Protein AF-A0A9P6PV20-F1 (afdb_monomer_lite)

InterPro domains:
  IPR000086 NUDIX hydrolase domain [PF00293] (445-559)
  IPR000086 NUDIX hydrolase domain [PS51462] (425-567)
  IPR015797 NUDIX hydrolase-like domain superfamily [SSF55811] (444-562)
  IPR020084 NUDIX hydrolase, conserved site [PS00893] (461-482)
  IPR021757 Large ribosomal subunit protein mL46, N-terminal [PF11788] (304-427)
  IPR033650 Large ribosomal subunit protein mL46, NUDIX domain [cd04661] (422-565)
  IPR040008 Large ribosomal subunit protein mL46 [PTHR13124] (275-568)

Foldseek 3Di:
DPDDDPDPPPVVVVVVVVVLVVQVVCQCDPPDPPDDRDVVSVVVSVVVVVVVVVVVVVVVVVVVVVVVVVVVQPDDPDDPDDPVNDPVVVNVVVVVVVVVVVVVVVVPPDDQVRPDDFQADTPVDLRHPPRLLVVLVCVLVVVQVVQVVVPVVLHDDPPDDSLRSLVVCVVVVLWPPVLSVLSVVLSCCSHVPPGRHDPVVNVVRHPVGVVVNVVVPPPPDDDDDDDDDDDDDDDDDDDDDDDDVVVVVSVVSSVCVVPDDDDDDDDDDDDDDDDDDDDDDAPLDPPDDPPDDDPDFDADPLATEKFFEWEKADQQDAADDDPVRVVVVVVVVVVCVVPRDPDPLVVVDPPPDLVSVVVVVVVVVVVVQVVVDPVSVVVVVCCLAPPDPDDDDDDDDDDDPDDDDPNNVVVVVPPRDHDDDPADVCCVVVPQQDPSHPNNAMWTKWFAFPDDPQRIDTQMDTDGPPDASSSNNSVSCCVFFNSFWRKDFPDRAFLFKDWDFDDQVRLVVDPHVSRGTYMYGYTYMYTDDGGGDGPCPGTPDMGTDGLVCVPVNGDPSNNVRCSVVHDPD

Secondary structure (DSSP, 8-state):
----PPPPPHHHHHHHHHHHHHHHHHHHS-SSTTPPP-HHHHHHHHHHHHHHHHHHHHHHHHHHHHHHHHHHHSPPSS----TTTS-HHHHHHHHHHHHHHHHHHHHSSPPGGG---TTBBPTTSTTBT-BHHHHHHHHHHHHHHHHHHH-GGGPPPTT--HHHHHHHHHHTTSS-HHHHHHHHHHHHHHHH-SSPPPHHHHTTSSHHHHHHHHHHHTTS------------------------HHHHHHHHHHHHHTS------------------------S---S-SS----PBPEETTEEEEEEEEEEE--SSPPPPPHHHHHHHHHHHHHHHHHSPPP-HHHHS-TT-HHHHHHHHHHHHHHHHHHT-THHHHHHHHHHHHTT-------------S---HHHHHHHHS---PPPPSS-HHHHHT-TT-TTS-TTS-EEEEEE-S-SSS-EE--EEEPBTTS-HHHHHHHHHHHHH-S-EEEEE--SS-SEEEEEEPPHHHHTTSS-TT--EEEEEEEEEEEEEE-----SSS-SEEEEE-HHHHHHHS-HHHHHHHGGGS---

Structure (mmCIF, N/CA/C/O backbone):
data_AF-A0A9P6PV20-F1
#
_entry.id   AF-A0A9P6PV20-F1
#
loop_
_atom_site.group_PDB
_atom_site.id
_atom_site.type_symbol
_atom_site.label_atom_id
_atom_site.label_alt_id
_atom_site.label_comp_id
_atom_site.label_asym_id
_atom_site.label_entity_id
_atom_site.label_seq_id
_atom_site.pdbx_PDB_ins_code
_atom_site.Cartn_x
_atom_site.Cartn_y
_atom_site.Cartn_z
_atom_site.occupancy
_atom_site.B_iso_or_equiv
_atom_site.auth_seq_id
_atom_site.auth_comp_id
_atom_site.auth_asym_id
_atom_site.auth_atom_id
_atom_site.pdbx_PDB_model_num
ATOM 1 N N . MET A 1 1 ? -10.232 4.610 26.130 1.00 31.70 1 MET A N 1
ATOM 2 C CA . MET A 1 1 ? -9.694 4.602 27.515 1.00 31.70 1 MET A CA 1
ATOM 3 C C . MET A 1 1 ? -10.859 4.678 28.495 1.00 31.70 1 MET A C 1
ATOM 5 O O . MET A 1 1 ? -11.827 5.344 28.147 1.00 31.70 1 MET A O 1
ATOM 9 N N . PRO A 1 2 ? -10.818 4.042 29.681 1.00 33.28 2 PRO A N 1
ATOM 10 C CA . PRO A 1 2 ? -11.864 4.238 30.681 1.00 33.28 2 PRO A CA 1
ATOM 11 C C . PRO A 1 2 ? -11.804 5.679 31.201 1.00 33.28 2 PRO A C 1
ATOM 13 O O . PRO A 1 2 ? -10.784 6.104 31.746 1.00 33.28 2 PRO A O 1
ATOM 16 N N . SER A 1 3 ? -12.888 6.435 31.025 1.00 34.38 3 SER A N 1
ATOM 17 C CA . SER A 1 3 ? -13.010 7.792 31.557 1.00 34.38 3 SER A CA 1
ATOM 18 C C . SER A 1 3 ? -12.861 7.756 33.076 1.00 34.38 3 SER A C 1
ATOM 20 O O . SER A 1 3 ? -13.656 7.120 33.773 1.00 34.38 3 SER A O 1
ATOM 22 N N . LYS A 1 4 ? -11.834 8.435 33.589 1.00 36.59 4 LYS A N 1
ATOM 23 C CA . LYS A 1 4 ? -11.565 8.551 35.020 1.00 36.59 4 LYS A CA 1
ATOM 24 C C . LYS A 1 4 ? -12.733 9.313 35.652 1.00 36.59 4 LYS A C 1
ATOM 26 O O . LYS A 1 4 ? -12.810 10.530 35.516 1.00 36.59 4 LYS A O 1
ATOM 31 N N . VAL A 1 5 ? -13.660 8.593 36.293 1.00 40.28 5 VAL A N 1
ATOM 32 C CA . VAL A 1 5 ? -14.745 9.203 37.077 1.00 40.28 5 VAL A CA 1
ATOM 33 C C . VAL A 1 5 ? -14.091 10.203 38.033 1.00 40.28 5 VAL A C 1
ATOM 35 O O . VAL A 1 5 ? -13.178 9.789 38.758 1.00 40.28 5 VAL A O 1
ATOM 38 N N . PRO A 1 6 ? -14.479 11.494 38.026 1.00 41.75 6 PRO A N 1
ATOM 39 C CA . PRO A 1 6 ? -13.875 12.464 38.921 1.00 41.75 6 PRO A CA 1
ATOM 40 C C . PRO A 1 6 ? -14.109 11.986 40.351 1.00 41.75 6 PRO A C 1
ATOM 42 O O . PRO A 1 6 ? -15.247 11.800 40.787 1.00 41.75 6 PRO A O 1
ATOM 45 N N . SER A 1 7 ? -13.017 11.726 41.069 1.00 46.53 7 SER A N 1
ATOM 46 C CA . SER A 1 7 ? -13.085 11.421 42.493 1.00 46.53 7 SER A CA 1
ATOM 47 C C . SER A 1 7 ? -13.804 12.577 43.189 1.00 46.53 7 SER A C 1
ATOM 49 O O . SER A 1 7 ? -13.447 13.725 42.904 1.00 46.53 7 SER A O 1
ATOM 51 N N . PRO A 1 8 ? -14.775 12.315 44.086 1.00 46.34 8 PRO A N 1
ATOM 52 C CA . PRO A 1 8 ? -15.472 13.387 44.786 1.00 46.34 8 PRO A CA 1
ATOM 53 C C . PRO A 1 8 ? -14.447 14.305 45.470 1.00 46.34 8 PRO A C 1
ATOM 55 O O . PRO A 1 8 ? -13.433 13.785 45.958 1.00 46.34 8 PRO A O 1
ATOM 58 N N . PRO A 1 9 ? -14.677 15.635 45.496 1.00 49.69 9 PRO A N 1
ATOM 59 C CA . PRO A 1 9 ? -13.728 16.597 46.042 1.00 49.69 9 PRO A CA 1
ATOM 60 C C . PRO A 1 9 ? -13.186 16.142 47.394 1.00 49.69 9 PRO A C 1
ATOM 62 O O . PRO A 1 9 ? -13.956 15.750 48.273 1.00 49.69 9 PRO A O 1
ATOM 65 N N . VAL A 1 10 ? -11.861 16.202 47.563 1.00 56.94 10 VAL A N 1
ATOM 66 C CA . VAL A 1 10 ? -11.168 15.719 48.773 1.00 56.94 10 VAL A CA 1
ATOM 67 C C . VAL A 1 10 ? -11.771 16.345 50.043 1.00 56.94 10 VAL A C 1
ATOM 69 O O . VAL A 1 10 ? -11.914 15.662 51.055 1.00 56.94 10 VAL A O 1
ATOM 72 N N . ALA A 1 11 ? -12.251 17.590 49.936 1.00 53.28 11 ALA A N 1
ATOM 73 C CA . ALA A 1 11 ? -13.029 18.301 50.948 1.00 53.28 11 ALA A CA 1
ATOM 74 C C . ALA A 1 11 ? -14.203 17.491 51.540 1.00 53.28 11 ALA A C 1
ATOM 76 O O . ALA A 1 11 ? -14.317 17.407 52.759 1.00 53.28 11 ALA A O 1
ATOM 77 N N . HIS A 1 12 ? -15.035 16.821 50.728 1.00 54.25 12 HIS A N 1
ATOM 78 C CA . HIS A 1 12 ? -16.181 16.057 51.251 1.00 54.25 12 HIS A CA 1
ATOM 79 C C . HIS A 1 12 ? -15.756 14.860 52.106 1.00 54.25 12 HIS A C 1
ATOM 81 O O . HIS A 1 12 ? -16.434 14.522 53.074 1.00 54.25 12 HIS A O 1
ATOM 87 N N . ARG A 1 13 ? -14.622 14.226 51.779 1.00 53.69 13 ARG A N 1
ATOM 88 C CA . ARG A 1 13 ? -14.068 13.140 52.601 1.00 53.69 13 ARG A CA 1
ATOM 89 C C . ARG A 1 13 ? -13.568 13.681 53.938 1.00 53.69 13 ARG A C 1
ATOM 91 O O . ARG A 1 13 ? -13.866 13.091 54.970 1.00 53.69 13 ARG A O 1
ATOM 98 N N . ILE A 1 14 ? -12.872 14.819 53.915 1.00 64.19 14 ILE A N 1
ATOM 99 C CA . ILE A 1 14 ? -12.372 15.494 55.120 1.00 64.19 14 ILE A CA 1
ATOM 100 C C . ILE A 1 14 ? -13.535 15.890 56.044 1.00 64.19 14 ILE A C 1
ATOM 102 O O . ILE A 1 14 ? -13.468 15.595 57.232 1.00 64.19 14 ILE A O 1
ATOM 106 N N . CYS A 1 15 ? -14.627 16.462 55.520 1.00 63.00 15 CYS A N 1
ATOM 107 C CA . CYS A 1 15 ? -15.791 16.841 56.331 1.00 63.00 15 CYS A CA 1
ATOM 108 C C . CYS A 1 15 ? -16.440 15.657 57.066 1.00 63.00 15 CYS A C 1
ATOM 110 O O . CYS A 1 15 ? -16.789 15.798 58.235 1.00 63.00 15 CYS A O 1
ATOM 112 N N . ILE A 1 16 ? -16.577 14.489 56.425 1.00 67.25 16 ILE A N 1
ATOM 113 C CA . ILE A 1 16 ? -17.182 13.309 57.068 1.00 67.25 16 ILE A CA 1
ATOM 114 C C . ILE A 1 16 ? -16.302 12.821 58.228 1.00 67.25 16 ILE A C 1
ATOM 116 O O . ILE A 1 16 ? -16.812 12.615 59.328 1.00 67.25 16 ILE A O 1
ATOM 120 N N . PHE A 1 17 ? -14.983 12.719 58.030 1.00 69.62 17 PHE A N 1
ATOM 121 C CA . PHE A 1 17 ? -14.064 12.337 59.109 1.00 69.62 17 PHE A CA 1
ATOM 122 C C . PHE A 1 17 ? -13.981 13.389 60.225 1.00 69.62 17 PHE A C 1
ATOM 124 O O . PHE A 1 17 ? -13.948 13.015 61.394 1.00 69.62 17 PHE A O 1
ATOM 131 N N . ALA A 1 18 ? -14.013 14.683 59.892 1.00 73.94 18 ALA A N 1
ATOM 132 C CA . ALA A 1 18 ? -14.036 15.763 60.877 1.00 73.94 18 ALA A CA 1
ATOM 133 C C . ALA A 1 18 ? -15.320 15.740 61.725 1.00 73.94 18 ALA A C 1
ATOM 135 O O . ALA A 1 18 ? -15.237 15.818 62.946 1.00 73.94 18 ALA A O 1
ATOM 136 N N . SER A 1 19 ? -16.491 15.549 61.105 1.00 76.81 19 SER A N 1
ATOM 137 C CA . SER A 1 19 ? -17.766 15.440 61.832 1.00 76.81 19 SER A CA 1
ATOM 138 C C . SER A 1 19 ? -17.835 14.197 62.725 1.00 76.81 19 SER A C 1
ATOM 140 O O . SER A 1 19 ? -18.339 14.266 63.842 1.00 76.81 19 SER A O 1
ATOM 142 N N . ALA A 1 20 ? -17.274 13.069 62.275 1.00 73.00 20 ALA A N 1
ATOM 143 C CA . ALA A 1 20 ? -17.201 11.862 63.089 1.00 73.00 20 ALA A CA 1
ATOM 144 C C . ALA A 1 20 ? -16.260 12.041 64.291 1.00 73.00 20 ALA A C 1
ATOM 146 O O . ALA A 1 20 ? -16.577 11.593 65.390 1.00 73.00 20 ALA A O 1
ATOM 147 N N . TYR A 1 21 ? -15.127 12.722 64.092 1.00 79.81 21 TYR A N 1
ATOM 148 C CA . TYR A 1 21 ? -14.186 13.043 65.162 1.00 79.81 21 TYR A CA 1
ATOM 149 C C . TYR A 1 21 ? -14.791 13.998 66.201 1.00 79.81 21 TYR A C 1
ATOM 151 O O . TYR A 1 21 ? -14.640 13.750 67.390 1.00 79.81 21 TYR A O 1
ATOM 159 N N . ASP A 1 22 ? -15.508 15.041 65.773 1.00 76.44 22 ASP A N 1
ATOM 160 C CA . ASP A 1 22 ? -16.155 16.014 66.665 1.00 76.44 22 ASP A CA 1
ATOM 161 C C . ASP A 1 22 ? -17.215 15.356 67.571 1.00 76.44 22 ASP A C 1
ATOM 163 O O . ASP A 1 22 ? -17.177 15.511 68.791 1.00 76.44 22 ASP A O 1
ATOM 167 N N . VAL A 1 23 ? -18.083 14.500 67.015 1.00 76.06 23 VAL A N 1
ATOM 168 C CA . VAL A 1 23 ? -19.070 13.752 67.820 1.00 76.06 23 VAL A CA 1
ATOM 169 C C . VAL A 1 23 ? -18.390 12.798 68.812 1.00 76.06 23 VAL A C 1
ATOM 171 O O . VAL A 1 23 ? -18.801 12.718 69.969 1.00 76.06 23 VAL A O 1
ATOM 174 N N . ILE A 1 24 ? -17.317 12.108 68.408 1.00 77.75 24 ILE A N 1
ATOM 175 C CA . ILE A 1 24 ? -16.522 11.273 69.325 1.00 77.75 24 ILE A CA 1
ATOM 176 C C . ILE A 1 24 ? -15.875 12.135 70.422 1.00 77.75 24 ILE A C 1
ATOM 178 O O . ILE A 1 24 ? -15.890 11.756 71.593 1.00 77.75 24 ILE A O 1
ATOM 182 N N . PHE A 1 25 ? -15.338 13.305 70.073 1.00 77.81 25 PHE A N 1
ATOM 183 C CA . PHE A 1 25 ? -14.687 14.216 71.011 1.00 77.81 25 PHE A CA 1
ATOM 184 C C . PHE A 1 25 ? -15.661 14.729 72.082 1.00 77.81 25 PHE A C 1
ATOM 186 O O . PHE A 1 25 ? -15.317 14.701 73.264 1.00 77.81 25 PHE A O 1
ATOM 193 N N . GLN A 1 26 ? -16.885 15.099 71.687 1.00 73.75 26 GLN A N 1
ATOM 194 C CA . GLN A 1 26 ? -17.967 15.533 72.582 1.00 73.75 26 GLN A CA 1
ATOM 195 C C . GLN A 1 26 ? -18.452 14.417 73.527 1.00 73.75 26 GLN A C 1
ATOM 197 O O . GLN A 1 26 ? -18.815 14.692 74.667 1.00 73.75 26 GLN A O 1
ATOM 202 N N . ILE A 1 27 ? -18.414 13.149 73.098 1.00 73.81 27 ILE A N 1
ATOM 203 C CA . ILE A 1 27 ? -18.757 11.993 73.949 1.00 73.81 27 ILE A CA 1
ATOM 204 C C . ILE A 1 27 ? -17.708 11.763 75.053 1.00 73.81 27 ILE A C 1
ATOM 206 O O . ILE A 1 27 ? -18.064 11.356 76.161 1.00 73.81 27 ILE A O 1
ATOM 210 N N . PHE A 1 28 ? -16.427 12.022 74.770 1.00 73.12 28 PHE A N 1
ATOM 211 C CA . PHE A 1 28 ? -15.335 11.873 75.743 1.00 73.12 28 PHE A CA 1
ATOM 212 C C . PHE A 1 28 ? -15.062 13.131 76.587 1.00 73.12 28 PHE A C 1
ATOM 214 O O . PHE A 1 28 ? -14.423 13.016 77.632 1.00 73.12 28 PHE A O 1
ATOM 221 N N . HIS A 1 29 ? -15.558 14.302 76.177 1.00 72.88 29 HIS A N 1
ATOM 222 C CA . HIS A 1 29 ? -15.424 15.572 76.901 1.00 72.88 29 HIS A CA 1
ATOM 223 C C . HIS A 1 29 ? -16.812 16.184 77.171 1.00 72.88 29 HIS A C 1
ATOM 225 O O . HIS A 1 29 ? -17.228 17.098 76.454 1.00 72.88 29 HIS A O 1
ATOM 231 N N . PRO A 1 30 ? -17.550 15.686 78.183 1.00 66.25 30 PRO A N 1
ATOM 232 C CA . PRO A 1 30 ? -18.842 16.250 78.558 1.00 66.25 30 PRO A CA 1
ATOM 233 C C . PRO A 1 30 ? -18.708 17.706 79.026 1.00 66.25 30 PRO A C 1
ATOM 235 O O . PRO A 1 30 ? -17.676 18.131 79.545 1.00 66.25 30 PRO A O 1
ATOM 238 N N . HIS A 1 31 ? -19.785 18.477 78.861 1.00 65.38 31 HIS A N 1
ATOM 239 C CA . HIS A 1 31 ? -19.775 19.932 79.059 1.00 65.38 31 HIS A CA 1
ATOM 240 C C . HIS A 1 31 ? -19.522 20.366 80.523 1.00 65.38 31 HIS A C 1
ATOM 242 O O . HIS A 1 31 ? -19.116 21.506 80.759 1.00 65.38 31 HIS A O 1
ATOM 248 N N . ASN A 1 32 ? -19.726 19.461 81.490 1.00 69.88 32 ASN A N 1
ATOM 249 C CA . ASN A 1 32 ? -19.410 19.650 82.905 1.00 69.88 32 ASN A CA 1
ATOM 250 C C . ASN A 1 32 ? -18.195 18.793 83.316 1.00 69.88 32 ASN A C 1
ATOM 252 O O . ASN A 1 32 ? -18.215 17.574 83.117 1.00 69.88 32 ASN A O 1
ATOM 256 N N . PRO A 1 33 ? -17.165 19.374 83.960 1.00 57.22 33 PRO A N 1
ATOM 257 C CA . PRO A 1 33 ? -16.012 18.625 84.451 1.00 57.22 33 PRO A CA 1
ATOM 258 C C . PRO A 1 33 ? -16.379 17.812 85.705 1.00 57.22 33 PRO A C 1
ATOM 260 O O . PRO A 1 33 ? -16.273 18.296 86.830 1.00 57.22 33 PRO A O 1
ATOM 263 N N . GLY A 1 34 ? -16.813 16.566 85.503 1.00 63.88 34 GLY A N 1
ATOM 264 C CA . GLY A 1 34 ? -17.148 15.626 86.580 1.00 63.88 34 GLY A CA 1
ATOM 265 C C . GLY A 1 34 ? -18.125 14.516 86.185 1.00 63.88 34 GLY A C 1
ATOM 266 O O . GLY A 1 34 ? -18.157 13.483 86.852 1.00 63.88 34 GLY A O 1
ATOM 267 N N . ASP A 1 35 ? -18.884 14.695 85.100 1.00 67.62 35 ASP A N 1
ATOM 268 C CA . ASP A 1 35 ? -19.826 13.682 84.616 1.00 67.62 35 ASP A CA 1
ATOM 269 C C . ASP A 1 35 ? -19.098 12.507 83.922 1.00 67.62 35 ASP A C 1
ATOM 271 O O . ASP A 1 35 ? -18.111 12.722 83.208 1.00 67.62 35 ASP A O 1
ATOM 275 N N . PRO A 1 36 ? -19.558 11.251 84.095 1.00 71.44 36 PRO A N 1
ATOM 276 C CA . PRO A 1 36 ? -19.010 10.109 83.369 1.00 71.44 36 PRO A CA 1
ATOM 277 C C . PRO A 1 36 ? -19.361 10.190 81.869 1.00 71.44 36 PRO A C 1
ATOM 279 O O . PRO A 1 36 ? -20.459 10.630 81.524 1.00 71.44 36 PRO A O 1
ATOM 282 N N . PRO A 1 37 ? -18.477 9.731 80.960 1.00 68.75 37 PRO A N 1
ATOM 283 C CA . PRO A 1 37 ? -18.726 9.784 79.518 1.00 68.75 37 PRO A CA 1
ATOM 284 C C . PRO A 1 37 ? -19.952 8.948 79.115 1.00 68.75 37 PRO A C 1
ATOM 286 O O . PRO A 1 37 ? -20.164 7.838 79.614 1.00 68.75 37 PRO A O 1
ATOM 289 N N . ASP A 1 38 ? -20.764 9.465 78.186 1.00 74.69 38 ASP A N 1
ATOM 290 C CA . ASP A 1 38 ? -22.039 8.839 77.816 1.00 74.69 38 ASP A CA 1
ATOM 291 C C . ASP A 1 38 ? -21.854 7.686 76.813 1.00 74.69 38 ASP A C 1
ATOM 293 O O . ASP A 1 38 ? -22.030 7.806 75.594 1.00 74.69 38 ASP A O 1
ATOM 297 N N . TYR A 1 39 ? -21.526 6.516 77.362 1.00 77.12 39 TYR A N 1
ATOM 298 C CA . TYR A 1 39 ? -21.368 5.270 76.615 1.00 77.12 39 TYR A CA 1
ATOM 299 C C . TYR A 1 39 ? -22.624 4.838 75.833 1.00 77.12 39 TYR A C 1
ATOM 301 O O . TYR A 1 39 ? -22.499 4.046 74.896 1.00 77.12 39 TYR A O 1
ATOM 309 N N . LYS A 1 40 ? -23.829 5.338 76.162 1.00 77.62 40 LYS A N 1
ATOM 310 C CA . LYS A 1 40 ? -25.050 5.007 75.402 1.00 77.62 40 LYS A CA 1
ATOM 311 C C . LYS A 1 40 ? -25.032 5.690 74.039 1.00 77.62 40 LYS A C 1
ATOM 313 O O . LYS A 1 40 ? -25.290 5.037 73.027 1.00 77.62 40 LYS A O 1
ATOM 318 N N . ASN A 1 41 ? -24.643 6.963 73.999 1.00 78.31 41 ASN A N 1
ATOM 319 C CA . ASN A 1 41 ? -24.499 7.708 72.747 1.00 78.31 41 ASN A CA 1
ATOM 320 C C . ASN A 1 41 ? -23.351 7.142 71.901 1.00 78.31 41 ASN A C 1
ATOM 322 O O . ASN A 1 41 ? -23.503 7.005 70.688 1.00 78.31 41 ASN A O 1
ATOM 326 N N . LEU A 1 42 ? -22.254 6.705 72.537 1.00 81.25 42 LEU A N 1
ATOM 327 C CA . LEU A 1 42 ? -21.164 6.002 71.851 1.00 81.25 42 LEU A CA 1
ATOM 328 C C . LEU A 1 42 ? -21.640 4.712 71.167 1.00 81.25 42 LEU A C 1
ATOM 330 O O . LEU A 1 42 ? -21.293 4.468 70.013 1.00 81.25 42 LEU A O 1
ATOM 334 N N . ALA A 1 43 ? -22.457 3.903 71.849 1.00 81.50 43 ALA A N 1
ATOM 335 C CA . ALA A 1 43 ? -22.995 2.662 71.295 1.00 81.50 43 ALA A CA 1
ATOM 336 C C . ALA A 1 43 ? -23.938 2.912 70.101 1.00 81.50 43 ALA A C 1
ATOM 338 O O . ALA A 1 43 ? -23.836 2.228 69.081 1.00 81.50 43 ALA A O 1
ATOM 339 N N . VAL A 1 44 ? -24.812 3.923 70.191 1.00 85.00 44 VAL A N 1
ATOM 340 C CA . VAL A 1 44 ? -25.716 4.318 69.093 1.00 85.00 44 VAL A CA 1
ATOM 341 C C . VAL A 1 44 ? -24.931 4.864 67.893 1.00 85.00 44 VAL A C 1
ATOM 343 O O . VAL A 1 44 ? -25.218 4.502 66.750 1.00 85.00 44 VAL A O 1
ATOM 346 N N . PHE A 1 45 ? -23.910 5.689 68.136 1.00 83.38 45 PHE A N 1
ATOM 347 C CA . PHE A 1 45 ? -23.047 6.252 67.097 1.00 83.38 45 PHE A CA 1
ATOM 348 C C . PHE A 1 45 ? -22.199 5.179 66.394 1.00 83.38 45 PHE A C 1
ATOM 350 O O . PHE A 1 45 ? -22.156 5.123 65.165 1.00 83.38 45 PHE A O 1
ATOM 357 N N . ALA A 1 46 ? -21.578 4.272 67.154 1.00 81.94 46 ALA A N 1
ATOM 358 C CA . ALA A 1 46 ? -20.833 3.148 66.592 1.00 81.94 46 ALA A CA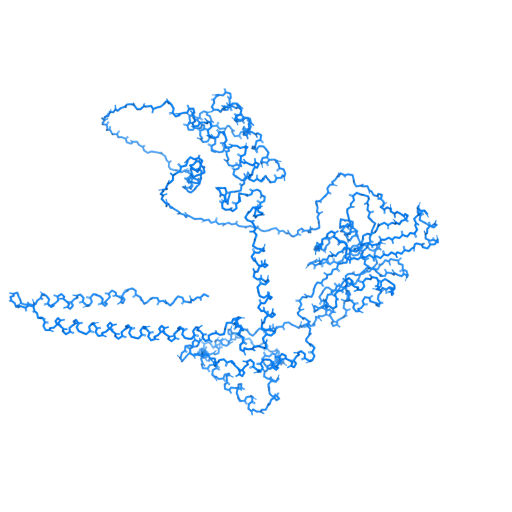 1
ATOM 359 C C . ALA A 1 46 ? -21.744 2.216 65.771 1.00 81.94 46 ALA A C 1
ATOM 361 O O . ALA A 1 46 ? -21.375 1.798 64.671 1.00 81.94 46 ALA A O 1
ATOM 362 N N . GLY A 1 47 ? -22.958 1.941 66.263 1.00 88.69 47 GLY A N 1
ATOM 363 C CA . GLY A 1 47 ? -23.955 1.133 65.558 1.00 88.69 47 GLY A CA 1
ATOM 364 C C . GLY A 1 47 ? -24.418 1.751 64.234 1.00 88.69 47 GLY A C 1
ATOM 365 O O . GLY A 1 47 ? -24.520 1.042 63.232 1.00 88.69 47 GLY A O 1
ATOM 366 N N . SER A 1 48 ? -24.649 3.068 64.190 1.00 87.81 48 SER A N 1
ATOM 367 C CA . SER A 1 48 ? -25.102 3.750 62.968 1.00 87.81 48 SER A CA 1
ATOM 368 C C . SER A 1 48 ? -24.012 3.823 61.893 1.00 87.81 48 SER A C 1
ATOM 370 O O . SER A 1 48 ? -24.296 3.557 60.724 1.00 87.81 48 SER A O 1
ATOM 372 N N . TYR A 1 49 ? -22.753 4.074 62.270 1.00 86.50 49 TYR A N 1
ATOM 373 C CA . TYR A 1 49 ? -21.620 4.033 61.335 1.00 86.50 49 TYR A CA 1
ATOM 374 C C . TYR A 1 49 ? -21.305 2.614 60.845 1.00 86.50 49 TYR A C 1
ATOM 376 O O . TYR A 1 49 ? -20.976 2.435 59.670 1.00 86.50 49 TYR A O 1
ATOM 384 N N . PHE A 1 50 ? -21.461 1.594 61.696 1.00 89.75 50 PHE A N 1
ATOM 385 C CA . PHE A 1 50 ? -21.344 0.196 61.277 1.00 89.75 50 PHE A CA 1
ATOM 386 C C . PHE A 1 50 ? -22.422 -0.175 60.244 1.00 89.75 50 PHE A C 1
ATOM 388 O O . PHE A 1 50 ? -22.104 -0.732 59.192 1.00 89.75 50 PHE A O 1
ATOM 395 N N . LEU A 1 51 ? -23.681 0.208 60.489 1.00 92.50 51 LEU A N 1
ATOM 396 C CA . LEU A 1 51 ? -24.785 -0.004 59.548 1.00 92.50 51 LEU A CA 1
ATOM 397 C C . LEU A 1 51 ? -24.572 0.751 58.223 1.00 92.50 51 LEU A C 1
ATOM 399 O O . LEU A 1 51 ? -24.803 0.189 57.152 1.00 92.50 51 LEU A O 1
ATOM 403 N N . LEU A 1 52 ? -24.080 1.993 58.276 1.00 88.75 52 LEU A N 1
ATOM 404 C CA . LEU A 1 52 ? -23.729 2.780 57.091 1.00 88.75 52 LEU A CA 1
ATOM 405 C C . LEU A 1 52 ? -22.623 2.102 56.266 1.00 88.75 52 LEU A C 1
ATOM 407 O O . LEU A 1 52 ? -22.740 2.009 55.043 1.00 88.75 52 LEU A O 1
ATOM 411 N N . GLY A 1 53 ? -21.577 1.587 56.920 1.00 88.44 53 GLY A N 1
ATOM 412 C CA . GLY A 1 53 ? -20.505 0.827 56.270 1.00 88.44 53 GLY A CA 1
ATOM 413 C C . GLY A 1 53 ? -21.002 -0.474 55.631 1.00 88.44 53 GLY A C 1
ATOM 414 O O . GLY A 1 53 ? -20.624 -0.794 54.500 1.00 88.44 53 GLY A O 1
ATOM 415 N N . LEU A 1 54 ? -21.903 -1.193 56.307 1.00 94.62 54 LEU A N 1
ATOM 416 C CA . LEU A 1 54 ? -22.543 -2.401 55.783 1.00 94.62 54 LEU A CA 1
ATOM 417 C C . LEU A 1 54 ? -23.380 -2.092 54.527 1.00 94.62 54 LEU A C 1
ATOM 419 O O . LEU A 1 54 ? -23.211 -2.729 53.491 1.00 94.62 54 LEU A O 1
ATOM 423 N N . LEU A 1 55 ? -24.238 -1.070 54.574 1.00 94.12 55 LEU A N 1
ATOM 424 C CA . LEU A 1 55 ? -25.049 -0.668 53.421 1.00 94.12 55 LEU A CA 1
ATOM 425 C C . LEU A 1 55 ? -24.177 -0.178 52.254 1.00 94.12 55 LEU A C 1
ATOM 427 O O . LEU A 1 55 ? -24.389 -0.587 51.112 1.00 94.12 55 LEU A O 1
ATOM 431 N N . ALA A 1 56 ? -23.152 0.635 52.523 1.00 91.69 56 ALA A N 1
ATOM 432 C CA . ALA A 1 56 ? -22.230 1.123 51.497 1.00 91.69 56 ALA A CA 1
ATOM 433 C C . ALA A 1 56 ? -21.442 -0.014 50.820 1.00 91.69 56 ALA A C 1
ATOM 435 O O . ALA A 1 56 ? -21.244 0.017 49.602 1.00 91.69 56 ALA A O 1
ATOM 436 N N . THR A 1 57 ? -21.027 -1.037 51.574 1.00 90.88 57 THR A N 1
ATOM 437 C CA . THR A 1 57 ? -20.354 -2.220 51.011 1.00 90.88 57 THR A CA 1
ATOM 438 C C . THR A 1 57 ? -21.309 -3.103 50.207 1.00 90.88 57 THR A C 1
ATOM 440 O O . THR A 1 57 ? -20.936 -3.521 49.111 1.00 90.88 57 THR A O 1
ATOM 443 N N . ILE A 1 58 ? -22.556 -3.299 50.653 1.00 94.81 58 ILE A N 1
ATOM 444 C CA . ILE A 1 58 ? -23.599 -4.009 49.887 1.00 94.81 58 ILE A CA 1
ATOM 445 C C . ILE A 1 58 ? -23.890 -3.297 48.555 1.00 94.81 58 ILE A C 1
ATOM 447 O O . ILE A 1 58 ? -23.846 -3.930 47.498 1.00 94.81 58 ILE A O 1
ATOM 451 N N . PHE A 1 59 ? -24.124 -1.980 48.563 1.00 92.69 59 PHE A N 1
ATOM 452 C CA . PHE A 1 59 ? -24.370 -1.219 47.330 1.00 92.69 59 PHE A CA 1
ATOM 453 C C . PHE A 1 59 ? -23.138 -1.165 46.415 1.00 92.69 59 PHE A C 1
ATOM 455 O O . PHE A 1 59 ? -23.272 -1.274 45.194 1.00 92.69 59 PHE A O 1
ATOM 462 N N . GLY A 1 60 ? -21.933 -1.051 46.984 1.00 89.44 60 GLY A N 1
ATOM 463 C CA . GLY A 1 60 ? -20.677 -1.118 46.236 1.00 89.44 60 GLY A CA 1
ATOM 464 C C . GLY A 1 60 ? -20.468 -2.471 45.552 1.00 89.44 60 GLY A C 1
ATOM 465 O O . GLY A 1 60 ? -20.114 -2.514 44.373 1.00 89.44 60 GLY A O 1
ATOM 466 N N . PHE A 1 61 ? -20.748 -3.572 46.256 1.00 91.50 61 PHE A N 1
ATOM 467 C CA . PHE A 1 61 ? -20.654 -4.928 45.719 1.00 91.50 61 PHE A CA 1
ATOM 468 C C . PHE A 1 61 ? -21.718 -5.201 44.649 1.00 91.50 61 PHE A C 1
ATOM 470 O O . PHE A 1 61 ? -21.380 -5.682 43.570 1.00 91.50 61 PHE A O 1
ATOM 477 N N . SER A 1 62 ? -22.973 -4.811 44.892 1.00 91.31 62 SER A N 1
ATOM 478 C CA . SER A 1 62 ? -24.056 -4.882 43.901 1.00 91.31 62 SER A CA 1
ATOM 479 C C . SER A 1 62 ? -23.669 -4.157 42.605 1.00 91.31 62 SER A C 1
ATOM 481 O O . SER A 1 62 ? -23.658 -4.755 41.528 1.00 91.31 62 SER A O 1
ATOM 483 N N . ARG A 1 63 ? -23.197 -2.905 42.707 1.00 88.69 63 ARG A N 1
ATOM 484 C CA . ARG A 1 63 ? -22.714 -2.135 41.552 1.00 88.69 63 ARG A CA 1
ATOM 485 C C . ARG A 1 63 ? -21.518 -2.795 40.857 1.00 88.69 63 ARG A C 1
ATOM 487 O O . ARG A 1 63 ? -21.451 -2.768 39.629 1.00 88.69 63 ARG A O 1
ATOM 494 N N . TYR A 1 64 ? -20.586 -3.384 41.607 1.00 89.00 64 TYR A N 1
ATOM 495 C CA . TYR A 1 64 ? -19.456 -4.128 41.043 1.00 89.00 64 TYR A CA 1
ATOM 496 C C . TYR A 1 64 ? -19.921 -5.345 40.230 1.00 89.00 64 TYR A C 1
ATOM 498 O O . TYR A 1 64 ? -19.443 -5.537 39.111 1.00 89.00 64 TYR A O 1
ATOM 506 N N . VAL A 1 65 ? -20.879 -6.127 40.742 1.00 88.56 65 VAL A N 1
ATOM 507 C CA . VAL A 1 65 ? -21.447 -7.288 40.035 1.00 88.56 65 VAL A CA 1
ATOM 508 C C . VAL A 1 65 ? -22.168 -6.848 38.761 1.00 88.56 65 VAL A C 1
ATOM 510 O O . VAL A 1 65 ? -21.851 -7.372 37.694 1.00 88.56 65 VAL A O 1
ATOM 513 N N . THR A 1 66 ? -23.041 -5.836 38.822 1.00 87.25 66 THR A N 1
ATOM 514 C CA . THR A 1 66 ? -23.758 -5.322 37.640 1.00 87.25 66 THR A CA 1
ATOM 515 C C . THR A 1 66 ? -22.798 -4.824 36.558 1.00 87.25 66 THR A C 1
ATOM 517 O O . THR A 1 66 ? -22.950 -5.174 35.390 1.00 87.25 66 THR A O 1
ATOM 520 N N . VAL A 1 67 ? -21.755 -4.067 36.924 1.00 77.31 67 VAL A N 1
ATOM 521 C CA . VAL A 1 67 ? -20.733 -3.601 35.965 1.00 77.31 67 VAL A CA 1
ATOM 522 C C . VAL A 1 67 ? -19.913 -4.767 35.400 1.00 77.31 67 VAL A C 1
ATOM 524 O O . VAL A 1 67 ? -19.552 -4.746 34.222 1.00 77.31 67 VAL A O 1
ATOM 527 N N . LYS A 1 68 ? -19.618 -5.796 36.203 1.00 82.81 68 LYS A N 1
ATOM 528 C CA . LYS A 1 68 ? -18.893 -6.990 35.750 1.00 82.81 68 LYS A CA 1
ATOM 529 C C . LYS A 1 68 ? -19.722 -7.809 34.755 1.00 82.81 68 LYS A C 1
ATOM 531 O O . LYS A 1 68 ? -19.184 -8.169 33.713 1.00 82.81 68 LYS A O 1
ATOM 536 N N . MET A 1 69 ? -21.009 -8.025 35.033 1.00 78.50 69 MET A N 1
ATOM 537 C CA . MET A 1 69 ? -21.937 -8.709 34.124 1.00 78.50 69 MET A CA 1
ATOM 538 C C . MET A 1 69 ? -22.156 -7.912 32.834 1.00 78.50 69 MET A C 1
ATOM 540 O O . MET A 1 69 ? -21.995 -8.465 31.750 1.00 78.50 69 MET A O 1
ATOM 544 N N . ALA A 1 70 ? -22.394 -6.599 32.923 1.00 75.38 70 ALA A N 1
ATOM 545 C CA . ALA A 1 70 ? -22.515 -5.739 31.744 1.00 75.38 70 ALA A CA 1
ATOM 546 C C . ALA A 1 70 ? -21.256 -5.795 30.858 1.00 75.38 70 ALA A C 1
ATOM 548 O O . ALA A 1 70 ? -21.365 -5.924 29.645 1.00 75.38 70 ALA A O 1
ATOM 549 N N . ARG A 1 71 ? -20.049 -5.795 31.449 1.00 70.38 71 ARG A N 1
ATOM 550 C CA . ARG A 1 71 ? -18.787 -5.971 30.702 1.00 70.38 71 ARG A CA 1
ATOM 551 C C . ARG A 1 71 ? -18.611 -7.355 30.074 1.00 70.38 71 ARG A C 1
ATOM 553 O O . ARG A 1 71 ? -17.845 -7.465 29.123 1.00 70.38 71 ARG A O 1
ATOM 560 N N . GLN A 1 72 ? -19.244 -8.394 30.614 1.00 73.56 72 GLN A N 1
ATOM 561 C CA . GLN A 1 72 ? -19.231 -9.740 30.031 1.00 73.56 72 GLN A CA 1
ATOM 562 C C . GLN A 1 72 ? -20.234 -9.876 28.877 1.00 73.56 72 GLN A C 1
ATOM 564 O O . GLN A 1 72 ? -19.976 -10.660 27.971 1.00 73.56 72 GLN A O 1
ATOM 569 N N . ALA A 1 73 ? -21.314 -9.087 28.893 1.00 72.38 73 ALA A N 1
ATOM 570 C CA . ALA A 1 73 ? -22.317 -9.008 27.831 1.00 72.38 73 ALA A CA 1
ATOM 571 C C . ALA A 1 73 ? -21.914 -8.108 26.642 1.00 72.38 73 ALA A C 1
ATOM 573 O O . ALA A 1 73 ? -22.592 -8.119 25.620 1.00 72.38 73 ALA A O 1
ATOM 574 N N . ILE A 1 74 ? -20.820 -7.337 26.743 1.00 71.75 74 ILE A N 1
ATOM 575 C CA . ILE A 1 74 ? -20.262 -6.619 25.586 1.00 71.75 74 ILE A CA 1
ATOM 576 C C . ILE A 1 74 ? -19.779 -7.664 24.564 1.00 71.75 74 ILE A C 1
ATOM 578 O O . ILE A 1 74 ? -18.929 -8.488 24.929 1.00 71.75 74 ILE A O 1
ATOM 582 N N . PRO A 1 75 ? -20.257 -7.633 23.303 1.00 58.78 75 PRO A N 1
ATOM 583 C CA . PRO A 1 75 ? -19.801 -8.561 22.277 1.00 58.78 75 PRO A CA 1
ATOM 584 C C . PRO A 1 75 ? -18.291 -8.412 22.083 1.00 58.78 75 PRO A C 1
ATOM 586 O O . PRO A 1 75 ? -17.762 -7.321 21.855 1.00 58.78 75 PRO A O 1
ATOM 589 N N . LYS A 1 76 ? -17.576 -9.527 22.224 1.00 63.00 76 LYS A N 1
ATOM 590 C CA . LYS A 1 76 ? -16.132 -9.581 21.996 1.00 63.00 76 LYS A CA 1
ATOM 591 C C . LYS A 1 76 ? -15.891 -9.645 20.493 1.00 63.00 76 LYS A C 1
ATOM 593 O O . LYS A 1 76 ? -16.562 -10.402 19.805 1.00 63.00 76 LYS A O 1
ATOM 598 N N . THR A 1 77 ? -14.861 -8.950 20.012 1.00 52.44 77 THR A N 1
ATOM 599 C CA . THR A 1 77 ? -14.397 -8.993 18.607 1.00 52.44 77 THR A CA 1
ATOM 600 C C . THR A 1 77 ? -14.085 -10.413 18.112 1.00 52.44 77 THR A C 1
ATOM 602 O O . THR A 1 77 ? -14.031 -10.656 16.914 1.00 52.44 77 THR A O 1
ATOM 605 N N . TYR A 1 78 ? -13.881 -11.351 19.037 1.00 55.50 78 TYR A N 1
ATOM 606 C CA . TYR A 1 78 ? -13.807 -12.777 18.773 1.00 55.50 78 TYR A CA 1
ATOM 607 C C . TYR A 1 78 ? -14.632 -13.521 19.829 1.00 55.50 78 TYR A C 1
ATOM 609 O O . TYR A 1 78 ? -14.322 -13.451 21.027 1.00 55.50 78 TYR A O 1
ATOM 617 N N . MET A 1 79 ? -15.679 -14.224 19.395 1.00 58.12 79 MET A N 1
ATOM 618 C CA . MET A 1 79 ? -16.361 -15.217 20.220 1.00 58.12 79 MET A CA 1
ATOM 619 C C . MET A 1 79 ? -15.615 -16.547 20.048 1.00 58.12 79 MET A C 1
ATOM 621 O O . MET A 1 79 ? -15.469 -17.000 18.913 1.00 58.12 79 MET A O 1
ATOM 625 N N . PRO A 1 80 ? -15.087 -17.161 21.125 1.00 61.09 80 PRO A N 1
ATOM 626 C CA . PRO A 1 80 ? -14.459 -18.465 21.011 1.00 61.09 80 PRO A CA 1
ATOM 627 C C . PRO A 1 80 ? -15.542 -19.485 20.670 1.00 61.09 80 PRO A C 1
ATOM 629 O O . PRO A 1 80 ? -16.388 -19.784 21.508 1.00 61.09 80 PRO A O 1
ATOM 632 N N . ILE A 1 81 ? -15.495 -19.980 19.436 1.00 73.00 81 ILE A N 1
ATOM 633 C CA . ILE A 1 81 ? -16.296 -21.109 18.967 1.00 73.00 81 ILE A CA 1
ATOM 634 C C . ILE A 1 81 ? -16.102 -22.263 19.954 1.00 73.00 81 ILE A C 1
ATOM 636 O O . ILE A 1 81 ? -14.961 -22.608 20.279 1.00 73.00 81 ILE A O 1
ATOM 640 N N . THR A 1 82 ? -17.198 -22.833 20.438 1.00 74.88 82 THR A N 1
ATOM 641 C CA . THR A 1 82 ? -17.207 -24.029 21.283 1.00 74.88 82 THR A CA 1
ATOM 642 C C . THR A 1 82 ? -17.404 -25.284 20.432 1.00 74.88 82 THR A C 1
ATOM 644 O O . THR A 1 82 ? -17.772 -25.213 19.260 1.00 74.88 82 THR A O 1
ATOM 647 N N . GLU A 1 83 ? -17.144 -26.453 21.014 1.00 75.00 83 GLU A N 1
ATOM 648 C CA . GLU A 1 83 ? -17.332 -27.748 20.341 1.00 75.00 83 GLU A CA 1
ATOM 649 C C . GLU A 1 83 ? -18.812 -28.035 20.012 1.00 75.00 83 GLU A C 1
ATOM 651 O O . GLU A 1 83 ? -19.106 -28.821 19.118 1.00 75.00 83 GLU A O 1
ATOM 656 N N . GLU A 1 84 ? -19.742 -27.350 20.686 1.00 81.31 84 GLU A N 1
ATOM 657 C CA . GLU A 1 84 ? -21.190 -27.446 20.466 1.00 81.31 84 GLU A CA 1
ATOM 658 C C . GLU A 1 84 ? -21.675 -26.576 19.284 1.00 81.31 84 GLU A C 1
ATOM 660 O O . GLU A 1 84 ? -22.717 -26.865 18.697 1.00 81.31 84 GLU A O 1
ATOM 665 N N . ASP A 1 85 ? -20.918 -25.538 18.898 1.00 76.31 85 ASP A N 1
ATOM 666 C CA . ASP A 1 85 ? -21.317 -24.561 17.868 1.00 76.31 85 ASP A CA 1
ATOM 667 C C . ASP A 1 85 ? -21.082 -25.046 16.424 1.00 76.31 85 ASP A C 1
ATOM 669 O O . ASP A 1 85 ? -21.649 -24.493 15.478 1.00 76.31 85 ASP A O 1
ATOM 673 N N . LEU A 1 86 ? -20.213 -26.043 16.219 1.00 84.19 86 LEU A N 1
ATOM 674 C CA . LEU A 1 86 ? -19.808 -26.526 14.895 1.00 84.19 86 LEU A CA 1
ATOM 675 C C . LEU A 1 86 ? -19.704 -28.056 14.845 1.00 84.19 86 LEU A C 1
ATOM 677 O O . LEU A 1 86 ? -19.303 -28.677 15.824 1.00 84.19 86 LEU A O 1
ATOM 681 N N . PRO A 1 87 ? -19.929 -28.687 13.674 1.00 89.81 87 PRO A N 1
ATOM 682 C CA . PRO A 1 87 ? -19.603 -30.095 13.486 1.00 89.81 87 PRO A CA 1
ATOM 683 C C . PRO A 1 87 ? -18.129 -30.374 13.811 1.00 89.81 87 PRO A C 1
ATOM 685 O O . PRO A 1 87 ? -17.244 -29.668 13.325 1.00 89.81 87 PRO A O 1
ATOM 688 N N . GLU A 1 88 ? -17.868 -31.451 14.555 1.00 86.94 88 GLU A N 1
ATOM 689 C CA . GLU A 1 88 ? -16.561 -31.858 15.109 1.00 86.94 88 GLU A CA 1
ATOM 690 C C . GLU A 1 88 ? -15.378 -31.705 14.125 1.00 86.94 88 GLU A C 1
ATOM 692 O O . GLU A 1 88 ? -14.320 -31.178 14.468 1.00 86.94 88 GLU A O 1
ATOM 697 N N . LYS A 1 89 ? -15.573 -32.079 12.850 1.00 88.00 89 LYS A N 1
ATOM 698 C CA . LYS A 1 89 ? -14.558 -31.938 11.785 1.00 88.00 89 LYS A CA 1
ATOM 699 C C . LYS A 1 89 ? -14.202 -30.483 11.459 1.00 88.00 89 LYS A C 1
ATOM 701 O O . LYS A 1 89 ? -13.043 -30.188 11.176 1.00 88.00 89 LYS A O 1
ATOM 706 N N . VAL A 1 90 ? -15.190 -29.589 11.457 1.00 81.69 90 VAL A N 1
ATOM 707 C CA . VAL A 1 90 ? -15.002 -28.155 11.187 1.00 81.69 90 VAL A CA 1
ATOM 708 C C . VAL A 1 90 ? -14.360 -27.490 12.400 1.00 81.69 90 VAL A C 1
ATOM 710 O O . VAL A 1 90 ? -13.398 -26.742 12.240 1.00 81.69 90 VAL A O 1
ATOM 713 N N . TYR A 1 91 ? -14.820 -27.837 13.607 1.00 87.56 91 TYR A N 1
ATOM 714 C CA . TYR A 1 91 ? -14.211 -27.394 14.859 1.00 87.56 91 TYR A CA 1
ATOM 715 C C . TYR A 1 91 ? -12.721 -27.769 14.929 1.00 87.56 91 TYR A C 1
ATOM 717 O O . TYR A 1 91 ? -11.870 -26.898 15.112 1.00 87.56 91 TYR A O 1
ATOM 725 N N . GLY A 1 92 ? -12.384 -29.039 14.671 1.00 87.19 92 GLY A N 1
ATOM 726 C CA . GLY A 1 92 ? -10.999 -29.515 14.638 1.00 87.19 92 GLY A CA 1
ATOM 727 C C . GLY A 1 92 ? -10.126 -28.800 13.599 1.00 87.19 92 GLY A C 1
ATOM 728 O O . GLY A 1 92 ? -8.978 -28.464 13.892 1.00 87.19 92 GLY A O 1
ATOM 729 N N . PHE A 1 93 ? -10.668 -28.496 12.413 1.00 90.12 93 PHE A N 1
ATOM 730 C CA . PHE A 1 93 ? -9.951 -27.715 11.399 1.00 90.12 93 PHE A CA 1
ATOM 731 C C . PHE A 1 93 ? -9.670 -26.281 11.872 1.00 90.12 93 PHE A C 1
ATOM 733 O O . PHE A 1 93 ? -8.518 -25.843 11.829 1.00 90.12 93 PHE A O 1
ATOM 740 N N . VAL A 1 94 ? -10.685 -25.578 12.388 1.00 83.06 94 VAL A N 1
ATOM 741 C CA . VAL A 1 94 ? -10.545 -24.204 12.901 1.00 83.06 94 VAL A CA 1
ATOM 742 C C . VAL A 1 94 ? -9.531 -24.143 14.041 1.00 83.06 94 VAL A C 1
ATOM 744 O O . VAL A 1 94 ? -8.638 -23.297 14.010 1.00 83.06 94 VAL A O 1
ATOM 747 N N . GLN A 1 95 ? -9.598 -25.073 14.999 1.00 87.19 95 GLN A N 1
ATOM 748 C CA . GLN A 1 95 ? -8.604 -25.155 16.068 1.00 87.19 95 GLN A CA 1
ATOM 749 C C . GLN A 1 95 ? -7.200 -25.392 15.501 1.00 87.19 95 GLN A C 1
ATOM 751 O O . GLN A 1 95 ? -6.283 -24.672 15.876 1.00 87.19 95 GLN A O 1
ATOM 756 N N . SER A 1 96 ? -7.019 -26.305 14.537 1.00 90.62 96 SER A N 1
ATOM 757 C CA . SER A 1 96 ? -5.699 -26.577 13.942 1.00 90.62 96 SER A CA 1
ATOM 758 C C . SER A 1 96 ? -5.063 -25.360 13.245 1.00 90.62 96 SER A C 1
ATOM 760 O O . SER A 1 96 ? -3.844 -25.167 13.327 1.00 90.62 96 SER A O 1
ATOM 762 N N . GLU A 1 97 ? -5.880 -24.508 12.618 1.00 89.81 97 GLU A N 1
ATOM 763 C CA . GLU A 1 97 ? -5.440 -23.265 11.978 1.00 89.81 97 GLU A CA 1
ATOM 764 C C . GLU A 1 97 ? -5.151 -22.157 13.000 1.00 89.81 97 GLU A C 1
ATOM 766 O O . GLU A 1 97 ? -4.125 -21.487 12.888 1.00 89.81 97 GLU A O 1
ATOM 771 N N . LEU A 1 98 ? -5.957 -22.011 14.058 1.00 85.50 98 LEU A N 1
ATOM 772 C CA . LEU A 1 98 ? -5.648 -21.108 15.178 1.00 85.50 98 LEU A CA 1
ATOM 773 C C . LEU A 1 98 ? -4.314 -21.477 15.840 1.00 85.50 98 LEU A C 1
ATOM 775 O O . LEU A 1 98 ? -3.470 -20.616 16.089 1.00 85.50 98 LEU A O 1
ATOM 779 N N . ASP A 1 99 ? -4.083 -22.770 16.042 1.00 88.81 99 ASP A N 1
ATOM 780 C CA . ASP A 1 99 ? -2.856 -23.332 16.602 1.00 88.81 99 ASP A CA 1
ATOM 781 C C . ASP A 1 99 ? -1.642 -23.086 15.681 1.00 88.81 99 ASP A C 1
ATOM 783 O O . ASP A 1 99 ? -0.533 -22.767 16.126 1.00 88.81 99 ASP A O 1
ATOM 787 N N . ARG A 1 100 ? -1.845 -23.182 14.359 1.00 92.25 100 ARG A N 1
ATOM 788 C CA . ARG A 1 100 ? -0.851 -22.827 13.334 1.00 92.25 100 ARG A CA 1
ATOM 789 C C . ARG A 1 100 ? -0.541 -21.330 13.351 1.00 92.25 100 ARG A C 1
ATOM 791 O O . ARG A 1 100 ? 0.640 -20.980 13.318 1.00 92.25 100 ARG A O 1
ATOM 798 N N . VAL A 1 101 ? -1.550 -20.465 13.442 1.00 87.38 101 VAL A N 1
ATOM 799 C CA . VAL A 1 101 ? -1.386 -19.005 13.539 1.00 87.38 101 VAL A CA 1
ATOM 800 C C . VAL A 1 101 ? -0.671 -18.625 14.835 1.00 87.38 101 VAL A C 1
ATOM 802 O O . VAL A 1 101 ? 0.264 -17.831 14.785 1.00 87.38 101 VAL A O 1
ATOM 805 N N . ALA A 1 102 ? -0.998 -19.242 15.972 1.00 83.44 102 ALA A N 1
ATOM 806 C CA . ALA A 1 102 ? -0.300 -19.022 17.239 1.00 83.44 102 ALA A CA 1
ATOM 807 C C . ALA A 1 102 ? 1.188 -19.418 17.159 1.00 83.44 102 ALA A C 1
ATOM 809 O O . ALA A 1 102 ? 2.066 -18.668 17.598 1.00 83.44 102 ALA A O 1
ATOM 810 N N . ARG A 1 103 ? 1.501 -20.564 16.531 1.00 87.94 103 ARG A N 1
ATOM 811 C CA . ARG A 1 103 ? 2.888 -20.977 16.248 1.00 87.94 103 ARG A CA 1
ATOM 812 C C . ARG A 1 103 ? 3.602 -20.016 15.294 1.00 87.94 103 ARG A C 1
ATOM 814 O O . ARG A 1 103 ? 4.781 -19.739 15.506 1.00 87.94 103 ARG A O 1
ATOM 821 N N . LEU A 1 104 ? 2.919 -19.514 14.263 1.00 83.31 104 LEU A N 1
ATOM 822 C CA . LEU A 1 104 ? 3.481 -18.556 13.308 1.00 83.31 104 LEU A CA 1
ATOM 823 C C . LEU A 1 104 ? 3.756 -17.205 13.977 1.00 83.31 104 LEU A C 1
ATOM 825 O O . LEU A 1 104 ? 4.865 -16.699 13.862 1.00 83.31 104 LEU A O 1
ATOM 829 N N . ALA A 1 105 ? 2.803 -16.674 14.744 1.00 79.38 105 ALA A N 1
ATOM 830 C CA . ALA A 1 105 ? 2.952 -15.440 15.509 1.00 79.38 105 ALA A CA 1
ATOM 831 C C . ALA A 1 105 ? 4.132 -15.526 16.487 1.00 79.38 105 ALA A C 1
ATOM 833 O O . ALA A 1 105 ? 4.951 -14.616 16.530 1.00 79.38 105 ALA A O 1
ATOM 834 N N . LYS A 1 106 ? 4.293 -16.656 17.195 1.00 80.62 106 LYS A N 1
ATOM 835 C CA . LYS A 1 106 ? 5.448 -16.892 18.079 1.00 80.62 106 LYS A CA 1
ATOM 836 C C . LYS A 1 106 ? 6.788 -16.935 17.327 1.00 80.62 106 LYS A C 1
ATOM 838 O O . LYS A 1 106 ? 7.795 -16.524 17.891 1.00 80.62 106 LYS A O 1
ATOM 843 N N . LYS A 1 107 ? 6.812 -17.422 16.080 1.00 79.12 107 LYS A N 1
ATOM 844 C CA . LYS A 1 107 ? 8.001 -17.402 15.202 1.00 79.12 107 LYS A CA 1
ATOM 845 C C . LYS A 1 107 ? 8.260 -16.037 14.555 1.00 79.12 107 LYS A C 1
ATOM 847 O O . LYS A 1 107 ? 9.394 -15.763 14.197 1.00 79.12 107 LYS A O 1
ATOM 852 N N . ALA A 1 108 ? 7.221 -15.221 14.387 1.00 73.50 108 ALA A N 1
ATOM 853 C CA . ALA A 1 108 ? 7.283 -13.888 13.793 1.00 73.50 108 ALA A CA 1
ATOM 854 C C . ALA A 1 108 ? 7.574 -12.775 14.819 1.00 73.50 108 ALA A C 1
ATOM 856 O O . ALA A 1 108 ? 7.669 -11.609 14.440 1.00 73.50 108 ALA A O 1
ATOM 857 N N . VAL A 1 109 ? 7.724 -13.109 16.108 1.00 72.75 109 VAL A N 1
ATOM 858 C CA . VAL A 1 109 ? 8.311 -12.188 17.090 1.00 72.75 109 VAL A CA 1
ATOM 859 C C . VAL A 1 109 ? 9.765 -11.936 16.671 1.00 72.75 109 VAL A C 1
ATOM 861 O O . VAL A 1 109 ? 10.522 -12.905 16.589 1.00 72.75 109 VAL A O 1
ATOM 864 N N . PRO A 1 110 ? 10.175 -10.681 16.403 1.00 62.28 110 PRO A N 1
ATOM 865 C CA . PRO A 1 110 ? 11.534 -10.391 15.965 1.00 62.28 110 PRO A CA 1
ATOM 866 C C . PRO A 1 110 ? 12.541 -10.802 17.041 1.00 62.28 110 PRO A C 1
ATOM 868 O O . PRO A 1 110 ? 12.367 -10.498 18.225 1.00 62.28 110 PRO A O 1
ATOM 871 N N . LEU A 1 111 ? 13.603 -11.490 16.626 1.00 63.16 111 LEU A N 1
ATOM 872 C CA . LEU A 1 111 ? 14.691 -11.870 17.517 1.00 63.16 111 LEU A CA 1
ATOM 873 C C . LEU A 1 111 ? 15.443 -10.605 17.952 1.00 63.16 111 LEU A C 1
ATOM 875 O O . LEU A 1 111 ? 15.812 -9.774 17.123 1.00 63.16 111 LEU A O 1
ATOM 879 N N . LEU A 1 112 ? 15.708 -10.469 19.256 1.00 54.47 112 LEU A N 1
ATOM 880 C CA . LEU A 1 112 ? 16.440 -9.319 19.809 1.00 54.47 112 LEU A CA 1
ATOM 881 C C . LEU A 1 112 ? 17.800 -9.106 19.121 1.00 54.47 112 LEU A C 1
ATOM 883 O O . LEU A 1 112 ? 18.210 -7.965 18.911 1.00 54.47 112 LEU A O 1
ATOM 887 N N . GLU A 1 113 ? 18.455 -10.187 18.694 1.00 57.34 113 GLU A N 1
ATOM 888 C CA . GLU A 1 113 ? 19.740 -10.155 17.988 1.00 57.34 113 GLU A CA 1
ATOM 889 C C . GLU A 1 113 ? 19.673 -9.499 16.596 1.00 57.34 113 GLU A C 1
ATOM 891 O O . GLU A 1 113 ? 20.657 -8.889 16.176 1.00 57.34 113 GLU A O 1
ATOM 896 N N . GLU A 1 114 ? 18.519 -9.566 15.923 1.00 56.44 114 GLU A N 1
ATOM 897 C CA . GLU A 1 114 ? 18.266 -9.012 14.580 1.00 56.44 114 GLU A CA 1
ATOM 898 C C . GLU A 1 114 ? 17.674 -7.588 14.624 1.00 56.44 114 GLU A C 1
ATOM 900 O O . GLU A 1 114 ? 17.585 -6.909 13.605 1.00 56.44 114 GLU A O 1
ATOM 905 N N . SER A 1 115 ? 17.274 -7.112 15.809 1.00 53.84 115 SER A N 1
ATOM 906 C CA . SER A 1 115 ? 16.481 -5.882 15.996 1.00 53.84 115 SER A CA 1
ATOM 907 C C . SER A 1 115 ? 17.279 -4.566 16.069 1.00 53.84 115 SER A C 1
ATOM 909 O O . SER A 1 115 ? 16.707 -3.503 16.315 1.00 53.84 115 SER A O 1
ATOM 911 N N . GLY A 1 116 ? 18.601 -4.613 15.884 1.00 59.12 116 GLY A N 1
ATOM 912 C CA . GLY A 1 116 ? 19.471 -3.438 15.980 1.00 59.12 116 GLY A CA 1
ATOM 913 C C . GLY A 1 116 ? 19.462 -2.583 14.711 1.00 59.12 116 GLY A C 1
ATOM 914 O O . GLY A 1 116 ? 19.968 -3.012 13.676 1.00 59.12 116 GLY A O 1
ATOM 915 N N . GLN A 1 117 ? 18.970 -1.344 14.803 1.00 67.12 117 GLN A N 1
ATOM 916 C CA . GLN A 1 117 ? 19.257 -0.328 13.785 1.00 67.12 117 GLN A CA 1
ATOM 917 C C . GLN A 1 117 ? 20.772 -0.031 13.775 1.00 67.12 117 GLN A C 1
ATOM 919 O O . GLN A 1 117 ? 21.353 0.114 14.856 1.00 67.12 117 GLN A O 1
ATOM 924 N N . PRO A 1 118 ? 21.430 0.066 12.601 1.00 66.75 118 PRO A N 1
ATOM 925 C CA . PRO A 1 118 ? 22.825 0.501 12.508 1.00 66.75 118 PRO A CA 1
ATOM 926 C C . PRO A 1 118 ? 23.074 1.815 13.263 1.00 66.75 118 PRO A C 1
ATOM 928 O O . PRO A 1 118 ? 22.169 2.630 13.420 1.00 66.75 118 PRO A O 1
ATOM 931 N N . GLY A 1 119 ? 24.280 1.994 13.809 1.00 66.38 119 GLY A N 1
ATOM 932 C CA . GLY A 1 119 ? 24.641 3.197 14.571 1.00 66.38 119 GLY A CA 1
ATOM 933 C C . GLY A 1 119 ? 24.037 3.314 15.980 1.00 66.38 119 GLY A C 1
ATOM 934 O O . GLY A 1 119 ? 24.500 4.159 16.750 1.00 66.38 119 GLY A O 1
ATOM 935 N N . TRP A 1 120 ? 23.072 2.472 16.363 1.00 69.75 120 TRP A N 1
ATOM 936 C CA . TRP A 1 120 ? 22.454 2.456 17.696 1.00 69.75 120 TRP A CA 1
ATOM 937 C C . TRP A 1 120 ? 22.836 1.207 18.502 1.00 69.75 120 TRP A C 1
ATOM 939 O O . TRP A 1 120 ? 23.019 0.119 17.954 1.00 69.75 120 TRP A O 1
ATOM 949 N N . GLY A 1 121 ? 22.929 1.348 19.828 1.00 64.44 121 GLY A N 1
ATOM 950 C CA . GLY A 1 121 ? 23.069 0.201 20.732 1.00 64.44 121 GLY A CA 1
ATOM 951 C C . GLY A 1 121 ? 21.809 -0.666 20.773 1.00 64.44 121 GLY A C 1
ATOM 952 O O . GLY A 1 121 ? 20.688 -0.145 20.755 1.00 64.44 121 GLY A O 1
ATOM 953 N N . LYS A 1 122 ? 21.994 -1.991 20.828 1.00 66.81 122 LYS A N 1
ATOM 954 C CA . LYS A 1 122 ? 20.905 -2.974 20.753 1.00 66.81 122 LYS A CA 1
ATOM 955 C C . LYS A 1 122 ? 19.877 -2.802 21.883 1.00 66.81 122 LYS A C 1
ATOM 957 O O . LYS A 1 122 ? 20.239 -2.391 22.991 1.00 66.81 122 LYS A O 1
ATOM 962 N N . PRO A 1 123 ? 18.600 -3.165 21.651 1.00 62.28 123 PRO A N 1
ATOM 963 C CA . PRO A 1 123 ? 17.619 -3.276 22.726 1.00 62.28 123 PRO A CA 1
ATOM 964 C C . PRO A 1 123 ? 18.105 -4.233 23.825 1.00 62.28 123 PRO A C 1
ATOM 966 O O . PRO A 1 123 ? 18.741 -5.241 23.530 1.00 62.28 123 PRO A O 1
ATOM 969 N N . GLU A 1 124 ? 17.839 -3.889 25.086 1.00 65.56 124 GLU A N 1
ATOM 970 C CA . GLU A 1 124 ? 18.339 -4.568 26.297 1.00 65.56 124 GLU A CA 1
ATOM 971 C C . GLU A 1 124 ? 19.875 -4.586 26.492 1.00 65.56 124 GLU A C 1
ATOM 973 O O . GLU A 1 124 ? 20.355 -5.136 27.485 1.00 65.56 124 GLU A O 1
ATOM 978 N N . SER A 1 125 ? 20.665 -3.942 25.621 1.00 62.81 125 SER A N 1
ATOM 979 C CA . SER A 1 125 ? 22.098 -3.716 25.870 1.00 62.81 125 SER A CA 1
ATOM 980 C C . SER A 1 125 ? 22.343 -2.535 26.819 1.00 62.81 125 SER A C 1
ATOM 982 O O . SER A 1 125 ? 21.530 -1.619 26.949 1.00 62.81 125 SER A O 1
ATOM 984 N N . SER A 1 126 ? 23.529 -2.490 27.428 1.00 56.06 126 SER A N 1
ATOM 985 C CA . SER A 1 126 ? 24.020 -1.345 28.209 1.00 56.06 126 SER A CA 1
ATOM 986 C C . SER A 1 126 ? 24.101 -0.042 27.403 1.00 56.06 126 SER A C 1
ATOM 988 O O . SER A 1 126 ? 24.076 1.044 27.983 1.00 56.06 126 SER A O 1
ATOM 990 N N . LEU A 1 127 ? 24.173 -0.157 26.073 1.00 55.88 127 LEU A N 1
ATOM 991 C CA . LEU A 1 127 ? 24.248 0.945 25.115 1.00 55.88 127 LEU A CA 1
ATOM 992 C C . LEU A 1 127 ? 22.882 1.285 24.480 1.00 55.88 127 LEU A C 1
ATOM 994 O O . LEU A 1 127 ? 22.820 2.131 23.587 1.00 55.88 127 LEU A O 1
ATOM 998 N N . GLN A 1 128 ? 21.779 0.677 24.937 1.00 61.50 128 GLN A N 1
ATOM 999 C CA . GLN A 1 128 ? 20.423 0.947 24.441 1.00 61.50 128 GLN A CA 1
ATOM 1000 C C . GLN A 1 128 ? 20.101 2.456 24.467 1.00 61.50 128 GLN A C 1
ATOM 1002 O O . GLN A 1 128 ? 20.365 3.155 25.448 1.00 61.50 128 GLN A O 1
ATOM 1007 N N . ASN A 1 129 ? 19.500 2.965 23.386 1.00 62.00 129 ASN A N 1
ATOM 1008 C CA . ASN A 1 129 ? 19.231 4.395 23.147 1.00 62.00 129 ASN A CA 1
ATOM 1009 C C . ASN A 1 129 ? 20.481 5.297 23.034 1.00 62.00 129 ASN A C 1
ATOM 1011 O O . ASN A 1 129 ? 20.350 6.522 23.074 1.00 62.00 129 ASN A O 1
ATOM 1015 N N . THR A 1 130 ? 21.682 4.733 22.877 1.00 61.94 130 THR A N 1
ATOM 1016 C CA . THR A 1 130 ? 22.903 5.499 22.582 1.00 61.94 130 THR A CA 1
ATOM 1017 C C . THR A 1 130 ? 23.206 5.419 21.091 1.00 61.94 130 THR A C 1
ATOM 1019 O O . THR A 1 130 ? 23.406 4.330 20.557 1.00 61.94 130 THR A O 1
ATOM 1022 N N . HIS A 1 131 ? 23.259 6.574 20.424 1.00 70.25 131 HIS A N 1
ATOM 1023 C CA . HIS A 1 131 ? 23.700 6.678 19.035 1.00 70.25 131 HIS A CA 1
ATOM 1024 C C . HIS A 1 131 ? 25.219 6.882 18.984 1.00 70.25 131 HIS A C 1
ATOM 1026 O O . HIS A 1 131 ? 25.731 7.901 19.461 1.00 70.25 131 HIS A O 1
ATOM 1032 N N . PHE A 1 132 ? 25.950 5.925 18.410 1.00 70.31 132 PHE A N 1
ATOM 1033 C CA . PHE A 1 132 ? 27.409 5.856 18.501 1.00 70.31 132 PHE A CA 1
ATOM 1034 C C . PHE A 1 132 ? 28.109 7.063 17.880 1.00 70.31 132 PHE A C 1
ATOM 1036 O O . PHE A 1 132 ? 29.029 7.606 18.485 1.00 70.31 132 PHE A O 1
ATOM 1043 N N . LYS A 1 133 ? 27.650 7.544 16.720 1.00 71.44 133 LYS A N 1
ATOM 1044 C CA . LYS A 1 133 ? 28.271 8.687 16.033 1.00 71.44 133 LYS A CA 1
ATOM 1045 C C . LYS A 1 133 ? 28.111 9.996 16.813 1.00 71.44 133 LYS A C 1
ATOM 1047 O O . LYS A 1 133 ? 29.057 10.775 16.908 1.00 71.44 133 LYS A O 1
ATOM 1052 N N . THR A 1 134 ? 26.947 10.214 17.428 1.00 71.75 134 THR A N 1
ATOM 1053 C CA . THR A 1 134 ? 26.693 11.395 18.275 1.00 71.75 134 THR A CA 1
ATOM 1054 C C . THR A 1 134 ? 27.455 11.309 19.596 1.00 71.75 134 THR A C 1
ATOM 1056 O O . THR A 1 134 ? 28.016 12.307 20.038 1.00 71.75 134 THR A O 1
ATOM 1059 N N . PHE A 1 135 ? 27.529 10.118 20.197 1.00 69.94 135 PHE A N 1
ATOM 1060 C CA . PHE A 1 135 ? 28.327 9.878 21.399 1.00 69.94 135 PHE A CA 1
ATOM 1061 C C . PHE A 1 135 ? 29.822 10.114 21.136 1.00 69.94 135 PHE A C 1
ATOM 1063 O O . PHE A 1 135 ? 30.461 10.873 21.854 1.00 69.94 135 PHE A O 1
ATOM 1070 N N . MET A 1 136 ? 30.369 9.563 20.049 1.00 71.06 136 MET A N 1
ATOM 1071 C CA . MET A 1 136 ? 31.754 9.823 19.648 1.00 71.06 136 MET A CA 1
ATOM 1072 C C . MET A 1 136 ? 32.003 11.301 19.353 1.00 71.06 136 MET A C 1
ATOM 1074 O O . MET A 1 136 ? 33.052 11.817 19.709 1.00 71.06 136 MET A O 1
ATOM 1078 N N . ALA A 1 137 ? 31.048 12.032 18.773 1.00 74.56 137 ALA A N 1
ATOM 1079 C CA . ALA A 1 137 ? 31.211 13.469 18.562 1.00 74.56 137 ALA A CA 1
ATOM 1080 C C . ALA A 1 137 ? 31.376 14.270 19.874 1.00 74.56 137 ALA A C 1
ATOM 1082 O O . ALA A 1 137 ? 32.028 15.316 19.840 1.00 74.56 137 ALA A O 1
ATOM 1083 N N . SER A 1 138 ? 30.845 13.790 21.011 1.00 70.19 138 SER A N 1
ATOM 1084 C CA . SER A 1 138 ? 30.938 14.465 22.316 1.00 70.19 138 SER A CA 1
ATOM 1085 C C . SER A 1 138 ? 32.155 14.067 23.163 1.00 70.19 138 SER A C 1
ATOM 1087 O O . SER A 1 138 ? 32.558 14.848 24.029 1.00 70.19 138 SER A O 1
ATOM 1089 N N . THR A 1 139 ? 32.820 12.935 22.890 1.00 74.19 139 THR A N 1
ATOM 1090 C CA . THR A 1 139 ? 34.001 12.488 23.661 1.00 74.19 139 THR A CA 1
ATOM 1091 C C . THR A 1 139 ? 35.151 13.505 23.785 1.00 74.19 139 THR A C 1
ATOM 1093 O O . THR A 1 139 ? 35.731 13.569 24.872 1.00 74.19 139 THR A O 1
ATOM 1096 N N . PRO A 1 140 ? 35.470 14.367 22.791 1.00 80.81 140 PRO A N 1
ATOM 1097 C CA . PRO A 1 140 ? 36.530 15.366 22.936 1.00 80.81 140 PRO A CA 1
ATOM 1098 C C . PRO A 1 140 ? 36.251 16.383 24.044 1.00 80.81 140 PRO A C 1
ATOM 1100 O O . PRO A 1 140 ? 37.186 16.797 24.718 1.00 80.81 140 PRO A O 1
ATOM 1103 N N . HIS A 1 141 ? 34.985 16.754 24.273 1.00 76.25 141 HIS A N 1
ATOM 1104 C CA . HIS A 1 141 ? 34.619 17.703 25.328 1.00 76.25 141 HIS A CA 1
ATOM 1105 C C . HIS A 1 141 ? 34.879 17.121 26.724 1.00 76.25 141 HIS A C 1
ATOM 1107 O O . HIS A 1 141 ? 35.360 17.826 27.610 1.00 76.25 141 HIS A O 1
ATOM 1113 N N . PHE A 1 142 ? 34.619 15.824 26.919 1.00 71.25 142 PHE A N 1
ATOM 1114 C CA . PHE A 1 142 ? 34.902 15.147 28.186 1.00 71.25 142 PHE A CA 1
ATOM 1115 C C . PHE A 1 142 ? 36.409 15.007 28.442 1.00 71.25 142 PHE A C 1
ATOM 1117 O O . PHE A 1 142 ? 36.849 15.242 29.566 1.00 71.25 142 PHE A O 1
ATOM 1124 N N . ILE A 1 143 ? 37.202 14.694 27.409 1.00 74.00 143 ILE A N 1
ATOM 1125 C CA . ILE A 1 143 ? 38.672 14.643 27.510 1.00 74.00 143 ILE A CA 1
ATOM 1126 C C . ILE A 1 143 ? 39.239 16.038 27.802 1.00 74.00 143 ILE A C 1
ATOM 1128 O O . ILE A 1 143 ? 40.054 16.187 28.708 1.00 74.00 143 ILE A O 1
ATOM 1132 N N . GLU A 1 144 ? 38.766 17.066 27.094 1.00 76.12 144 GLU A N 1
ATOM 1133 C CA . GLU A 1 144 ? 39.197 18.452 27.291 1.00 76.12 144 GLU A CA 1
ATOM 1134 C C . GLU A 1 144 ? 38.876 18.943 28.710 1.00 76.12 144 GLU A C 1
ATOM 1136 O O . GLU A 1 144 ? 39.745 19.469 29.402 1.00 76.12 144 GLU A O 1
ATOM 1141 N N . ARG A 1 145 ? 37.667 18.664 29.211 1.00 67.94 145 ARG A N 1
ATOM 1142 C CA . ARG A 1 145 ? 37.272 18.975 30.592 1.00 67.94 145 ARG A CA 1
ATOM 1143 C C . ARG A 1 145 ? 38.109 18.224 31.636 1.00 67.94 145 ARG A C 1
ATOM 1145 O O . ARG A 1 145 ? 38.411 18.798 32.680 1.00 67.94 145 ARG A O 1
ATOM 1152 N N . ALA A 1 146 ? 38.495 16.973 31.374 1.00 67.44 146 ALA A N 1
ATOM 1153 C CA . ALA A 1 146 ? 39.364 16.199 32.264 1.00 67.44 146 ALA A CA 1
ATOM 1154 C C . ALA A 1 146 ? 40.809 16.736 32.284 1.00 67.44 146 ALA A C 1
ATOM 1156 O O . ALA A 1 146 ? 41.413 16.824 33.352 1.00 67.44 146 ALA A O 1
ATOM 1157 N N . ALA A 1 147 ? 41.341 17.154 31.133 1.00 68.19 147 ALA A N 1
ATOM 1158 C CA . ALA A 1 147 ? 42.665 17.763 31.031 1.00 68.19 147 ALA A CA 1
ATOM 1159 C C . ALA A 1 147 ? 42.714 19.149 31.706 1.00 68.19 147 ALA A C 1
ATOM 1161 O O . ALA A 1 147 ? 43.620 19.413 32.496 1.00 68.19 147 ALA A O 1
ATOM 1162 N N . VAL A 1 148 ? 41.694 19.990 31.490 1.00 72.69 148 VAL A N 1
ATOM 1163 C CA . VAL A 1 148 ? 41.533 21.296 32.161 1.00 72.69 148 VAL A CA 1
ATOM 1164 C C . VAL A 1 148 ? 41.404 21.151 33.680 1.00 72.69 148 VAL A C 1
ATOM 1166 O O . VAL A 1 148 ? 41.928 21.979 34.423 1.00 72.69 148 VAL A O 1
ATOM 1169 N N . ALA A 1 149 ? 40.755 20.085 34.162 1.00 69.81 149 ALA A N 1
ATOM 1170 C CA . ALA A 1 149 ? 40.679 19.779 35.591 1.00 69.81 149 ALA A CA 1
ATOM 1171 C C . ALA A 1 149 ? 42.033 19.364 36.206 1.00 69.81 149 ALA A C 1
ATOM 1173 O O . ALA A 1 149 ? 42.188 19.451 37.424 1.00 69.81 149 ALA A O 1
ATOM 1174 N N . TYR A 1 150 ? 43.004 18.929 35.393 1.00 68.81 150 TYR A N 1
ATOM 1175 C CA . TYR A 1 150 ? 44.374 18.658 35.837 1.00 68.81 150 TYR A CA 1
ATOM 1176 C C . TYR A 1 150 ? 45.254 19.921 35.809 1.00 68.81 150 TYR A C 1
ATOM 1178 O O . TYR A 1 150 ? 45.949 20.199 36.783 1.00 68.81 150 TYR A O 1
ATOM 1186 N N . SER A 1 151 ? 45.189 20.714 34.735 1.00 71.88 151 SER A N 1
ATOM 1187 C CA . SER A 1 151 ? 45.715 22.088 34.690 1.00 71.88 151 SER A CA 1
ATOM 1188 C C . SER A 1 151 ? 44.978 22.902 33.619 1.00 71.88 151 SER A C 1
ATOM 1190 O O . SER A 1 151 ? 44.769 22.386 32.516 1.00 71.88 151 SER A O 1
ATOM 1192 N N . PRO A 1 152 ? 44.640 24.184 33.870 1.00 80.06 152 PRO A N 1
ATOM 1193 C CA . PRO A 1 152 ? 44.000 25.048 32.874 1.00 80.06 152 PRO A CA 1
ATOM 1194 C C . PRO A 1 152 ? 44.844 25.254 31.604 1.00 80.06 152 PRO A C 1
ATOM 1196 O O . PRO A 1 152 ? 44.296 25.594 30.559 1.00 80.06 152 PRO A O 1
ATOM 1199 N N . GLU A 1 153 ? 46.156 25.005 31.664 1.00 79.31 153 GLU A N 1
ATOM 1200 C CA . GLU A 1 153 ? 47.069 25.079 30.513 1.00 79.31 153 GLU A CA 1
ATOM 1201 C C . GLU A 1 153 ? 46.797 24.001 29.448 1.00 79.31 153 GLU A C 1
ATOM 1203 O O . GLU A 1 153 ? 47.188 24.170 28.296 1.00 79.31 153 GLU A O 1
ATOM 1208 N N . PHE A 1 154 ? 46.089 22.918 29.796 1.00 78.81 154 PHE A N 1
ATOM 1209 C CA . PHE A 1 154 ? 45.711 21.858 28.856 1.00 78.81 154 PHE A CA 1
ATOM 1210 C C . PHE A 1 154 ? 44.345 22.084 28.182 1.00 78.81 154 PHE A C 1
ATOM 1212 O O . PHE A 1 154 ? 43.815 21.163 27.556 1.00 78.81 154 PHE A O 1
ATOM 1219 N N . ALA A 1 155 ? 43.765 23.286 28.272 1.00 84.12 155 ALA A N 1
ATOM 1220 C CA . ALA A 1 155 ? 42.617 23.681 27.451 1.00 84.12 155 ALA A CA 1
ATOM 1221 C C . ALA A 1 155 ? 42.965 23.614 25.953 1.00 84.12 155 ALA A C 1
ATOM 1223 O O . ALA A 1 155 ? 44.081 23.951 25.554 1.00 84.12 155 ALA A O 1
ATOM 1224 N N . ARG A 1 156 ? 42.028 23.189 25.095 1.00 87.12 156 ARG A N 1
ATOM 1225 C CA . ARG A 1 156 ? 42.313 23.054 23.661 1.00 87.12 156 ARG A CA 1
ATOM 1226 C C . ARG A 1 156 ? 42.238 24.426 22.978 1.00 87.12 156 ARG A C 1
ATOM 1228 O O . ARG A 1 156 ? 41.190 25.071 23.033 1.00 87.12 156 ARG A O 1
ATOM 1235 N N . PRO A 1 157 ? 43.284 24.874 22.260 1.00 88.31 157 PRO A N 1
ATOM 1236 C CA . PRO A 1 157 ? 43.200 26.087 21.453 1.00 88.31 157 PRO A CA 1
ATOM 1237 C C . PRO A 1 157 ? 42.080 25.978 20.400 1.00 88.31 157 PRO A C 1
ATOM 1239 O O . PRO A 1 157 ? 41.902 24.911 19.803 1.00 88.31 157 PRO A O 1
ATOM 1242 N N . PRO A 1 158 ? 41.337 27.062 20.106 1.00 84.38 158 PRO A N 1
ATOM 1243 C CA . PRO A 1 158 ? 40.155 27.007 19.238 1.00 84.38 158 PRO A CA 1
ATOM 1244 C C . PRO A 1 158 ? 40.465 26.578 17.794 1.00 84.38 158 PRO A C 1
ATOM 1246 O O . PRO A 1 158 ? 39.596 26.046 17.108 1.00 84.38 158 PRO A O 1
ATOM 1249 N N . ASN A 1 159 ? 41.706 26.770 17.343 1.00 89.25 159 ASN A N 1
ATOM 1250 C CA . ASN A 1 159 ? 42.223 26.369 16.033 1.00 89.25 159 ASN A CA 1
ATOM 1251 C C . ASN A 1 159 ? 42.879 24.970 16.013 1.00 89.25 159 ASN A C 1
ATOM 1253 O O . ASN A 1 159 ? 43.372 24.551 14.967 1.00 89.25 159 ASN A O 1
ATOM 1257 N N . MET A 1 160 ? 42.910 24.243 17.135 1.00 88.38 160 MET A N 1
ATOM 1258 C CA . MET A 1 160 ? 43.555 22.931 17.232 1.00 88.38 160 MET A CA 1
ATOM 1259 C C . MET A 1 160 ? 42.581 21.794 16.892 1.00 88.38 160 MET A C 1
ATOM 1261 O O . MET A 1 160 ? 41.493 21.685 17.473 1.00 88.38 160 MET A O 1
ATOM 1265 N N . SER A 1 161 ? 42.989 20.913 15.972 1.00 90.00 161 SER A N 1
ATOM 1266 C CA . SER A 1 161 ? 42.237 19.694 15.656 1.00 90.00 161 SER A CA 1
ATOM 1267 C C . SER A 1 161 ? 42.243 18.721 16.838 1.00 90.00 161 SER A C 1
ATOM 1269 O O . SER A 1 161 ? 43.146 18.730 17.673 1.00 90.00 161 SER A O 1
ATOM 1271 N N . ILE A 1 162 ? 41.235 17.852 16.910 1.00 86.81 162 ILE A N 1
ATOM 1272 C CA . ILE A 1 162 ? 41.114 16.872 18.002 1.00 86.81 162 ILE A CA 1
ATOM 1273 C C . ILE A 1 162 ? 42.271 15.869 17.960 1.00 86.81 162 ILE A C 1
ATOM 1275 O O . ILE A 1 162 ? 42.834 15.563 19.002 1.00 86.81 162 ILE A O 1
ATOM 1279 N N . SER A 1 163 ? 42.687 15.435 16.766 1.00 88.56 163 SER A N 1
ATOM 1280 C CA . SER A 1 163 ? 43.877 14.597 16.589 1.00 88.56 163 SER A CA 1
ATOM 1281 C C . SER A 1 163 ? 45.132 15.279 17.156 1.00 88.56 163 SER A C 1
ATOM 1283 O O . SER A 1 163 ? 45.785 14.726 18.040 1.00 88.56 163 SER A O 1
ATOM 1285 N N . ALA A 1 164 ? 45.404 16.535 16.775 1.00 90.38 164 ALA A N 1
ATOM 1286 C CA . ALA A 1 164 ? 46.537 17.298 17.309 1.00 90.38 164 ALA A CA 1
ATOM 1287 C C . ALA A 1 164 ? 46.455 17.505 18.835 1.00 90.38 164 ALA A C 1
ATOM 1289 O O . ALA A 1 164 ? 47.473 17.443 19.522 1.00 90.38 164 ALA A O 1
ATOM 1290 N N . TYR A 1 165 ? 45.253 17.711 19.376 1.00 89.50 165 TYR A N 1
ATOM 1291 C CA . TYR A 1 165 ? 45.030 17.856 20.814 1.00 89.50 165 TYR A CA 1
ATOM 1292 C C . TYR A 1 165 ? 45.334 16.568 21.591 1.00 89.50 165 TYR A C 1
ATOM 1294 O O . TYR A 1 165 ? 46.044 16.604 22.592 1.00 89.50 165 TYR A O 1
ATOM 1302 N N . ILE A 1 166 ? 44.878 15.412 21.101 1.00 84.69 166 ILE A N 1
ATOM 1303 C CA . ILE A 1 166 ? 45.205 14.115 21.707 1.00 84.69 166 ILE A CA 1
ATOM 1304 C C . ILE A 1 166 ? 46.706 13.814 21.568 1.00 84.69 166 ILE A C 1
ATOM 1306 O O . ILE A 1 166 ? 47.308 13.314 22.515 1.00 84.69 166 ILE A O 1
ATOM 1310 N N . HIS A 1 167 ? 47.347 14.195 20.455 1.00 87.88 167 HIS A N 1
ATOM 1311 C CA . HIS A 1 167 ? 48.807 14.137 20.316 1.00 87.88 167 HIS A CA 1
ATOM 1312 C C . HIS A 1 167 ? 49.542 14.972 21.375 1.00 87.88 167 HIS A C 1
ATOM 1314 O O . HIS A 1 167 ? 50.446 14.451 22.024 1.00 87.88 167 HIS A O 1
ATOM 1320 N N . MET A 1 168 ? 49.104 16.206 21.637 1.00 86.81 168 MET A N 1
ATOM 1321 C CA . MET A 1 168 ? 49.653 17.033 22.718 1.00 86.81 168 MET A CA 1
ATOM 1322 C C . MET A 1 168 ? 49.509 16.354 24.090 1.00 86.81 168 MET A C 1
ATOM 1324 O O . MET A 1 168 ? 50.467 16.324 24.860 1.00 86.81 168 MET A O 1
ATOM 1328 N N . LEU A 1 169 ? 48.349 15.762 24.394 1.00 79.06 169 LEU A N 1
ATOM 1329 C CA . LEU A 1 169 ? 48.143 15.027 25.649 1.00 79.06 169 LEU A CA 1
ATOM 1330 C C . LEU A 1 169 ? 49.001 13.746 25.737 1.00 79.06 169 LEU A C 1
ATOM 1332 O O . LEU A 1 169 ? 49.434 13.380 26.830 1.00 79.06 169 LEU A O 1
ATOM 1336 N N . MET A 1 170 ? 49.296 13.081 24.614 1.00 79.75 170 MET A N 1
ATOM 1337 C CA . MET A 1 170 ? 50.243 11.956 24.570 1.00 79.75 170 MET A CA 1
ATOM 1338 C C . MET A 1 170 ? 51.690 12.402 24.819 1.00 79.75 170 MET A C 1
ATOM 1340 O O . MET A 1 170 ? 52.410 11.750 25.576 1.00 79.75 170 MET A O 1
ATOM 1344 N N . ASP A 1 171 ? 52.121 13.518 24.229 1.00 83.00 171 ASP A N 1
ATOM 1345 C CA . ASP A 1 171 ? 53.486 14.033 24.395 1.00 83.00 171 ASP A CA 1
ATOM 1346 C C . ASP A 1 171 ? 53.729 14.563 25.823 1.00 83.00 171 ASP A C 1
ATOM 1348 O O . ASP A 1 171 ? 54.807 14.363 26.385 1.00 83.00 171 ASP A O 1
ATOM 1352 N N . GLN A 1 172 ? 52.694 15.118 26.465 1.00 76.38 172 GLN A N 1
ATOM 1353 C CA . GLN A 1 172 ? 52.678 15.471 27.895 1.00 76.38 172 GLN A CA 1
ATOM 1354 C C . GLN A 1 172 ? 52.508 14.254 28.832 1.00 76.38 172 GLN A C 1
ATOM 1356 O O . GLN A 1 172 ? 52.424 14.415 30.048 1.00 76.38 172 GLN A O 1
ATOM 1361 N N . ARG A 1 173 ? 52.467 13.026 28.287 1.00 69.88 173 ARG A N 1
ATOM 1362 C CA . ARG A 1 173 ? 52.275 11.748 29.008 1.00 69.88 173 ARG A CA 1
ATOM 1363 C C . ARG A 1 173 ? 50.989 11.656 29.842 1.00 69.88 173 ARG A C 1
ATOM 1365 O O . ARG A 1 173 ? 50.907 10.837 30.753 1.00 69.88 173 ARG A O 1
ATOM 1372 N N . LEU A 1 174 ? 49.983 12.459 29.507 1.00 66.31 174 LEU A N 1
ATOM 1373 C CA . LEU A 1 174 ? 48.659 12.420 30.126 1.00 66.31 174 LEU A CA 1
ATOM 1374 C C . LEU A 1 174 ? 47.819 11.258 29.580 1.00 66.31 174 LEU A C 1
ATOM 1376 O O . LEU A 1 174 ? 47.101 10.606 30.332 1.00 66.31 174 LEU A O 1
ATOM 1380 N N . ILE A 1 175 ? 47.952 10.955 28.285 1.00 67.00 175 ILE A N 1
ATOM 1381 C CA . ILE A 1 175 ? 47.336 9.789 27.636 1.00 67.00 175 ILE A CA 1
ATOM 1382 C C . ILE A 1 175 ? 48.445 8.824 27.196 1.00 67.00 175 ILE A C 1
ATOM 1384 O O . ILE A 1 175 ? 49.463 9.245 26.646 1.00 67.00 175 ILE A O 1
ATOM 1388 N N . ALA A 1 176 ? 48.258 7.520 27.419 1.00 71.81 176 ALA A N 1
ATOM 1389 C CA . ALA A 1 176 ? 49.186 6.506 26.922 1.00 71.81 176 ALA A CA 1
ATOM 1390 C C . ALA A 1 176 ? 49.177 6.474 25.379 1.00 71.81 176 ALA A C 1
ATOM 1392 O O . ALA A 1 176 ? 48.128 6.623 24.753 1.00 71.81 176 ALA A O 1
ATOM 1393 N N . ARG A 1 177 ? 50.352 6.335 24.751 1.00 70.38 177 ARG A N 1
ATOM 1394 C CA . ARG A 1 177 ? 50.521 6.552 23.300 1.00 70.38 177 ARG A CA 1
ATOM 1395 C C . ARG A 1 177 ? 49.717 5.574 22.435 1.00 70.38 177 ARG A C 1
ATOM 1397 O O . ARG A 1 177 ? 49.209 5.953 21.388 1.00 70.38 177 ARG A O 1
ATOM 1404 N N . ASP A 1 178 ? 49.625 4.330 22.870 1.00 67.62 178 ASP A N 1
ATOM 1405 C CA . ASP A 1 178 ? 48.766 3.288 22.308 1.00 67.62 178 ASP A CA 1
ATOM 1406 C C . ASP A 1 178 ? 47.282 3.687 22.363 1.00 67.62 178 ASP A C 1
ATOM 1408 O O . ASP A 1 178 ? 46.618 3.749 21.328 1.00 67.62 178 ASP A O 1
ATOM 1412 N N . LEU A 1 179 ? 46.799 4.057 23.549 1.00 66.94 179 LEU A N 1
ATOM 1413 C CA . LEU A 1 179 ? 45.410 4.452 23.789 1.00 66.94 179 LEU A CA 1
ATOM 1414 C C . LEU A 1 179 ? 45.015 5.727 23.022 1.00 66.94 179 LEU A C 1
ATOM 1416 O O . LEU A 1 179 ? 43.931 5.806 22.449 1.00 66.94 179 LEU A O 1
ATOM 1420 N N . GLY A 1 180 ? 45.889 6.733 22.970 1.00 68.44 180 GLY A N 1
ATOM 1421 C CA . GLY A 1 180 ? 45.608 7.972 22.243 1.00 68.44 180 GLY A CA 1
ATOM 1422 C C . GLY A 1 180 ? 45.535 7.772 20.725 1.00 68.44 180 GLY A C 1
ATOM 1423 O O . GLY A 1 180 ? 44.671 8.364 20.081 1.00 68.44 180 GLY A O 1
ATOM 1424 N N . LEU A 1 181 ? 46.373 6.900 20.153 1.00 77.44 181 LEU A N 1
ATOM 1425 C CA . LEU A 1 181 ? 46.308 6.542 18.731 1.00 77.44 181 LEU A CA 1
ATOM 1426 C C . LEU A 1 181 ? 45.050 5.723 18.397 1.00 77.44 181 LEU A C 1
ATOM 1428 O O . LEU A 1 181 ? 44.398 6.005 17.393 1.00 77.44 181 LEU A O 1
ATOM 1432 N N . GLU A 1 182 ? 44.675 4.766 19.251 1.00 70.38 182 GLU A N 1
ATOM 1433 C CA . GLU A 1 182 ? 43.428 3.994 19.125 1.00 70.38 182 GLU A CA 1
ATOM 1434 C C . GLU A 1 182 ? 42.195 4.917 19.137 1.00 70.38 182 GLU A C 1
ATOM 1436 O O . GLU A 1 182 ? 41.343 4.828 18.249 1.00 70.38 182 GLU A O 1
ATOM 1441 N N . TYR A 1 183 ? 42.149 5.883 20.064 1.00 76.50 183 TYR A N 1
ATOM 1442 C CA . TYR A 1 183 ? 41.087 6.892 20.114 1.00 76.50 183 TYR A CA 1
ATOM 1443 C C . TYR A 1 183 ? 41.027 7.772 18.861 1.00 76.50 183 TYR A C 1
ATOM 1445 O O . TYR A 1 183 ? 39.933 8.034 18.368 1.00 76.50 183 TYR A O 1
ATOM 1453 N N . ILE A 1 184 ? 42.168 8.248 18.342 1.00 82.56 184 ILE A N 1
ATOM 1454 C CA . ILE A 1 184 ? 42.194 9.097 17.137 1.00 82.56 184 ILE A CA 1
ATOM 1455 C C . ILE A 1 184 ? 41.609 8.335 15.945 1.00 82.56 184 ILE A C 1
ATOM 1457 O O . ILE A 1 184 ? 40.697 8.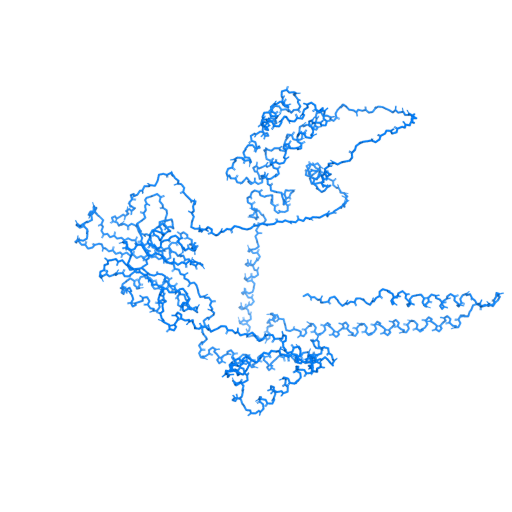843 15.293 1.00 82.56 184 ILE A O 1
ATOM 1461 N N . LEU A 1 185 ? 42.072 7.103 15.707 1.00 79.50 185 LEU A N 1
ATOM 1462 C CA . LEU A 1 185 ? 41.572 6.253 14.624 1.00 79.50 185 LEU A CA 1
ATOM 1463 C C . LEU A 1 185 ? 40.066 5.997 14.763 1.00 79.50 185 LEU A C 1
ATOM 1465 O O . LEU A 1 185 ? 39.321 6.149 13.794 1.00 79.50 185 LEU A O 1
ATOM 1469 N N . GLY A 1 186 ? 39.600 5.680 15.973 1.00 72.94 186 GLY A N 1
ATOM 1470 C CA . GLY A 1 186 ? 38.185 5.455 16.252 1.00 72.94 186 GLY A CA 1
ATOM 1471 C C . GLY A 1 186 ? 37.306 6.689 16.093 1.00 72.94 186 GLY A C 1
ATOM 1472 O O . GLY A 1 186 ? 36.210 6.620 15.532 1.00 72.94 186 GLY A O 1
ATOM 1473 N N . TYR A 1 187 ? 37.795 7.840 16.548 1.00 78.56 187 TYR A N 1
ATOM 1474 C CA . TYR A 1 187 ? 37.119 9.123 16.414 1.00 78.56 187 TYR A CA 1
ATOM 1475 C C . TYR A 1 187 ? 37.001 9.546 14.945 1.00 78.56 187 TYR A C 1
ATOM 1477 O O . TYR A 1 187 ? 35.928 9.958 14.499 1.00 78.56 187 TYR A O 1
ATOM 1485 N N . GLU A 1 188 ? 38.082 9.415 14.173 1.00 81.50 188 GLU A N 1
ATOM 1486 C CA . GLU A 1 188 ? 38.096 9.740 12.747 1.00 81.50 188 GLU A CA 1
ATOM 1487 C C . GLU A 1 188 ? 37.215 8.773 11.944 1.00 81.50 188 GLU A C 1
ATOM 1489 O O . GLU A 1 188 ? 36.415 9.226 11.123 1.00 81.50 188 GLU A O 1
ATOM 1494 N N . GLN A 1 189 ? 37.253 7.470 12.244 1.00 76.00 189 GLN A N 1
ATOM 1495 C CA . GLN A 1 189 ? 36.372 6.479 11.623 1.00 76.00 189 GLN A CA 1
ATOM 1496 C C . GLN A 1 189 ? 34.890 6.752 11.926 1.00 76.00 189 GLN A C 1
ATOM 1498 O O . GLN A 1 189 ? 34.069 6.722 11.011 1.00 76.00 189 GLN A O 1
ATOM 1503 N N . ALA A 1 190 ? 34.529 7.073 13.172 1.00 72.88 190 ALA A N 1
ATOM 1504 C CA . ALA A 1 190 ? 33.143 7.378 13.537 1.00 72.88 190 ALA A CA 1
ATOM 1505 C C . ALA A 1 190 ? 32.644 8.705 12.933 1.00 72.88 190 ALA A C 1
ATOM 1507 O O . ALA A 1 190 ? 31.480 8.817 12.535 1.00 72.88 190 ALA A O 1
ATOM 1508 N N . ARG A 1 191 ? 33.509 9.726 12.850 1.00 72.88 191 ARG A N 1
ATOM 1509 C CA . ARG A 1 191 ? 33.137 11.062 12.358 1.00 72.88 191 ARG A CA 1
ATOM 1510 C C . ARG A 1 191 ? 33.108 11.148 10.831 1.00 72.88 191 ARG A C 1
ATOM 1512 O O . ARG A 1 191 ? 32.159 11.717 10.290 1.00 72.88 191 ARG A O 1
ATOM 1519 N N . PHE A 1 192 ? 34.113 10.592 10.157 1.00 77.38 192 PHE A N 1
ATOM 1520 C CA . PHE A 1 192 ? 34.329 10.722 8.710 1.00 77.38 192 PHE A CA 1
ATOM 1521 C C . PHE A 1 192 ? 34.024 9.441 7.917 1.00 77.38 192 PHE A C 1
ATOM 1523 O O . PHE A 1 192 ? 33.963 9.488 6.690 1.00 77.38 192 PHE A O 1
ATOM 1530 N N . GLY A 1 193 ? 33.780 8.311 8.585 1.00 72.62 193 GLY A N 1
ATOM 1531 C CA . GLY A 1 193 ? 33.287 7.094 7.945 1.00 72.62 193 GLY A CA 1
ATOM 1532 C C . GLY A 1 193 ? 31.875 7.267 7.375 1.00 72.62 193 GLY A C 1
ATOM 1533 O O . GLY A 1 193 ? 30.988 7.843 8.016 1.00 72.62 193 GLY A O 1
ATOM 1534 N N . GLY A 1 194 ? 31.674 6.743 6.162 1.00 66.44 194 GLY A N 1
ATOM 1535 C CA . GLY A 1 194 ? 30.381 6.741 5.468 1.00 66.44 194 GLY A CA 1
ATOM 1536 C C . GLY A 1 194 ? 29.399 5.666 5.948 1.00 66.44 194 GLY A C 1
ATOM 1537 O O . GLY A 1 194 ? 28.214 5.765 5.651 1.00 66.44 194 GLY A O 1
ATOM 1538 N N . ASN A 1 195 ? 29.870 4.673 6.710 1.00 64.56 195 ASN A N 1
ATOM 1539 C CA . ASN A 1 195 ? 29.055 3.576 7.232 1.00 64.56 195 ASN A CA 1
ATOM 1540 C C . ASN A 1 195 ? 28.837 3.749 8.740 1.00 64.56 195 ASN A C 1
ATOM 1542 O O . ASN A 1 195 ? 29.784 4.036 9.475 1.00 64.56 195 ASN A O 1
ATOM 1546 N N . GLU A 1 196 ? 27.616 3.515 9.213 1.00 65.25 196 GLU A N 1
ATOM 1547 C CA . GLU A 1 196 ? 27.310 3.476 10.644 1.00 65.25 196 GLU A CA 1
ATOM 1548 C C . GLU A 1 196 ? 27.786 2.149 11.250 1.00 65.25 196 GLU A C 1
ATOM 1550 O O . GLU A 1 196 ? 27.373 1.069 10.822 1.00 65.25 196 GLU A O 1
ATOM 1555 N N . SER A 1 197 ? 28.683 2.216 12.237 1.00 59.84 197 SER A N 1
ATOM 1556 C CA . SER A 1 197 ? 29.250 1.031 12.880 1.00 59.84 197 SER A CA 1
ATOM 1557 C C . SER A 1 197 ? 28.232 0.321 13.773 1.00 59.84 197 SER A C 1
ATOM 1559 O O . SER A 1 197 ? 27.485 0.938 14.536 1.00 59.84 197 SER A O 1
ATOM 1561 N N . GLY A 1 198 ? 28.226 -1.012 13.703 1.00 58.50 198 GLY A N 1
ATOM 1562 C CA . GLY A 1 198 ? 27.476 -1.849 14.636 1.00 58.50 198 GLY A CA 1
ATOM 1563 C C . GLY A 1 198 ? 28.143 -1.894 16.013 1.00 58.50 198 GLY A C 1
ATOM 1564 O O . GLY A 1 198 ? 29.356 -1.723 16.133 1.00 58.50 198 GLY A O 1
ATOM 1565 N N . GLU A 1 199 ? 27.357 -2.180 17.051 1.00 55.47 199 GLU A N 1
ATOM 1566 C CA . GLU A 1 199 ? 27.793 -2.175 18.458 1.00 55.47 199 GLU A CA 1
ATOM 1567 C C . GLU A 1 199 ? 29.118 -2.920 18.701 1.00 55.47 199 GLU A C 1
ATOM 1569 O O . GLU A 1 199 ? 30.028 -2.361 19.306 1.00 55.47 199 GLU A O 1
ATOM 1574 N N . SER A 1 200 ? 29.279 -4.120 18.133 1.00 56.31 200 SER A N 1
ATOM 1575 C CA . SER A 1 200 ? 30.487 -4.952 18.270 1.00 56.31 200 SER A CA 1
ATOM 1576 C C . SER A 1 200 ? 31.759 -4.369 17.636 1.00 56.31 200 SER A C 1
ATOM 1578 O O . SER A 1 200 ? 32.857 -4.809 17.966 1.00 56.31 200 SER A O 1
ATOM 1580 N N . GLN A 1 201 ? 31.634 -3.414 16.709 1.00 53.81 201 GLN A N 1
ATOM 1581 C CA . GLN A 1 201 ? 32.776 -2.684 16.144 1.00 53.81 201 GLN A CA 1
ATOM 1582 C C . GLN A 1 201 ? 33.128 -1.483 17.030 1.00 53.81 201 GLN A C 1
ATOM 1584 O O . GLN A 1 201 ? 34.299 -1.241 17.309 1.00 53.81 201 GLN A O 1
ATOM 1589 N N . THR A 1 202 ? 32.116 -0.770 17.532 1.00 50.16 202 THR A N 1
ATOM 1590 C CA . THR A 1 202 ? 32.302 0.413 18.383 1.00 50.16 202 THR A CA 1
ATOM 1591 C C . THR A 1 202 ? 32.844 0.062 19.773 1.00 50.16 202 THR A C 1
ATOM 1593 O O . THR A 1 202 ? 33.635 0.825 20.324 1.00 50.16 202 THR A O 1
ATOM 1596 N N . THR A 1 203 ? 32.501 -1.100 20.342 1.00 50.94 203 THR A N 1
ATOM 1597 C CA . THR A 1 203 ? 32.996 -1.520 21.670 1.00 50.94 203 THR A CA 1
ATOM 1598 C C . THR A 1 203 ? 34.515 -1.676 21.756 1.00 50.94 203 THR A C 1
ATOM 1600 O O . THR A 1 203 ? 35.065 -1.554 22.847 1.00 50.94 203 THR A O 1
ATOM 1603 N N . ASN A 1 204 ? 35.196 -1.918 20.632 1.00 48.00 204 ASN A N 1
ATOM 1604 C CA . ASN A 1 204 ? 36.643 -2.141 20.601 1.00 48.00 204 ASN A CA 1
ATOM 1605 C C . ASN A 1 204 ? 37.472 -0.855 20.426 1.00 48.00 204 ASN A C 1
ATOM 1607 O O . ASN A 1 204 ? 38.690 -0.943 20.436 1.00 48.00 204 ASN A O 1
ATOM 1611 N N . ILE A 1 205 ? 36.849 0.306 20.180 1.00 50.28 205 ILE A N 1
ATOM 1612 C CA . ILE A 1 205 ? 37.513 1.410 19.457 1.00 50.28 205 ILE A CA 1
ATOM 1613 C C . ILE A 1 205 ? 37.439 2.789 20.183 1.00 50.28 205 ILE A C 1
ATOM 1615 O O . ILE A 1 205 ? 37.832 3.803 19.608 1.00 50.28 205 ILE A O 1
ATOM 1619 N N . PRO A 1 206 ? 36.932 2.904 21.438 1.00 51.56 206 PRO A N 1
ATOM 1620 C CA . PRO A 1 206 ? 37.496 3.941 22.340 1.00 51.56 206 PRO A CA 1
ATOM 1621 C C . PRO A 1 206 ? 37.429 3.696 23.873 1.00 51.56 206 PRO A C 1
ATOM 1623 O O . PRO A 1 206 ? 37.780 4.594 24.642 1.00 51.56 206 PRO A O 1
ATOM 1626 N N . ILE A 1 207 ? 36.940 2.553 24.374 1.00 44.91 207 ILE A N 1
ATOM 1627 C CA . ILE A 1 207 ? 36.593 2.403 25.815 1.00 44.91 207 ILE A CA 1
ATOM 1628 C C . ILE A 1 207 ? 37.828 2.174 26.720 1.00 44.91 207 ILE A C 1
ATOM 1630 O O . ILE A 1 207 ? 37.847 2.598 27.879 1.00 44.91 207 ILE A O 1
ATOM 1634 N N . SER A 1 208 ? 38.890 1.576 26.179 1.00 41.03 208 SER A N 1
ATOM 1635 C CA . SER A 1 208 ? 40.206 1.367 26.815 1.00 41.03 208 SER A CA 1
ATOM 1636 C C . SER A 1 208 ? 40.843 2.669 27.338 1.00 41.03 208 SER A C 1
ATOM 1638 O O . SER A 1 208 ? 41.449 2.705 28.412 1.00 41.03 208 SER A O 1
ATOM 1640 N N . VAL A 1 209 ? 40.659 3.757 26.593 1.00 42.34 209 VAL A N 1
ATOM 1641 C CA . VAL A 1 209 ? 41.361 5.042 26.738 1.00 42.34 209 VAL A CA 1
ATOM 1642 C C . VAL A 1 209 ? 40.910 5.805 27.982 1.00 42.34 209 VAL A C 1
ATOM 1644 O O . VAL A 1 209 ? 41.731 6.341 28.727 1.00 42.34 209 VAL A O 1
ATOM 1647 N N . VAL A 1 210 ? 39.606 5.771 28.266 1.00 46.00 210 VAL A N 1
ATOM 1648 C CA . VAL A 1 210 ? 39.018 6.350 29.485 1.00 46.00 210 VAL A CA 1
ATOM 1649 C C . VAL A 1 210 ? 39.384 5.513 30.721 1.00 46.00 210 VAL A C 1
ATOM 1651 O O . VAL A 1 210 ? 39.625 6.063 31.796 1.00 46.00 210 VAL A O 1
ATOM 1654 N N . ALA A 1 211 ? 39.498 4.188 30.573 1.00 37.75 211 ALA A N 1
ATOM 1655 C CA . ALA A 1 211 ? 39.884 3.285 31.658 1.00 37.75 211 ALA A CA 1
ATOM 1656 C C . ALA A 1 211 ? 41.375 3.398 32.045 1.00 37.75 211 ALA A C 1
ATOM 1658 O O . ALA A 1 211 ? 41.717 3.277 33.225 1.00 37.75 211 ALA A O 1
ATOM 1659 N N . GLY A 1 212 ? 42.264 3.660 31.079 1.00 37.28 212 GLY A N 1
ATOM 1660 C CA . GLY A 1 212 ? 43.702 3.833 31.320 1.00 37.28 212 GLY A CA 1
ATOM 1661 C C . GLY A 1 212 ? 44.026 5.035 32.212 1.00 37.28 212 GLY A C 1
ATOM 1662 O O . GLY A 1 212 ? 44.810 4.913 33.156 1.00 37.28 212 GLY A O 1
ATOM 1663 N N . TYR A 1 213 ? 43.354 6.168 31.982 1.00 38.59 213 TYR A N 1
ATOM 1664 C CA . TYR A 1 213 ? 43.577 7.420 32.717 1.00 38.59 213 TYR A CA 1
ATOM 1665 C C . TYR A 1 213 ? 43.358 7.259 34.233 1.00 38.59 213 TYR A C 1
ATOM 1667 O O . TYR A 1 213 ? 44.128 7.765 35.053 1.00 38.59 213 TYR A O 1
ATOM 1675 N N . HIS A 1 214 ? 42.344 6.481 34.627 1.00 40.78 214 HIS A N 1
ATOM 1676 C CA . HIS A 1 214 ? 41.988 6.301 36.036 1.00 40.78 214 HIS A CA 1
ATOM 1677 C C . HIS A 1 214 ? 42.930 5.352 36.797 1.00 40.78 214 HIS A C 1
ATOM 1679 O O . HIS A 1 214 ? 43.039 5.445 38.023 1.00 40.78 214 HIS A O 1
ATOM 1685 N N . ARG A 1 215 ? 43.650 4.466 36.089 1.00 33.12 215 ARG A N 1
ATOM 1686 C CA . ARG A 1 215 ? 44.640 3.556 36.692 1.00 33.12 215 ARG A CA 1
ATOM 1687 C C . ARG A 1 215 ? 45.944 4.278 37.069 1.00 33.12 215 ARG A C 1
ATOM 1689 O O . ARG A 1 215 ? 46.659 3.788 37.935 1.00 33.12 215 ARG A O 1
ATOM 1696 N N . SER A 1 216 ? 46.220 5.452 36.488 1.00 34.69 216 SER A N 1
ATOM 1697 C CA . SER A 1 216 ? 47.419 6.254 36.791 1.00 34.69 216 SER A CA 1
ATOM 1698 C C . SER A 1 216 ? 47.262 7.228 37.971 1.00 34.69 216 SER A C 1
ATOM 1700 O O . SER A 1 216 ? 48.268 7.633 38.547 1.00 34.69 216 SER A O 1
ATOM 1702 N N . TYR A 1 217 ? 46.035 7.617 38.343 1.00 37.94 217 TYR A N 1
ATOM 1703 C CA . TYR A 1 217 ? 45.792 8.638 39.384 1.00 37.94 217 TYR A CA 1
ATOM 1704 C C . TYR A 1 217 ? 45.298 8.085 40.731 1.00 37.94 217 TYR A C 1
ATOM 1706 O O . TYR A 1 217 ? 45.306 8.802 41.729 1.00 37.94 217 TYR A O 1
ATOM 1714 N N . GLY A 1 218 ? 44.930 6.803 40.807 1.00 32.22 218 GLY A N 1
ATOM 1715 C CA . GLY A 1 218 ? 44.427 6.176 42.039 1.00 32.22 218 GLY A CA 1
ATOM 1716 C C . GLY A 1 218 ? 45.470 5.906 43.136 1.00 32.22 218 GLY A C 1
ATOM 1717 O O . GLY A 1 218 ? 45.103 5.388 44.185 1.00 32.22 218 GLY A O 1
ATOM 1718 N N . GLN A 1 219 ? 46.754 6.215 42.913 1.00 32.09 219 GLN A N 1
ATOM 1719 C CA . GLN A 1 219 ? 47.858 5.781 43.787 1.00 32.09 219 GLN A CA 1
ATOM 1720 C C . GLN A 1 219 ? 48.594 6.911 44.533 1.00 32.09 219 GLN A C 1
ATOM 1722 O O . GLN A 1 219 ? 49.488 6.621 45.322 1.00 32.09 219 GLN A O 1
ATOM 1727 N N . TYR A 1 220 ? 48.199 8.178 44.344 1.00 31.20 220 TYR A N 1
ATOM 1728 C CA . TYR A 1 220 ? 48.831 9.342 44.990 1.00 31.20 220 TYR A CA 1
ATOM 1729 C C . TYR A 1 220 ? 47.832 10.356 45.578 1.00 31.20 220 TYR A C 1
ATOM 1731 O O . TYR A 1 220 ? 47.899 11.549 45.293 1.00 31.20 220 TYR A O 1
ATOM 1739 N N . ARG A 1 221 ? 46.947 9.900 46.479 1.00 28.19 221 ARG A N 1
ATOM 1740 C CA . ARG A 1 221 ? 46.503 10.726 47.623 1.00 28.19 221 ARG A CA 1
ATOM 1741 C C . ARG A 1 221 ? 45.940 9.880 48.772 1.00 28.19 221 ARG A C 1
ATOM 1743 O O . ARG A 1 221 ? 44.733 9.750 48.929 1.00 28.19 221 ARG A O 1
ATOM 1750 N N . ALA A 1 222 ? 46.829 9.333 49.599 1.00 28.42 222 ALA A N 1
ATOM 1751 C CA . ALA A 1 222 ? 46.466 9.033 50.982 1.00 28.42 222 ALA A CA 1
ATOM 1752 C C . ALA A 1 222 ? 46.418 10.356 51.770 1.00 28.42 222 ALA A C 1
ATOM 1754 O O . ALA A 1 222 ? 47.259 11.232 51.551 1.00 28.42 222 ALA A O 1
ATOM 1755 N N . GLU A 1 223 ? 45.430 10.523 52.649 1.00 28.44 223 GLU A N 1
ATOM 1756 C CA . GLU A 1 223 ? 45.348 11.686 53.544 1.00 28.44 223 GLU A CA 1
ATOM 1757 C C . GLU A 1 223 ? 46.469 11.679 54.597 1.00 28.44 223 GLU A C 1
ATOM 1759 O O . GLU A 1 223 ? 47.070 10.637 54.879 1.00 28.44 223 GLU A O 1
ATOM 1764 N N . PRO A 1 224 ? 46.716 12.833 55.238 1.00 32.88 224 PRO A N 1
ATOM 1765 C CA . PRO A 1 224 ? 46.444 12.822 56.675 1.00 32.88 224 PRO A CA 1
ATOM 1766 C C . PRO A 1 224 ? 45.648 14.028 57.211 1.00 32.88 224 PRO A C 1
ATOM 1768 O O . PRO A 1 224 ? 45.530 15.088 56.604 1.00 32.88 224 PRO A O 1
ATOM 1771 N N . SER A 1 225 ? 45.119 13.792 58.409 1.00 30.25 225 SER A N 1
ATOM 1772 C CA . SER A 1 225 ? 44.173 14.560 59.224 1.00 30.25 225 SER A CA 1
ATOM 1773 C C . SER A 1 225 ? 44.610 15.932 59.777 1.00 30.25 225 SER A C 1
ATOM 1775 O O . SER A 1 225 ? 45.798 16.180 59.950 1.00 30.25 225 SER A O 1
ATOM 1777 N N . MET A 1 226 ? 43.595 16.651 60.297 1.00 25.80 226 MET A N 1
ATOM 1778 C CA . MET A 1 226 ? 43.562 17.619 61.426 1.00 25.80 226 MET A CA 1
ATOM 1779 C C . MET A 1 226 ? 43.373 19.132 61.149 1.00 25.80 226 MET A C 1
ATOM 1781 O O . MET A 1 226 ? 44.309 19.850 60.834 1.00 25.80 226 MET A O 1
ATOM 1785 N N . ALA A 1 227 ? 42.165 19.586 61.527 1.00 27.52 227 ALA A N 1
ATOM 1786 C CA . ALA A 1 227 ? 41.849 20.730 62.405 1.00 27.52 227 ALA A CA 1
ATOM 1787 C C . ALA A 1 227 ? 42.033 22.211 61.967 1.00 27.52 227 ALA A C 1
ATOM 1789 O O . ALA A 1 227 ? 43.023 22.609 61.373 1.00 27.52 227 ALA A O 1
ATOM 1790 N N . SER A 1 228 ? 41.112 23.034 62.511 1.00 27.33 228 SER A N 1
ATOM 1791 C CA . SER A 1 228 ? 41.260 24.455 62.909 1.00 27.33 228 SER A CA 1
ATOM 1792 C C . SER A 1 228 ? 40.764 25.589 61.975 1.00 27.33 228 SER A C 1
ATOM 1794 O O . SER A 1 228 ? 41.350 25.878 60.943 1.00 27.33 228 SER A O 1
ATOM 1796 N N . TYR A 1 229 ? 39.728 26.294 62.465 1.00 26.84 229 TYR A N 1
ATOM 1797 C CA . TYR A 1 229 ? 39.379 27.725 62.301 1.00 26.84 229 TYR A CA 1
ATOM 1798 C C . TYR A 1 229 ? 39.324 28.413 60.908 1.00 26.84 229 TYR A C 1
ATOM 1800 O O . TYR A 1 229 ? 40.324 28.869 60.375 1.00 26.84 229 TYR A O 1
ATOM 1808 N N . GLY A 1 230 ? 38.093 28.743 60.483 1.00 25.53 230 GLY A N 1
ATOM 1809 C CA . GLY A 1 230 ? 37.590 30.129 60.574 1.00 25.53 230 GLY A CA 1
ATOM 1810 C C . GLY A 1 230 ? 37.840 31.148 59.441 1.00 25.53 230 GLY A C 1
ATOM 1811 O O . GLY A 1 230 ? 38.866 31.815 59.424 1.00 25.53 230 GLY A O 1
ATOM 1812 N N . GLY A 1 231 ? 36.773 31.462 58.688 1.00 25.50 231 GLY A N 1
ATOM 1813 C CA . GLY A 1 231 ? 36.447 32.844 58.281 1.00 25.50 231 GLY A CA 1
ATOM 1814 C C . GLY A 1 231 ? 36.646 33.259 56.810 1.00 25.50 231 GLY A C 1
ATOM 1815 O O . GLY A 1 231 ? 37.702 33.055 56.231 1.00 25.50 231 GLY A O 1
ATOM 1816 N N . GLY A 1 232 ? 35.645 33.970 56.266 1.00 25.20 232 GLY A N 1
ATOM 1817 C CA . GLY A 1 232 ? 35.800 34.896 55.128 1.00 25.20 232 GLY A CA 1
ATOM 1818 C C . GLY A 1 232 ? 35.414 34.376 53.734 1.00 25.20 232 GLY A C 1
ATOM 1819 O O . GLY A 1 232 ? 36.165 33.642 53.106 1.00 25.20 232 GLY A O 1
ATOM 1820 N N . ALA A 1 233 ? 34.280 34.850 53.203 1.00 29.06 233 ALA A N 1
ATOM 1821 C CA . ALA A 1 233 ? 33.994 34.836 51.760 1.00 29.06 233 ALA A CA 1
ATOM 1822 C C . ALA A 1 233 ? 34.636 36.061 51.068 1.00 29.06 233 ALA A C 1
ATOM 1824 O O . ALA A 1 233 ? 34.953 37.044 51.744 1.00 29.06 233 ALA A O 1
ATOM 1825 N N . PRO A 1 234 ? 34.773 36.050 49.729 1.00 33.59 234 PRO A N 1
ATOM 1826 C CA . PRO A 1 234 ? 33.820 36.854 48.944 1.00 33.59 234 PRO A CA 1
ATOM 1827 C C . PRO A 1 234 ? 33.308 36.181 47.649 1.00 33.59 234 PRO A C 1
ATOM 1829 O O . PRO A 1 234 ? 33.873 35.207 47.162 1.00 33.59 234 PRO A O 1
ATOM 1832 N N . MET A 1 235 ? 32.213 36.717 47.090 1.00 29.80 235 MET A N 1
ATOM 1833 C CA . MET A 1 235 ? 31.537 36.209 45.881 1.00 29.80 235 MET A CA 1
ATOM 1834 C C . MET A 1 235 ? 32.071 36.780 44.555 1.00 29.80 235 MET A C 1
ATOM 1836 O O . MET A 1 235 ? 32.328 37.979 44.470 1.00 29.80 235 MET A O 1
ATOM 1840 N N . ALA A 1 236 ? 32.058 35.945 43.506 1.00 24.77 236 ALA A N 1
ATOM 1841 C CA . ALA A 1 236 ? 31.958 36.279 42.072 1.00 24.77 236 ALA A CA 1
ATOM 1842 C C . ALA A 1 236 ? 31.748 34.973 41.260 1.00 24.77 236 ALA A C 1
ATOM 1844 O O . ALA A 1 236 ? 32.302 33.956 41.664 1.00 24.77 236 ALA A O 1
ATOM 1845 N N . VAL A 1 237 ? 31.043 34.859 40.122 1.00 26.42 237 VAL A N 1
ATOM 1846 C CA . VAL A 1 237 ? 29.875 35.536 39.492 1.00 26.42 237 VAL A CA 1
ATOM 1847 C C . VAL A 1 237 ? 29.129 34.403 38.726 1.00 26.42 237 VAL A C 1
ATOM 1849 O O . VAL A 1 237 ? 29.812 33.521 38.202 1.00 26.42 237 VAL A O 1
ATOM 1852 N N . PRO A 1 238 ? 27.780 34.337 38.661 1.00 32.34 238 PRO A N 1
ATOM 1853 C CA . PRO A 1 238 ? 27.084 33.153 38.134 1.00 32.34 238 PRO A CA 1
ATOM 1854 C C . PRO A 1 238 ? 26.914 33.150 36.606 1.00 32.34 238 PRO A C 1
ATOM 1856 O O . PRO A 1 238 ? 26.604 34.183 36.017 1.00 32.34 238 PRO A O 1
ATOM 1859 N N . GLY A 1 239 ? 26.987 31.960 35.993 1.00 31.53 239 GLY A N 1
ATOM 1860 C CA . GLY A 1 239 ? 26.457 31.718 34.645 1.00 31.53 239 GLY A CA 1
ATOM 1861 C C . GLY A 1 239 ? 27.307 30.827 33.738 1.00 31.53 239 GLY A C 1
ATOM 1862 O O . GLY A 1 239 ? 27.937 31.340 32.821 1.00 31.53 239 GLY A O 1
ATOM 1863 N N . GLN A 1 240 ? 27.259 29.501 33.927 1.00 27.50 240 GLN A N 1
ATOM 1864 C CA . GLN A 1 240 ? 27.389 28.566 32.801 1.00 27.50 240 GLN A CA 1
ATOM 1865 C C . GLN A 1 240 ? 26.830 27.176 33.118 1.00 27.50 240 GLN A C 1
ATOM 1867 O O . GLN A 1 240 ? 26.872 26.706 34.255 1.00 27.50 240 GLN A O 1
ATOM 1872 N N . ASP A 1 241 ? 26.262 26.565 32.086 1.00 28.89 241 ASP A N 1
ATOM 1873 C CA . ASP A 1 241 ? 25.275 25.494 32.144 1.00 28.89 241 ASP A CA 1
ATOM 1874 C C . ASP A 1 241 ? 25.713 24.242 32.918 1.00 28.89 241 ASP A C 1
ATOM 1876 O O . ASP A 1 241 ? 26.713 23.579 32.623 1.00 28.89 241 ASP A O 1
ATOM 1880 N N . VAL A 1 242 ? 24.896 23.887 33.910 1.00 30.12 242 VAL A N 1
ATOM 1881 C CA . VAL A 1 242 ? 25.011 22.635 34.660 1.00 30.12 242 VAL A CA 1
ATOM 1882 C C . VAL A 1 242 ? 24.590 21.487 33.743 1.00 30.12 242 VAL A C 1
ATOM 1884 O O . VAL A 1 242 ? 23.422 21.381 33.372 1.00 30.12 242 VAL A O 1
ATOM 1887 N N . ILE A 1 243 ? 25.542 20.614 33.396 1.00 35.78 243 ILE A N 1
ATOM 1888 C CA . ILE A 1 243 ? 25.274 19.365 32.666 1.00 35.78 243 ILE A CA 1
ATOM 1889 C C . ILE A 1 243 ? 24.185 18.583 33.406 1.00 35.78 243 ILE A C 1
ATOM 1891 O O . ILE A 1 243 ? 24.260 18.404 34.624 1.00 35.78 243 ILE A O 1
ATOM 1895 N N . CYS A 1 244 ? 23.184 18.109 32.662 1.00 37.44 244 CYS A N 1
ATOM 1896 C CA . CYS A 1 244 ? 22.064 17.373 33.230 1.00 37.44 244 CYS A CA 1
ATOM 1897 C C . CYS A 1 244 ? 22.573 16.140 33.994 1.00 37.44 244 CYS A C 1
ATOM 1899 O O . CYS A 1 244 ? 23.341 15.336 33.461 1.00 37.44 244 CYS A O 1
ATOM 1901 N N . GLU A 1 245 ? 22.125 15.976 35.240 1.00 37.72 245 GLU A N 1
ATOM 1902 C CA . GLU A 1 245 ? 22.596 14.918 36.142 1.00 37.72 245 GLU A CA 1
ATOM 1903 C C . GLU A 1 245 ? 22.418 13.509 35.539 1.00 37.72 245 GLU A C 1
ATOM 1905 O O . GLU A 1 245 ? 23.200 12.599 35.815 1.00 37.72 245 GLU A O 1
ATOM 1910 N N . ASP A 1 246 ? 21.433 13.346 34.647 1.00 39.38 246 ASP A N 1
ATOM 1911 C CA . ASP A 1 246 ? 21.177 12.126 33.882 1.00 39.38 246 ASP A CA 1
ATOM 1912 C C . ASP A 1 246 ? 22.306 11.756 32.899 1.00 39.38 246 ASP A C 1
ATOM 1914 O O . ASP A 1 246 ? 22.529 10.567 32.677 1.00 39.38 246 ASP A O 1
ATOM 1918 N N . GLU A 1 247 ? 23.044 12.707 32.320 1.00 43.12 247 GLU A N 1
ATOM 1919 C CA . GLU A 1 247 ? 24.156 12.408 31.398 1.00 43.12 247 GLU A CA 1
ATOM 1920 C C . GLU A 1 247 ? 25.400 11.943 32.157 1.00 43.12 247 GLU A C 1
ATOM 1922 O O . GLU A 1 247 ? 25.993 10.917 31.816 1.00 43.12 247 GLU A O 1
ATOM 1927 N N . TYR A 1 248 ? 25.720 12.618 33.264 1.00 43.38 248 TYR A N 1
ATOM 1928 C CA . TYR A 1 248 ? 26.752 12.169 34.199 1.00 43.38 248 TYR A CA 1
ATOM 1929 C C . TYR A 1 248 ? 26.404 10.791 34.786 1.00 43.38 248 TYR A C 1
ATOM 1931 O O . TYR A 1 248 ? 27.246 9.895 34.817 1.00 43.38 248 TYR A O 1
ATOM 1939 N N . ARG A 1 249 ? 25.138 10.557 35.163 1.00 41.31 249 ARG A N 1
ATOM 1940 C CA . ARG A 1 249 ? 24.664 9.244 35.634 1.00 41.31 249 ARG A CA 1
ATOM 1941 C C . ARG A 1 249 ? 24.670 8.171 34.545 1.00 41.31 249 ARG A C 1
ATOM 1943 O O . ARG A 1 249 ? 24.876 7.012 34.890 1.00 41.31 249 ARG A O 1
ATOM 1950 N N . ARG A 1 250 ? 24.476 8.498 33.261 1.00 43.66 250 ARG A N 1
ATOM 1951 C CA . ARG A 1 250 ? 24.647 7.544 32.142 1.00 43.66 250 ARG A CA 1
ATOM 1952 C C . ARG A 1 250 ? 26.112 7.157 31.972 1.00 43.66 250 ARG A C 1
ATOM 1954 O O . ARG A 1 250 ? 26.404 5.967 31.949 1.00 43.66 250 ARG A O 1
ATOM 1961 N N . PHE A 1 251 ? 27.019 8.133 31.946 1.00 46.09 251 PHE A N 1
ATOM 1962 C CA . PHE A 1 251 ? 28.463 7.892 31.883 1.00 46.09 251 PHE A CA 1
ATOM 1963 C C . PHE A 1 251 ? 28.948 7.043 33.070 1.00 46.09 251 PHE A C 1
ATOM 1965 O O . PHE A 1 251 ? 29.563 5.997 32.873 1.00 46.09 251 PHE A O 1
ATOM 1972 N N . MET A 1 252 ? 28.579 7.418 34.299 1.00 42.81 252 MET A N 1
ATOM 1973 C CA . MET A 1 252 ? 28.959 6.681 35.509 1.00 42.81 252 MET A CA 1
ATOM 1974 C C . MET A 1 252 ? 28.289 5.301 35.607 1.00 42.81 252 MET A C 1
ATOM 1976 O O . MET A 1 252 ? 28.911 4.383 36.129 1.00 42.81 252 MET A O 1
ATOM 1980 N N . LYS A 1 253 ? 27.069 5.106 35.075 1.00 37.34 253 LYS A N 1
ATOM 1981 C CA . LYS A 1 253 ? 26.448 3.771 34.952 1.00 37.34 253 LYS A CA 1
ATOM 1982 C C . LYS A 1 253 ? 27.159 2.881 33.942 1.00 37.34 253 LYS A C 1
ATOM 1984 O O . LYS A 1 253 ? 27.287 1.692 34.185 1.00 37.34 253 LYS A O 1
ATOM 1989 N N . LEU A 1 254 ? 27.588 3.433 32.812 1.00 40.09 254 LEU A N 1
ATOM 1990 C CA . LEU A 1 254 ? 28.303 2.692 31.771 1.00 40.09 254 LEU A CA 1
ATOM 1991 C C . LEU A 1 254 ? 29.695 2.280 32.284 1.00 40.09 254 LEU A C 1
ATOM 1993 O O . LEU A 1 254 ? 30.102 1.134 32.116 1.00 40.09 254 LEU A O 1
ATOM 1997 N N . LEU A 1 255 ? 30.356 3.176 33.026 1.00 40.47 255 LEU A N 1
ATOM 1998 C CA . LEU A 1 255 ? 31.598 2.911 33.754 1.00 40.47 255 LEU A CA 1
ATOM 1999 C C . LEU A 1 255 ? 31.417 1.873 34.882 1.00 40.47 255 LEU A C 1
ATOM 2001 O O . LEU A 1 255 ? 32.268 1.002 35.052 1.00 40.47 255 LEU A O 1
ATOM 2005 N N . SER A 1 256 ? 30.313 1.929 35.641 1.00 35.22 256 SER A N 1
ATOM 2006 C CA . SER A 1 256 ? 30.054 0.992 36.744 1.00 35.22 256 SER A CA 1
ATOM 2007 C C . SER A 1 256 ? 29.510 -0.363 36.298 1.00 35.22 256 SER A C 1
ATOM 2009 O O . SER A 1 256 ? 29.749 -1.352 36.976 1.00 35.22 256 SER A O 1
ATOM 2011 N N . LEU A 1 257 ? 28.845 -0.478 35.144 1.00 35.34 257 LEU A N 1
ATOM 2012 C CA . LEU A 1 257 ? 28.387 -1.779 34.636 1.00 35.34 257 LEU A CA 1
ATOM 2013 C C . LEU A 1 257 ? 29.559 -2.707 34.261 1.00 35.34 257 LEU A C 1
ATOM 2015 O O . LEU A 1 257 ? 29.409 -3.927 34.248 1.00 35.34 257 LEU A O 1
ATOM 2019 N N . ILE A 1 258 ? 30.734 -2.126 34.004 1.00 40.09 258 ILE A N 1
ATOM 2020 C CA . ILE A 1 258 ? 32.003 -2.825 33.752 1.00 40.09 258 ILE A CA 1
ATOM 2021 C C . ILE A 1 258 ? 32.663 -3.294 35.077 1.00 40.09 258 ILE A C 1
ATOM 2023 O O . ILE A 1 258 ? 33.588 -4.106 35.057 1.00 40.09 258 ILE A O 1
ATOM 2027 N N . LEU A 1 259 ? 32.163 -2.855 36.243 1.00 35.56 259 LEU A N 1
ATOM 2028 C CA . LEU A 1 259 ? 32.669 -3.170 37.589 1.00 35.56 259 LEU A CA 1
ATOM 2029 C C . LEU A 1 259 ? 31.516 -3.657 38.500 1.00 35.56 259 LEU A C 1
ATOM 2031 O O . LEU A 1 259 ? 30.800 -2.876 39.116 1.00 35.56 259 LEU A O 1
ATOM 2035 N N . GLN A 1 260 ? 31.323 -4.976 38.549 1.00 37.78 260 GLN A N 1
ATOM 2036 C CA . GLN A 1 260 ? 30.090 -5.654 38.987 1.00 37.78 260 GLN A CA 1
ATOM 2037 C C . GLN A 1 260 ? 29.558 -5.338 40.418 1.00 37.78 260 GLN A C 1
ATOM 2039 O O . GLN A 1 260 ? 30.325 -5.190 41.363 1.00 37.78 260 GLN A O 1
ATOM 2044 N N . VAL A 1 261 ? 28.221 -5.477 40.559 1.00 30.11 261 VAL A N 1
ATOM 2045 C CA . VAL A 1 261 ? 27.387 -5.716 41.779 1.00 30.11 261 VAL A CA 1
ATOM 2046 C C . VAL A 1 261 ? 26.659 -4.521 42.464 1.00 30.11 261 VAL A C 1
ATOM 2048 O O . VAL A 1 261 ? 27.232 -3.773 43.243 1.00 30.11 261 VAL A O 1
ATOM 2051 N N . ALA A 1 262 ? 25.317 -4.532 42.314 1.00 26.66 262 ALA A N 1
ATOM 2052 C CA . ALA A 1 262 ? 24.244 -4.031 43.215 1.00 26.66 262 ALA A CA 1
ATOM 2053 C C . ALA A 1 262 ? 24.005 -2.493 43.420 1.00 26.66 262 ALA A C 1
ATOM 2055 O O . ALA A 1 262 ? 24.880 -1.684 43.135 1.00 26.66 262 ALA A O 1
ATOM 2056 N N . PRO A 1 263 ? 22.774 -2.051 43.816 1.00 40.09 263 PRO A N 1
ATOM 2057 C CA . PRO A 1 263 ? 22.213 -0.757 43.365 1.00 40.09 263 PRO A CA 1
ATOM 2058 C C . PRO A 1 263 ? 21.769 0.240 44.467 1.00 40.09 263 PRO A C 1
ATOM 2060 O O . PRO A 1 263 ? 21.640 -0.145 45.622 1.00 40.09 263 PRO A O 1
ATOM 2063 N N . ILE A 1 264 ? 21.383 1.477 44.077 1.00 26.73 264 ILE A N 1
ATOM 2064 C CA . ILE A 1 264 ? 20.316 2.334 44.682 1.00 26.73 264 ILE A CA 1
ATOM 2065 C C . ILE A 1 264 ? 19.915 3.487 43.700 1.00 26.73 264 ILE A C 1
ATOM 2067 O O . ILE A 1 264 ? 20.489 3.595 42.617 1.00 26.73 264 ILE A O 1
ATOM 2071 N N . ARG A 1 265 ? 18.819 4.229 43.966 1.00 26.16 265 ARG A N 1
ATOM 2072 C CA . ARG A 1 265 ? 17.882 4.838 42.972 1.00 26.16 265 ARG A CA 1
ATOM 2073 C C . ARG A 1 265 ? 17.863 6.394 42.836 1.00 26.16 265 ARG A C 1
ATOM 2075 O O . ARG A 1 265 ? 18.397 7.077 43.696 1.00 26.16 265 ARG A O 1
ATOM 2082 N N . LEU A 1 266 ? 17.066 6.884 41.848 1.00 27.98 266 LEU A N 1
ATOM 2083 C CA . LEU A 1 266 ? 16.383 8.219 41.712 1.00 27.98 266 LEU A CA 1
ATOM 2084 C C . LEU A 1 266 ? 17.297 9.451 41.420 1.00 27.98 266 LEU A C 1
ATOM 2086 O O . LEU A 1 266 ? 18.436 9.429 41.866 1.00 27.98 266 LEU A O 1
ATOM 2090 N N . SER A 1 267 ? 16.929 10.561 40.733 1.00 26.27 267 SER A N 1
ATOM 2091 C CA . SER A 1 267 ? 15.790 10.983 39.850 1.00 26.27 267 SER A CA 1
ATOM 2092 C C . SER A 1 267 ? 15.963 12.473 39.413 1.00 26.27 267 SER A C 1
ATOM 2094 O O . SER A 1 267 ? 16.552 13.190 40.209 1.00 26.27 267 SER A O 1
ATOM 2096 N N . ALA A 1 268 ? 15.380 13.084 38.357 1.00 26.64 268 ALA A N 1
ATOM 2097 C CA . ALA A 1 268 ? 14.772 12.681 37.060 1.00 26.64 268 ALA A CA 1
ATOM 2098 C C . ALA A 1 268 ? 14.182 13.933 36.307 1.00 26.64 268 ALA A C 1
ATOM 2100 O O . ALA A 1 268 ? 13.841 14.902 36.977 1.00 26.64 268 ALA A O 1
ATOM 2101 N N . ALA A 1 269 ? 13.903 13.836 34.983 1.00 26.53 269 ALA A N 1
ATOM 2102 C CA . ALA A 1 269 ? 13.084 14.750 34.120 1.00 26.53 269 ALA A CA 1
ATOM 2103 C C . ALA A 1 269 ? 13.687 16.128 33.691 1.00 26.53 269 ALA A C 1
ATOM 2105 O O . ALA A 1 269 ? 14.495 16.684 34.417 1.00 26.53 269 ALA A O 1
ATOM 2106 N N . ALA A 1 270 ? 13.308 16.799 32.574 1.00 29.28 270 ALA A N 1
ATOM 2107 C CA . ALA A 1 270 ? 12.727 16.390 31.270 1.00 29.28 270 ALA A CA 1
ATOM 2108 C C . ALA A 1 270 ? 12.708 17.546 30.209 1.00 29.28 270 ALA A C 1
ATOM 2110 O O . ALA A 1 270 ? 12.349 18.664 30.549 1.00 29.28 270 ALA A O 1
ATOM 2111 N N . ARG A 1 271 ? 12.947 17.207 28.920 1.00 33.25 271 ARG A N 1
ATOM 2112 C CA . ARG A 1 271 ? 12.403 17.763 27.632 1.00 33.25 271 ARG A CA 1
ATOM 2113 C C . ARG A 1 271 ? 12.345 19.283 27.315 1.00 33.25 271 ARG A C 1
ATOM 2115 O O . ARG A 1 271 ? 11.686 20.040 28.012 1.00 33.25 271 ARG A O 1
ATOM 2122 N N . SER A 1 272 ? 12.685 19.636 26.061 1.00 30.42 272 SER A N 1
ATOM 2123 C CA . SER A 1 272 ? 11.706 20.079 25.021 1.00 30.42 272 SER A CA 1
ATOM 2124 C C . SER A 1 272 ? 12.326 20.141 23.597 1.00 30.42 272 SER A C 1
ATOM 2126 O O . SER A 1 272 ? 13.510 19.856 23.443 1.00 30.42 272 SER A O 1
ATOM 2128 N N . TYR A 1 273 ? 11.509 20.391 22.558 1.00 34.72 273 TYR A N 1
ATOM 2129 C CA . TYR A 1 273 ? 11.800 20.209 21.115 1.00 34.72 273 TYR A CA 1
ATOM 2130 C C . TYR A 1 273 ? 11.649 21.508 20.291 1.00 34.72 273 TYR A C 1
ATOM 2132 O O . TYR A 1 273 ? 10.899 22.393 20.695 1.00 34.72 273 TYR A O 1
ATOM 2140 N N . ALA A 1 274 ? 12.209 21.538 19.071 1.00 30.03 274 ALA A N 1
ATOM 2141 C CA . ALA A 1 274 ? 11.709 22.323 17.925 1.00 30.03 274 ALA A CA 1
ATOM 2142 C C . ALA A 1 274 ? 12.092 21.652 16.579 1.00 30.03 274 ALA A C 1
ATOM 2144 O O . ALA A 1 274 ? 13.009 20.831 16.552 1.00 30.03 274 ALA A O 1
ATOM 2145 N N . SER A 1 275 ? 11.383 21.957 15.481 1.00 33.84 275 SER A N 1
ATOM 2146 C CA . SER A 1 275 ? 11.415 21.192 14.212 1.00 33.84 275 SER A CA 1
ATOM 2147 C C . SER A 1 275 ? 11.394 22.046 12.936 1.00 33.84 275 SER A C 1
ATOM 2149 O O . SER A 1 275 ? 10.818 23.131 12.940 1.00 33.84 275 SER A O 1
ATOM 2151 N N . SER A 1 276 ? 11.834 21.474 11.810 1.00 31.28 276 SER A N 1
ATOM 2152 C CA . SER A 1 276 ? 11.394 21.828 10.446 1.00 31.28 276 SER A CA 1
ATOM 2153 C C . SER A 1 276 ? 11.536 20.618 9.497 1.00 31.28 276 SER A C 1
ATOM 2155 O O . SER A 1 276 ? 12.271 19.682 9.811 1.00 31.28 276 SER A O 1
ATOM 2157 N N . ALA A 1 277 ? 10.800 20.596 8.376 1.00 35.69 277 ALA A N 1
ATOM 2158 C CA . ALA A 1 277 ? 10.698 19.448 7.456 1.00 35.69 277 ALA A CA 1
ATOM 2159 C C . ALA A 1 277 ? 11.083 19.816 5.997 1.00 35.69 277 ALA A C 1
ATOM 2161 O O . ALA A 1 277 ? 10.799 20.946 5.591 1.00 35.69 277 ALA A O 1
ATOM 2162 N N . PRO A 1 278 ? 11.700 18.906 5.207 1.00 37.97 278 PRO A N 1
ATOM 2163 C CA . PRO A 1 278 ? 12.106 19.154 3.815 1.00 37.97 278 PRO A CA 1
ATOM 2164 C C . PRO A 1 278 ? 11.196 18.494 2.748 1.00 37.97 278 PRO A C 1
ATOM 2166 O O . PRO A 1 278 ? 10.250 17.778 3.072 1.00 37.97 278 PRO A O 1
ATOM 2169 N N . GLN A 1 279 ? 11.489 18.761 1.466 1.00 34.91 279 GLN A N 1
ATOM 2170 C CA . GLN A 1 279 ? 10.746 18.285 0.284 1.00 34.91 279 GLN A CA 1
ATOM 2171 C C . GLN A 1 279 ? 11.052 16.825 -0.120 1.00 34.91 279 GLN A C 1
ATOM 2173 O O . GLN A 1 279 ? 11.985 16.208 0.390 1.00 34.91 279 GLN A O 1
ATOM 2178 N N . LEU A 1 280 ? 10.240 16.282 -1.038 1.00 38.53 280 LEU A N 1
ATOM 2179 C CA . LEU A 1 280 ? 10.230 14.872 -1.443 1.00 38.53 280 LEU A CA 1
ATOM 2180 C C . LEU A 1 280 ? 11.196 14.588 -2.616 1.00 38.53 280 LEU A C 1
ATOM 2182 O O . LEU A 1 280 ? 10.924 14.971 -3.752 1.00 38.53 280 LEU A O 1
ATOM 2186 N N . ASP A 1 281 ? 12.299 13.889 -2.343 1.00 37.81 281 ASP A N 1
ATOM 2187 C CA . ASP A 1 281 ? 13.186 13.298 -3.358 1.00 37.81 281 ASP A CA 1
ATOM 2188 C C . ASP A 1 281 ? 12.649 11.932 -3.838 1.00 37.81 281 ASP A C 1
ATOM 2190 O O . ASP A 1 281 ? 12.108 11.154 -3.051 1.00 37.81 281 ASP A O 1
ATOM 2194 N N . SER A 1 282 ? 12.846 11.597 -5.117 1.00 46.19 282 SER A N 1
ATOM 2195 C CA . SER A 1 282 ? 12.441 10.306 -5.699 1.00 46.19 282 SER A CA 1
ATOM 2196 C C . SER A 1 282 ? 13.212 9.121 -5.089 1.00 46.19 282 SER A C 1
ATOM 2198 O O . SER A 1 282 ? 14.444 9.093 -5.163 1.00 46.19 282 SER A O 1
ATOM 2200 N N . ASN A 1 283 ? 12.510 8.093 -4.596 1.00 49.78 283 ASN A N 1
ATOM 2201 C CA . ASN A 1 283 ? 13.115 6.907 -3.961 1.00 49.78 283 ASN A CA 1
ATOM 2202 C C . ASN A 1 283 ? 13.793 5.907 -4.923 1.00 49.78 283 ASN A C 1
ATOM 2204 O O . ASN A 1 283 ? 14.313 4.880 -4.477 1.00 49.78 283 ASN A O 1
ATOM 2208 N N . ILE A 1 284 ? 13.821 6.180 -6.234 1.00 46.53 284 ILE A N 1
ATOM 2209 C CA . ILE A 1 284 ? 14.558 5.350 -7.195 1.00 46.53 284 ILE A CA 1
ATOM 2210 C C . ILE A 1 284 ? 16.046 5.406 -6.837 1.00 46.53 284 ILE A C 1
ATOM 2212 O O . ILE A 1 284 ? 16.672 6.465 -6.829 1.00 46.53 284 ILE A O 1
ATOM 2216 N N . SER A 1 285 ? 16.593 4.242 -6.492 1.00 40.69 285 SER A N 1
ATOM 2217 C CA . SER A 1 285 ? 17.884 4.070 -5.835 1.00 40.69 285 SER A CA 1
ATOM 2218 C C . SER A 1 285 ? 19.043 4.827 -6.502 1.00 40.69 285 SER A C 1
ATOM 2220 O O . SER A 1 285 ? 19.705 4.302 -7.392 1.00 40.69 285 SER A O 1
ATOM 2222 N N . LYS A 1 286 ? 19.424 5.987 -5.943 1.00 40.59 286 LYS A N 1
ATOM 2223 C CA . LYS A 1 286 ? 20.736 6.638 -6.175 1.00 40.59 286 LYS A CA 1
ATOM 2224 C C . LYS A 1 286 ? 21.915 5.843 -5.566 1.00 40.59 286 LYS A C 1
ATOM 2226 O O . LYS A 1 286 ? 23.017 6.364 -5.413 1.00 40.59 286 LYS A O 1
ATOM 2231 N N . SER A 1 287 ? 21.700 4.577 -5.206 1.00 37.81 287 SER A N 1
ATOM 2232 C CA . SER A 1 287 ? 22.707 3.647 -4.701 1.00 37.81 287 SER A CA 1
ATOM 2233 C C . SER A 1 287 ? 23.157 2.686 -5.804 1.00 37.81 287 SER A C 1
ATOM 2235 O O . SER A 1 287 ? 22.679 1.556 -5.839 1.00 37.81 287 SER A O 1
ATOM 2237 N N . SER A 1 288 ? 24.062 3.146 -6.678 1.00 38.56 288 SER A N 1
ATOM 2238 C CA . SER A 1 288 ? 25.099 2.320 -7.331 1.00 38.56 288 SER A CA 1
ATOM 2239 C C . SER A 1 288 ? 26.062 3.157 -8.193 1.00 38.56 288 SER A C 1
ATOM 2241 O O . SER A 1 288 ? 25.701 3.686 -9.236 1.00 38.56 288 SER A O 1
ATOM 2243 N N . SER A 1 289 ? 27.322 3.219 -7.748 1.00 38.59 289 SER A N 1
ATOM 2244 C CA . SER A 1 289 ? 28.546 3.291 -8.572 1.00 38.59 289 SER A CA 1
ATOM 2245 C C . SER A 1 289 ? 28.629 4.241 -9.790 1.00 38.59 289 SER A C 1
ATOM 2247 O O . SER A 1 289 ? 28.351 3.846 -10.919 1.00 38.59 289 SER A O 1
ATOM 2249 N N . ASN A 1 290 ? 29.346 5.363 -9.619 1.00 39.47 290 ASN A N 1
ATOM 2250 C CA . ASN A 1 290 ? 30.107 6.041 -10.696 1.00 39.47 290 ASN A CA 1
ATOM 2251 C C . ASN A 1 290 ? 31.351 5.230 -11.158 1.00 39.47 290 ASN A C 1
ATOM 2253 O O . ASN A 1 290 ? 32.381 5.791 -11.530 1.00 39.47 290 ASN A O 1
ATOM 2257 N N . LEU A 1 291 ? 31.294 3.898 -11.091 1.00 46.41 291 LEU A N 1
ATOM 2258 C CA . LEU A 1 291 ? 32.397 2.985 -11.396 1.00 46.41 291 LEU A CA 1
ATOM 2259 C C . LEU A 1 291 ? 31.989 2.079 -12.562 1.00 46.41 291 LEU A C 1
ATOM 2261 O O . LEU A 1 291 ? 31.399 1.026 -12.367 1.00 46.41 291 LEU A O 1
ATOM 2265 N N . VAL A 1 292 ? 32.364 2.514 -13.770 1.00 46.34 292 VAL A N 1
ATOM 2266 C CA . VAL A 1 292 ? 32.287 1.755 -15.032 1.00 46.34 292 VAL A CA 1
ATOM 2267 C C . VAL A 1 292 ? 30.860 1.361 -15.454 1.00 46.34 292 VAL A C 1
ATOM 2269 O O . VAL A 1 292 ? 30.503 0.186 -15.488 1.00 46.34 292 VAL A O 1
ATOM 2272 N N . SER A 1 293 ? 30.065 2.344 -15.891 1.00 52.72 293 SER A N 1
ATOM 2273 C CA . SER A 1 293 ? 28.868 2.057 -16.698 1.00 52.72 293 SER A CA 1
ATOM 2274 C C . SER A 1 293 ? 29.289 1.562 -18.087 1.00 52.72 293 SER A C 1
ATOM 2276 O O . SER A 1 293 ? 29.771 2.331 -18.921 1.00 52.72 293 SER A O 1
ATOM 2278 N N . SER A 1 294 ? 29.158 0.257 -18.329 1.00 63.84 294 SER A N 1
ATOM 2279 C CA . SER A 1 294 ? 29.396 -0.347 -19.640 1.00 63.84 294 SER A CA 1
ATOM 2280 C C . SER A 1 294 ? 28.089 -0.390 -20.428 1.00 63.84 294 SER A C 1
ATOM 2282 O O . SER A 1 294 ? 27.318 -1.332 -20.270 1.00 63.84 294 SER A O 1
ATOM 2284 N N . THR A 1 295 ? 27.903 0.534 -21.371 1.00 74.56 295 THR A N 1
ATOM 2285 C CA . THR A 1 295 ? 26.734 0.621 -22.281 1.00 74.56 295 THR A CA 1
ATOM 2286 C C . THR A 1 295 ? 26.570 -0.561 -23.255 1.00 74.56 295 THR A C 1
ATOM 2288 O O . THR A 1 295 ? 25.736 -0.537 -24.158 1.00 74.56 295 THR A O 1
ATOM 2291 N N . LYS A 1 296 ? 27.370 -1.625 -23.116 1.00 84.75 296 LYS A N 1
ATOM 2292 C CA . LYS A 1 296 ? 27.258 -2.830 -23.944 1.00 84.75 296 LYS A CA 1
ATOM 2293 C C . LYS A 1 296 ? 26.003 -3.626 -23.555 1.00 84.75 296 LYS A C 1
ATOM 2295 O O . LYS A 1 296 ? 25.872 -3.977 -22.379 1.00 84.75 296 LYS A O 1
ATOM 2300 N N . PRO A 1 297 ? 25.122 -3.973 -24.512 1.00 86.44 297 PRO A N 1
ATOM 2301 C CA . PRO A 1 297 ? 23.927 -4.759 -24.230 1.00 86.44 297 PRO A CA 1
ATOM 2302 C C . PRO A 1 297 ? 24.289 -6.199 -23.854 1.00 86.44 297 PRO A C 1
ATOM 2304 O O . PRO A 1 297 ? 25.139 -6.834 -24.484 1.00 86.44 297 PRO A O 1
ATOM 2307 N N . LEU A 1 298 ? 23.599 -6.737 -22.852 1.00 89.44 298 LEU A N 1
ATOM 2308 C CA . LEU A 1 298 ? 23.717 -8.119 -22.416 1.00 89.44 298 LEU A CA 1
ATOM 2309 C C . LEU A 1 298 ? 23.057 -9.051 -23.443 1.00 89.44 298 LEU A C 1
ATOM 2311 O O . LEU A 1 298 ? 21.853 -8.984 -23.704 1.00 89.44 298 LEU A O 1
ATOM 2315 N N . ILE A 1 299 ? 23.860 -9.941 -24.026 1.00 89.69 299 ILE A N 1
ATOM 2316 C CA . ILE A 1 299 ? 23.425 -10.947 -25.000 1.00 89.69 299 ILE A CA 1
ATOM 2317 C C . ILE A 1 299 ? 23.811 -12.324 -24.462 1.00 89.69 299 ILE A C 1
ATOM 2319 O O . ILE A 1 299 ? 24.975 -12.569 -24.152 1.00 89.69 299 ILE A O 1
ATOM 2323 N N . VAL A 1 300 ? 22.840 -13.233 -24.372 1.00 88.81 300 VAL A N 1
ATOM 2324 C CA . VAL A 1 300 ? 23.027 -14.610 -23.890 1.00 88.81 300 VAL A CA 1
ATOM 2325 C C . VAL A 1 300 ? 22.379 -15.562 -24.890 1.00 88.81 300 VAL A C 1
ATOM 2327 O O . VAL A 1 300 ? 21.227 -15.367 -25.267 1.00 88.81 300 VAL A O 1
ATOM 2330 N N . ASN A 1 301 ? 23.107 -16.591 -25.335 1.00 87.69 301 ASN A N 1
ATOM 2331 C CA . ASN A 1 301 ? 22.634 -17.584 -26.315 1.00 87.69 301 ASN A CA 1
ATOM 2332 C C . ASN A 1 301 ? 22.009 -16.944 -27.574 1.00 87.69 301 ASN A C 1
ATOM 2334 O O . ASN A 1 301 ? 20.921 -17.322 -28.005 1.00 87.69 301 ASN A O 1
ATOM 2338 N N . ASN A 1 302 ? 22.680 -15.925 -28.125 1.00 88.44 302 ASN A N 1
ATOM 2339 C CA . ASN A 1 302 ? 22.224 -15.122 -29.268 1.00 88.44 302 ASN A CA 1
ATOM 2340 C C . ASN A 1 302 ? 20.900 -14.355 -29.046 1.00 88.44 302 ASN A C 1
ATOM 2342 O O . ASN A 1 302 ? 20.359 -13.809 -30.003 1.00 88.44 302 ASN A O 1
ATOM 2346 N N . GLN A 1 303 ? 20.394 -14.245 -27.814 1.00 90.00 303 GLN A N 1
ATOM 2347 C CA . GLN A 1 303 ? 19.229 -13.423 -27.474 1.00 90.00 303 GLN A CA 1
ATOM 2348 C C . GLN A 1 303 ? 19.652 -12.175 -26.690 1.00 90.00 303 GLN A C 1
ATOM 2350 O O . GLN A 1 303 ? 20.443 -12.276 -25.750 1.00 90.00 303 GLN A O 1
ATOM 2355 N N . ARG A 1 304 ? 19.110 -11.002 -27.038 1.00 92.31 304 ARG A N 1
ATOM 2356 C CA . ARG A 1 304 ? 19.261 -9.782 -26.225 1.00 92.31 304 ARG A CA 1
ATOM 2357 C C . ARG A 1 304 ? 18.429 -9.921 -24.951 1.00 92.31 304 ARG A C 1
ATOM 2359 O O . ARG A 1 304 ? 17.252 -10.276 -25.028 1.00 92.31 304 ARG A O 1
ATOM 2366 N N . ILE A 1 305 ? 19.022 -9.628 -23.799 1.00 95.06 305 ILE A N 1
ATOM 2367 C CA . ILE A 1 305 ? 18.301 -9.576 -22.526 1.00 95.06 305 ILE A CA 1
ATOM 2368 C C . ILE A 1 305 ? 17.692 -8.181 -22.360 1.00 95.06 305 ILE A C 1
ATOM 2370 O O . ILE A 1 305 ? 18.355 -7.163 -22.568 1.00 95.06 305 ILE A O 1
ATOM 2374 N N . VAL A 1 306 ? 16.404 -8.154 -22.033 1.00 95.31 306 VAL A N 1
ATOM 2375 C CA . VAL A 1 306 ? 15.580 -6.948 -21.906 1.00 95.31 306 VAL A CA 1
ATOM 2376 C C . VAL A 1 306 ? 14.888 -6.992 -20.545 1.00 95.31 306 VAL A C 1
ATOM 2378 O O . VAL A 1 306 ? 14.398 -8.047 -20.137 1.00 95.31 306 VAL A O 1
ATOM 2381 N N . ALA A 1 307 ? 14.844 -5.865 -19.843 1.00 96.62 307 ALA A N 1
ATOM 2382 C CA . ALA A 1 307 ? 14.073 -5.709 -18.616 1.00 96.62 307 ALA A CA 1
ATOM 2383 C C . ALA A 1 307 ? 12.829 -4.867 -18.918 1.00 96.62 307 ALA A C 1
ATOM 2385 O O . ALA A 1 307 ? 12.933 -3.812 -19.537 1.00 96.62 307 ALA A O 1
ATOM 2386 N N . GLY A 1 308 ? 11.655 -5.354 -18.517 1.00 96.25 308 GLY A N 1
ATOM 2387 C CA . GLY A 1 308 ? 10.385 -4.639 -18.628 1.00 96.25 308 GLY A CA 1
ATOM 2388 C C . GLY A 1 308 ? 9.840 -4.264 -17.254 1.00 96.25 308 GLY A C 1
ATOM 2389 O O . GLY A 1 308 ? 9.945 -5.056 -16.319 1.00 96.25 308 GLY A O 1
ATOM 2390 N N . ALA A 1 309 ? 9.235 -3.087 -17.121 1.00 96.50 309 ALA A N 1
ATOM 2391 C CA . ALA A 1 309 ? 8.631 -2.618 -15.879 1.00 96.50 309 ALA A CA 1
ATOM 2392 C C . ALA A 1 309 ? 7.101 -2.770 -15.920 1.00 96.50 309 ALA A C 1
ATOM 2394 O O . ALA A 1 309 ? 6.407 -2.067 -16.651 1.00 96.50 309 ALA A O 1
ATOM 2395 N N . VAL A 1 310 ? 6.555 -3.663 -15.093 1.00 97.38 310 VAL A N 1
ATOM 2396 C CA . VAL A 1 310 ? 5.106 -3.779 -14.869 1.00 97.38 310 VAL A CA 1
ATOM 2397 C C . VAL A 1 310 ? 4.744 -2.862 -13.703 1.00 97.38 310 VAL A C 1
ATOM 2399 O O . VAL A 1 310 ? 4.708 -3.283 -12.543 1.00 97.38 310 VAL A O 1
ATOM 2402 N N . VAL A 1 311 ? 4.535 -1.582 -14.019 1.00 96.94 311 VAL A N 1
ATOM 2403 C CA . VAL A 1 311 ? 4.115 -0.555 -13.055 1.00 96.94 311 VAL A CA 1
ATOM 2404 C C . VAL A 1 311 ? 2.611 -0.668 -12.818 1.00 96.94 311 VAL A C 1
ATOM 2406 O O . VAL A 1 311 ? 1.830 -0.697 -13.770 1.00 96.94 311 VAL A O 1
ATOM 2409 N N . SER A 1 312 ? 2.204 -0.731 -11.548 1.00 96.50 312 SER A N 1
ATOM 2410 C CA . SER A 1 312 ? 0.807 -0.937 -11.154 1.00 96.50 312 SER A CA 1
ATOM 2411 C C . SER A 1 312 ? 0.326 0.039 -10.072 1.00 96.50 312 SER A C 1
ATOM 2413 O O . SER A 1 312 ? 0.906 0.109 -8.985 1.00 96.50 312 SER A O 1
ATOM 2415 N N . ARG A 1 313 ? -0.778 0.751 -10.343 1.00 96.12 313 ARG A N 1
ATOM 2416 C CA . ARG A 1 313 ? -1.519 1.574 -9.367 1.00 96.12 313 ARG A CA 1
ATOM 2417 C C . ARG A 1 313 ? -2.531 0.668 -8.670 1.00 96.12 313 ARG A C 1
ATOM 2419 O O . ARG A 1 313 ? -3.419 0.121 -9.323 1.00 96.12 313 ARG A O 1
ATOM 2426 N N . GLN A 1 314 ? -2.367 0.455 -7.366 1.00 95.38 314 GLN A N 1
ATOM 2427 C CA . GLN A 1 314 ? -3.231 -0.440 -6.580 1.00 95.38 314 GLN A CA 1
ATOM 2428 C C . GLN A 1 314 ? -4.647 0.137 -6.388 1.00 95.38 314 GLN A C 1
ATOM 2430 O O . GLN A 1 314 ? -4.802 1.357 -6.441 1.00 95.38 314 GLN A O 1
ATOM 2435 N N . PRO A 1 315 ? -5.686 -0.691 -6.167 1.00 95.69 315 PRO A N 1
ATOM 2436 C CA . PRO A 1 315 ? -7.021 -0.198 -5.834 1.00 95.69 315 PRO A CA 1
ATOM 2437 C C . PRO A 1 315 ? -6.982 0.737 -4.616 1.00 95.69 315 PRO A C 1
ATOM 2439 O O . PRO A 1 315 ? -6.421 0.384 -3.580 1.00 95.69 315 PRO A O 1
ATOM 2442 N N . LEU A 1 316 ? -7.569 1.926 -4.752 1.00 94.56 316 LEU A N 1
ATOM 2443 C CA . LEU A 1 316 ? -7.652 2.940 -3.693 1.00 94.56 316 LEU A CA 1
ATOM 2444 C C . LEU A 1 316 ? -8.957 2.835 -2.888 1.00 94.56 316 LEU A C 1
ATOM 2446 O O . LEU A 1 316 ? -9.018 3.285 -1.747 1.00 94.56 316 LEU A O 1
ATOM 2450 N N . ILE A 1 317 ? -9.989 2.209 -3.462 1.00 94.81 317 ILE A N 1
ATOM 2451 C CA . ILE A 1 317 ? -11.256 1.903 -2.786 1.00 94.81 317 ILE A CA 1
ATOM 2452 C C . ILE A 1 317 ? -11.581 0.411 -2.901 1.00 94.81 317 ILE A C 1
ATOM 2454 O O . ILE A 1 317 ? -11.106 -0.280 -3.802 1.00 94.81 317 ILE A O 1
ATOM 2458 N N . LEU A 1 318 ? -12.422 -0.087 -1.992 1.00 93.62 318 LEU A N 1
ATOM 2459 C CA . LEU A 1 318 ? -12.932 -1.460 -2.043 1.00 93.62 318 LEU A CA 1
ATOM 2460 C C . LEU A 1 318 ? -13.697 -1.715 -3.349 1.00 93.62 318 LEU A C 1
ATOM 2462 O O . LEU A 1 318 ? -14.402 -0.824 -3.831 1.00 93.62 318 LEU A O 1
ATOM 2466 N N . ARG A 1 319 ? -13.605 -2.942 -3.880 1.00 92.31 319 ARG A N 1
ATOM 2467 C CA . ARG A 1 319 ? -14.396 -3.388 -5.038 1.00 92.31 319 ARG A CA 1
ATOM 2468 C C . ARG A 1 319 ? -15.899 -3.309 -4.771 1.00 92.31 319 ARG A C 1
ATOM 2470 O O . ARG A 1 319 ? -16.333 -3.394 -3.623 1.00 92.31 319 ARG A O 1
ATOM 2477 N N . ASP A 1 320 ? -16.685 -3.225 -5.836 1.00 91.19 320 ASP A N 1
ATOM 2478 C CA . ASP A 1 320 ? -18.133 -3.385 -5.729 1.00 91.19 320 ASP A CA 1
ATOM 2479 C C . ASP A 1 320 ? -18.503 -4.833 -5.353 1.00 91.19 320 ASP A C 1
ATOM 2481 O O . ASP A 1 320 ? -17.815 -5.804 -5.702 1.00 91.19 320 ASP A O 1
ATOM 2485 N N . LEU A 1 321 ? -19.594 -4.960 -4.600 1.00 92.88 321 LEU A N 1
ATOM 2486 C CA . LEU A 1 321 ? -20.166 -6.234 -4.175 1.00 92.88 321 LEU A CA 1
ATOM 2487 C C . LEU A 1 321 ? -21.010 -6.829 -5.303 1.00 92.88 321 LEU A C 1
ATOM 2489 O O . LEU A 1 321 ? -21.831 -6.130 -5.901 1.00 92.88 321 LEU A O 1
ATOM 2493 N N . LEU A 1 322 ? -20.864 -8.130 -5.555 1.00 94.50 322 LEU A N 1
ATOM 2494 C CA . LEU A 1 322 ? -21.749 -8.863 -6.462 1.00 94.50 322 LEU A CA 1
ATOM 2495 C C . LEU A 1 322 ? -23.178 -8.888 -5.887 1.00 94.50 322 LEU A C 1
ATOM 2497 O O . LEU A 1 322 ? -23.322 -8.902 -4.665 1.00 94.50 322 LEU A O 1
ATOM 2501 N N . PRO A 1 323 ? -24.241 -8.977 -6.710 1.00 96.62 323 PRO A N 1
ATOM 2502 C CA . PRO A 1 323 ? -25.620 -9.006 -6.209 1.00 96.62 323 PRO A CA 1
ATOM 2503 C C . PRO A 1 323 ? -25.863 -10.087 -5.143 1.00 96.62 323 PRO A C 1
ATOM 2505 O O . PRO A 1 323 ? -26.482 -9.818 -4.123 1.00 96.62 323 PRO A O 1
ATOM 2508 N N . PHE A 1 324 ? -25.289 -11.283 -5.320 1.00 95.06 324 PHE A N 1
ATOM 2509 C CA . PHE A 1 324 ? -25.342 -12.349 -4.313 1.00 95.06 324 PHE A CA 1
ATOM 2510 C C . PHE A 1 324 ? -24.641 -11.975 -2.994 1.00 95.06 324 PHE A C 1
ATOM 2512 O O . PHE A 1 324 ? -25.132 -12.312 -1.923 1.00 95.06 324 PHE A O 1
ATOM 2519 N N . GLU A 1 325 ? -23.511 -11.268 -3.055 1.00 94.44 325 GLU A N 1
ATOM 2520 C CA . GLU A 1 325 ? -22.794 -10.823 -1.855 1.00 94.44 325 GLU A CA 1
ATOM 2521 C C . GLU A 1 325 ? -23.570 -9.729 -1.118 1.00 94.44 325 GLU A C 1
ATOM 2523 O O . GLU A 1 325 ? -23.590 -9.731 0.107 1.00 94.44 325 GLU A O 1
ATOM 2528 N N . GLN A 1 326 ? -24.241 -8.828 -1.844 1.00 95.69 326 GLN A N 1
ATOM 2529 C CA . GLN A 1 326 ? -25.111 -7.805 -1.253 1.00 95.69 326 GLN A CA 1
ATOM 2530 C C . GLN A 1 326 ? -26.252 -8.452 -0.454 1.00 95.69 326 GLN A C 1
ATOM 2532 O O . GLN A 1 326 ? -26.413 -8.147 0.726 1.00 95.69 326 GLN A O 1
ATOM 2537 N N . GLU A 1 327 ? -26.976 -9.398 -1.059 1.00 94.75 327 GLU A N 1
ATOM 2538 C CA . GLU A 1 327 ? -28.052 -10.145 -0.390 1.00 94.75 327 GLU A CA 1
ATOM 2539 C C . GLU A 1 327 ? -27.520 -10.993 0.782 1.00 94.75 327 GLU A C 1
ATOM 2541 O O . GLU A 1 327 ? -28.125 -11.020 1.852 1.00 94.75 327 GLU A O 1
ATOM 2546 N N . TYR A 1 328 ? -26.352 -11.634 0.635 1.00 94.31 328 TYR A N 1
ATOM 2547 C CA . TYR A 1 328 ? -25.717 -12.395 1.717 1.00 94.31 328 TYR A CA 1
ATOM 2548 C C . TYR A 1 328 ? -25.331 -11.506 2.909 1.00 94.31 328 TYR A C 1
ATOM 2550 O O . TYR A 1 328 ? -25.627 -11.851 4.052 1.00 94.31 328 TYR A O 1
ATOM 2558 N N . PHE A 1 329 ? -24.694 -10.355 2.671 1.00 95.12 329 PHE A N 1
ATOM 2559 C CA . PHE A 1 329 ? -24.335 -9.425 3.745 1.00 95.12 329 PHE A CA 1
ATOM 2560 C C . PHE A 1 329 ? -25.563 -8.767 4.377 1.00 95.12 329 PHE A C 1
ATOM 2562 O O . PHE A 1 329 ? -25.561 -8.539 5.584 1.00 95.12 329 PHE A O 1
ATOM 2569 N N . GLN A 1 330 ? -26.626 -8.514 3.608 1.00 94.25 330 GLN A N 1
ATOM 2570 C CA . GLN A 1 330 ? -27.898 -8.053 4.158 1.00 94.25 330 GLN A CA 1
ATOM 2571 C C . GLN A 1 330 ? -28.529 -9.121 5.067 1.00 94.25 330 GLN A C 1
ATOM 2573 O O . GLN A 1 330 ? -28.867 -8.812 6.207 1.00 94.25 330 GLN A O 1
ATOM 2578 N N . TYR A 1 331 ? -28.589 -10.379 4.620 1.00 90.88 331 TYR A N 1
ATOM 2579 C CA . TYR A 1 331 ? -29.062 -11.507 5.428 1.00 90.88 331 TYR A CA 1
ATOM 2580 C C . TYR A 1 331 ? -28.257 -11.678 6.727 1.00 90.88 331 TYR A C 1
ATOM 2582 O O . TYR A 1 331 ? -28.844 -11.833 7.795 1.00 90.88 331 TYR A O 1
ATOM 2590 N N . GLN A 1 332 ? -26.923 -11.588 6.664 1.00 94.12 332 GLN A N 1
ATOM 2591 C CA . GLN A 1 332 ? -26.078 -11.643 7.862 1.00 94.12 332 GLN A CA 1
ATOM 2592 C C . GLN A 1 332 ? -26.312 -10.442 8.792 1.00 94.12 332 GLN A C 1
ATOM 2594 O O . GLN A 1 332 ? -26.413 -10.638 9.995 1.00 94.12 332 GLN A O 1
ATOM 2599 N N . LYS A 1 333 ? -26.481 -9.218 8.266 1.00 91.56 333 LYS A N 1
ATOM 2600 C CA . LYS A 1 333 ? -26.806 -8.010 9.057 1.00 91.56 333 LYS A CA 1
ATOM 2601 C C . LYS A 1 333 ? -28.163 -8.132 9.764 1.00 91.56 333 LYS A C 1
ATOM 2603 O O . LYS A 1 333 ? -28.298 -7.681 10.901 1.00 91.56 333 LYS A O 1
ATOM 2608 N N . ASP A 1 334 ? -29.162 -8.733 9.115 1.00 86.94 334 ASP A N 1
ATOM 2609 C CA . ASP A 1 334 ? -30.463 -9.015 9.730 1.00 86.94 334 ASP A CA 1
ATOM 2610 C C . ASP A 1 334 ? -30.348 -10.109 10.812 1.00 86.94 334 ASP A C 1
ATOM 2612 O O . ASP A 1 334 ? -30.832 -9.905 11.924 1.00 86.94 334 ASP A O 1
ATOM 2616 N N . LEU A 1 335 ? -29.629 -11.208 10.550 1.00 90.12 335 LEU A N 1
ATOM 2617 C CA . LEU A 1 335 ? -29.390 -12.279 11.529 1.00 90.12 335 LEU A CA 1
ATOM 2618 C C . LEU A 1 335 ? -28.586 -11.784 12.744 1.00 90.12 335 LEU A C 1
ATOM 2620 O O . LEU A 1 335 ? -28.960 -12.050 13.885 1.00 90.12 335 LEU A O 1
ATOM 2624 N N . GLU A 1 336 ? -27.519 -11.012 12.528 1.00 90.44 336 GLU A N 1
ATOM 2625 C CA . GLU A 1 336 ? -26.752 -10.365 13.598 1.00 90.44 336 GLU A CA 1
ATOM 2626 C C . GLU A 1 336 ? -27.631 -9.440 14.441 1.00 90.44 336 GLU A C 1
ATOM 2628 O O . GLU A 1 336 ? -27.513 -9.455 15.663 1.00 90.44 336 GLU A O 1
ATOM 2633 N N . ARG A 1 337 ? -28.538 -8.665 13.825 1.00 85.19 337 ARG A N 1
ATOM 2634 C CA . ARG A 1 337 ? -29.482 -7.804 14.558 1.00 85.19 337 ARG A CA 1
ATOM 2635 C C . ARG A 1 337 ? -30.453 -8.622 15.407 1.00 85.19 337 ARG A C 1
ATOM 2637 O O . ARG A 1 337 ? -30.723 -8.232 16.540 1.00 85.19 337 ARG A O 1
ATOM 2644 N N . ASP A 1 338 ? -30.964 -9.728 14.880 1.00 86.81 338 ASP A N 1
ATOM 2645 C CA . ASP A 1 338 ? -31.949 -10.565 15.568 1.00 86.81 338 ASP A CA 1
ATOM 2646 C C . ASP A 1 338 ? -31.316 -11.360 16.734 1.00 86.81 338 ASP A C 1
ATOM 2648 O O . ASP A 1 338 ? -31.972 -11.606 17.748 1.00 86.81 338 ASP A O 1
ATOM 2652 N N . HIS A 1 339 ? -30.023 -11.695 16.637 1.00 89.19 339 HIS A N 1
ATOM 2653 C CA . HIS A 1 339 ? -29.231 -12.312 17.711 1.00 89.19 339 HIS A CA 1
ATOM 2654 C C . HIS A 1 339 ? -28.508 -11.307 18.634 1.00 89.19 339 HIS A C 1
ATOM 2656 O O . HIS A 1 339 ? -27.945 -11.711 19.657 1.00 89.19 339 HIS A O 1
ATOM 2662 N N . ALA A 1 340 ? -28.496 -10.011 18.307 1.00 88.81 340 ALA A N 1
ATOM 2663 C CA . ALA A 1 340 ? -27.795 -8.999 19.090 1.00 88.81 340 ALA A CA 1
ATOM 2664 C C . ALA A 1 340 ? -28.415 -8.807 20.482 1.00 88.81 340 ALA A C 1
ATOM 2666 O O . ALA A 1 340 ? -29.632 -8.744 20.663 1.00 88.81 340 ALA A O 1
ATOM 2667 N N . ALA A 1 341 ? -27.554 -8.612 21.483 1.00 89.88 341 ALA A N 1
ATOM 2668 C CA . ALA A 1 341 ? -27.998 -8.144 22.790 1.00 89.88 341 ALA A CA 1
ATOM 2669 C C . ALA A 1 341 ? -28.659 -6.752 22.665 1.00 89.88 341 ALA A C 1
ATOM 2671 O O . ALA A 1 341 ? -28.170 -5.912 21.902 1.00 89.88 341 ALA A O 1
ATOM 2672 N N . PRO A 1 342 ? -29.731 -6.463 23.429 1.00 88.94 342 PRO A N 1
ATOM 2673 C CA . PRO A 1 342 ? -30.422 -5.180 23.353 1.00 88.94 342 PRO A CA 1
ATOM 2674 C C . PRO A 1 342 ? -29.475 -4.021 23.684 1.00 88.94 342 PRO A C 1
ATOM 2676 O O . PRO A 1 342 ? -28.708 -4.075 24.650 1.00 88.94 342 PRO A O 1
ATOM 2679 N N . PHE A 1 343 ? -29.547 -2.950 22.891 1.00 87.81 343 PHE A N 1
ATOM 2680 C CA . PHE A 1 343 ? -28.671 -1.793 23.046 1.00 87.81 343 PHE A CA 1
ATOM 2681 C C . PHE A 1 343 ? -28.851 -1.129 24.422 1.00 87.81 343 PHE A C 1
ATOM 2683 O O . PHE A 1 343 ? -29.935 -0.666 24.784 1.00 87.81 343 PHE A O 1
ATOM 2690 N N . ALA A 1 344 ? -27.765 -1.059 25.195 1.00 90.31 344 ALA A N 1
ATOM 2691 C CA . ALA A 1 344 ? -27.763 -0.565 26.569 1.00 90.31 344 ALA A CA 1
ATOM 2692 C C . ALA A 1 344 ? -27.806 0.976 26.638 1.00 90.31 344 ALA A C 1
ATOM 2694 O O . ALA A 1 344 ? -26.849 1.614 27.077 1.00 90.31 344 ALA A O 1
ATOM 2695 N N . ALA A 1 345 ? -28.918 1.585 26.220 1.00 88.81 345 ALA A N 1
ATOM 2696 C CA . ALA A 1 345 ? -29.065 3.039 26.111 1.00 88.81 345 ALA A CA 1
ATOM 2697 C C . ALA A 1 345 ? -28.672 3.807 27.388 1.00 88.81 345 ALA A C 1
ATOM 2699 O O . ALA A 1 345 ? -27.968 4.808 27.296 1.00 88.81 345 ALA A O 1
ATOM 2700 N N . GLU A 1 346 ? -29.025 3.305 28.579 1.00 86.56 346 GLU A N 1
ATOM 2701 C CA . GLU A 1 346 ? -28.686 3.944 29.867 1.00 86.56 346 GLU A CA 1
ATOM 2702 C C . GLU A 1 346 ? -27.177 3.975 30.189 1.00 86.56 346 GLU A C 1
ATOM 2704 O O . GLU A 1 346 ? -26.748 4.706 31.082 1.00 86.56 346 GLU A O 1
ATOM 2709 N N . PHE A 1 347 ? -26.365 3.160 29.505 1.00 90.25 347 PHE A N 1
ATOM 2710 C CA . PHE A 1 347 ? -24.908 3.161 29.651 1.00 90.25 347 PHE A CA 1
ATOM 2711 C C . PHE A 1 347 ? -24.252 4.268 28.814 1.00 90.25 347 PHE A C 1
ATOM 2713 O O . PHE A 1 347 ? -23.280 4.879 29.261 1.00 90.25 347 PHE A O 1
ATOM 2720 N N . TYR A 1 348 ? -24.786 4.531 27.618 1.00 88.88 348 TYR A N 1
ATOM 2721 C CA . TYR A 1 348 ? -24.253 5.524 26.680 1.00 88.88 348 TYR A CA 1
ATOM 2722 C C . TYR A 1 348 ? -24.861 6.917 26.889 1.00 88.88 348 TYR A C 1
ATOM 2724 O O . TYR A 1 348 ? -24.149 7.919 26.826 1.00 88.88 348 TYR A O 1
ATOM 2732 N N . PHE A 1 349 ? -26.157 6.987 27.196 1.00 90.62 349 PHE A N 1
ATOM 2733 C CA . PHE A 1 349 ? -26.894 8.229 27.387 1.00 90.62 349 PHE A CA 1
ATOM 2734 C C . PHE A 1 349 ? -27.257 8.436 28.860 1.00 90.62 349 PHE A C 1
ATOM 2736 O O . PHE A 1 349 ? -27.822 7.567 29.523 1.00 90.62 349 PHE A O 1
ATOM 2743 N N . LYS A 1 350 ? -26.961 9.631 29.385 1.00 90.56 350 LYS A N 1
ATOM 2744 C CA . LYS A 1 350 ? -27.411 10.031 30.726 1.00 90.56 350 LYS A CA 1
ATOM 2745 C C . LYS A 1 350 ? -28.925 10.247 30.707 1.00 90.56 350 LYS A C 1
ATOM 2747 O O . LYS A 1 350 ? -29.419 10.966 29.839 1.00 90.56 350 LYS A O 1
ATOM 2752 N N . LYS A 1 351 ? -29.628 9.705 31.706 1.00 91.00 351 LYS A N 1
ATOM 2753 C CA . LYS A 1 351 ? -31.080 9.879 31.863 1.00 91.00 351 LYS A CA 1
ATOM 2754 C C . LYS A 1 351 ? -31.466 11.362 31.873 1.00 91.00 351 LYS A C 1
ATOM 2756 O O . LYS A 1 351 ? -30.891 12.136 32.637 1.00 91.00 351 LYS A O 1
ATOM 2761 N N . GLY A 1 352 ? -32.421 11.739 31.027 1.00 87.88 352 GLY A N 1
ATOM 2762 C CA . GLY A 1 352 ? -32.901 13.114 30.853 1.00 87.88 352 GLY A CA 1
ATOM 2763 C C . GLY A 1 352 ? -32.048 13.994 29.928 1.00 87.88 352 GLY A C 1
ATOM 2764 O O . GLY A 1 352 ? -32.388 15.157 29.722 1.00 87.88 352 GLY A O 1
ATOM 2765 N N . SER A 1 353 ? -30.958 13.479 29.349 1.00 89.00 353 SER A N 1
ATOM 2766 C CA . SER A 1 353 ? -30.132 14.237 28.400 1.00 89.00 353 SER A CA 1
ATOM 2767 C C . SER A 1 353 ? -30.871 14.521 27.085 1.00 89.00 353 SER A C 1
ATOM 2769 O O . SER A 1 353 ? -31.652 13.695 26.613 1.00 89.00 353 SER A O 1
ATOM 2771 N N . VAL A 1 354 ? -30.555 15.652 26.441 1.00 86.81 354 VAL A N 1
ATOM 2772 C CA . VAL A 1 354 ? -30.947 15.957 25.048 1.00 86.81 354 VAL A CA 1
ATOM 2773 C C . VAL A 1 354 ? -30.594 14.791 24.111 1.00 86.81 354 VAL A C 1
ATOM 2775 O O . VAL A 1 354 ? -31.431 14.371 23.317 1.00 86.81 354 VAL A O 1
ATOM 2778 N N . ALA A 1 355 ? -29.407 14.195 24.271 1.00 85.94 355 ALA A N 1
ATOM 2779 C CA . ALA A 1 355 ? -28.967 13.052 23.469 1.00 85.94 355 ALA A CA 1
ATOM 2780 C C . ALA A 1 355 ? -29.845 11.800 23.668 1.00 85.94 355 ALA A C 1
ATOM 2782 O O . ALA A 1 355 ? -30.131 11.092 22.707 1.00 85.94 355 ALA A O 1
ATOM 2783 N N . GLU A 1 356 ? -30.334 11.549 24.890 1.00 89.88 356 GLU A N 1
ATOM 2784 C CA . GLU A 1 356 ? -31.255 10.433 25.153 1.00 89.88 356 GLU A CA 1
ATOM 2785 C C . GLU A 1 356 ? -32.612 10.664 24.476 1.00 89.88 356 GLU A C 1
ATOM 2787 O O . GLU A 1 356 ? -33.162 9.749 23.864 1.00 89.88 356 GLU A O 1
ATOM 2792 N N . ARG A 1 357 ? -33.151 11.889 24.571 1.00 89.69 357 ARG A N 1
ATOM 2793 C CA . ARG A 1 357 ? -34.446 12.245 23.969 1.00 89.69 357 ARG A CA 1
ATOM 2794 C C . ARG A 1 357 ? -34.399 12.124 22.444 1.00 89.69 357 ARG A C 1
ATOM 2796 O O . ARG A 1 357 ? -35.280 11.490 21.870 1.00 89.69 357 ARG A O 1
ATOM 2803 N N . ARG A 1 358 ? -33.323 12.609 21.817 1.00 87.44 358 ARG A N 1
ATOM 2804 C CA . ARG A 1 358 ? -33.066 12.478 20.373 1.00 87.44 358 ARG A CA 1
ATOM 2805 C C . ARG A 1 358 ? -32.908 11.042 19.910 1.00 87.44 358 ARG A C 1
ATOM 2807 O O . ARG A 1 358 ? -33.539 10.652 18.934 1.00 87.44 358 ARG A O 1
ATOM 2814 N N . TRP A 1 359 ? -32.113 10.246 20.625 1.00 89.75 359 TRP A N 1
ATOM 2815 C CA . TRP A 1 359 ? -31.961 8.830 20.304 1.00 89.75 359 TRP A CA 1
ATOM 2816 C C . TRP A 1 359 ? -33.313 8.105 20.375 1.00 89.75 359 TRP A C 1
ATOM 2818 O O . TRP A 1 359 ? -33.682 7.419 19.429 1.00 89.75 359 TRP A O 1
ATOM 2828 N N . ARG A 1 360 ? -34.115 8.334 21.427 1.00 90.44 360 ARG A N 1
ATOM 2829 C CA . ARG A 1 360 ? -35.466 7.751 21.542 1.00 90.44 360 ARG A CA 1
ATOM 2830 C C . ARG A 1 360 ? -36.415 8.194 20.424 1.00 90.44 360 ARG A C 1
ATOM 2832 O O . ARG A 1 360 ? -37.219 7.379 19.982 1.00 90.44 360 ARG A O 1
ATOM 2839 N N . GLN A 1 361 ? -36.337 9.449 19.984 1.00 89.62 361 GLN A N 1
ATOM 2840 C CA . GLN A 1 361 ? -37.129 9.951 18.860 1.00 89.62 361 GLN A CA 1
ATOM 2841 C C . GLN A 1 361 ? -36.716 9.260 17.552 1.00 89.62 361 GLN A C 1
ATOM 2843 O O . GLN A 1 361 ? -37.555 8.645 16.906 1.00 89.62 361 GLN A O 1
ATOM 2848 N N . SER A 1 362 ? -35.417 9.226 17.244 1.00 86.62 362 SER A N 1
ATOM 2849 C CA . SER A 1 362 ? -34.878 8.542 16.060 1.00 86.62 362 SER A CA 1
ATOM 2850 C C . SER A 1 362 ? -35.196 7.037 16.035 1.00 86.62 362 SER A C 1
ATOM 2852 O O . SER A 1 362 ? -35.536 6.488 14.987 1.00 86.62 362 SER A O 1
ATOM 2854 N N . GLU A 1 363 ? -35.154 6.359 17.187 1.00 87.06 363 GLU A N 1
ATOM 2855 C CA . GLU A 1 363 ? -35.593 4.963 17.321 1.00 87.06 363 GLU A CA 1
ATOM 2856 C C . GLU A 1 363 ? -37.098 4.808 17.054 1.00 87.06 363 GLU A C 1
ATOM 2858 O O . GLU A 1 363 ? -37.500 3.882 16.348 1.00 87.06 363 GLU A O 1
ATOM 2863 N N . ALA A 1 364 ? -37.937 5.709 17.579 1.00 89.56 364 ALA A N 1
ATOM 2864 C CA . ALA A 1 364 ? -39.378 5.695 17.333 1.00 89.56 364 ALA A CA 1
ATOM 2865 C C . ALA A 1 364 ? -39.703 5.927 15.848 1.00 89.56 364 ALA A C 1
ATOM 2867 O O . ALA A 1 364 ? -40.524 5.198 15.287 1.00 89.56 364 ALA A O 1
ATOM 2868 N N . ASP A 1 365 ? -39.005 6.860 15.198 1.00 87.62 365 ASP A N 1
ATOM 2869 C CA . ASP A 1 365 ? -39.127 7.143 13.767 1.00 87.62 365 ASP A CA 1
ATOM 2870 C C . ASP A 1 365 ? -38.682 5.937 12.921 1.00 87.62 365 ASP A C 1
ATOM 2872 O O . ASP A 1 365 ? -39.387 5.531 11.993 1.00 87.62 365 ASP A O 1
ATOM 2876 N N . ARG A 1 366 ? -37.568 5.277 13.283 1.00 83.00 366 ARG A N 1
ATOM 2877 C CA . ARG A 1 366 ? -37.104 4.049 12.611 1.00 83.00 366 ARG A CA 1
ATOM 2878 C C . ARG A 1 366 ? -38.104 2.900 12.766 1.00 83.00 366 ARG A C 1
ATOM 2880 O O . ARG A 1 366 ? -38.394 2.208 11.791 1.00 83.00 366 ARG A O 1
ATOM 2887 N N . MET A 1 367 ? -38.666 2.716 13.960 1.00 82.38 367 MET A N 1
ATOM 2888 C CA . MET A 1 367 ? -39.696 1.705 14.228 1.00 82.38 367 MET A CA 1
ATOM 2889 C C . MET A 1 367 ? -41.001 2.001 13.473 1.00 82.38 367 MET A C 1
ATOM 2891 O O . MET A 1 367 ? -41.637 1.077 12.963 1.00 82.38 367 MET A O 1
ATOM 2895 N N . ALA A 1 368 ? -41.389 3.274 13.347 1.00 87.25 368 ALA A N 1
ATOM 2896 C CA . ALA A 1 368 ? -42.533 3.690 12.540 1.00 87.25 368 ALA A CA 1
ATOM 2897 C C . ALA A 1 368 ? -42.302 3.412 11.044 1.00 87.25 368 ALA A C 1
ATOM 2899 O O . ALA A 1 368 ? -43.162 2.812 10.396 1.00 87.25 368 ALA A O 1
ATOM 2900 N N . ALA A 1 369 ? -41.122 3.753 10.515 1.00 80.00 369 ALA A N 1
ATOM 2901 C CA . ALA A 1 369 ? -40.740 3.483 9.129 1.00 80.00 369 ALA A CA 1
ATOM 2902 C C . ALA A 1 369 ? -40.703 1.977 8.811 1.00 80.00 369 ALA A C 1
ATOM 2904 O O . ALA A 1 369 ? -41.230 1.548 7.786 1.00 80.00 369 ALA A O 1
ATOM 2905 N N . GLN A 1 370 ? -40.157 1.151 9.712 1.00 76.06 370 GLN A N 1
ATOM 2906 C CA . GLN A 1 370 ? -40.134 -0.307 9.551 1.00 76.06 370 GLN A CA 1
ATOM 2907 C C . GLN A 1 370 ? -41.551 -0.910 9.567 1.00 76.06 370 GLN A C 1
ATOM 2909 O O . GLN A 1 370 ? -41.845 -1.837 8.811 1.00 76.06 370 GLN A O 1
ATOM 2914 N N . LYS A 1 371 ? -42.459 -0.348 10.377 1.00 76.31 371 LYS A N 1
ATOM 2915 C CA . LYS A 1 371 ? -43.867 -0.766 10.472 1.00 76.31 371 LYS A CA 1
ATOM 2916 C C . LYS A 1 371 ? -44.731 -0.304 9.288 1.00 76.31 371 LYS A C 1
ATOM 2918 O O . LYS A 1 371 ? -45.757 -0.925 9.022 1.00 76.31 371 LYS A O 1
ATOM 2923 N N . ALA A 1 372 ? -44.318 0.737 8.563 1.00 73.44 372 ALA A N 1
ATOM 2924 C CA . ALA A 1 372 ? -45.003 1.248 7.370 1.00 73.44 372 ALA A CA 1
ATOM 2925 C C . ALA A 1 372 ? -44.782 0.398 6.096 1.00 7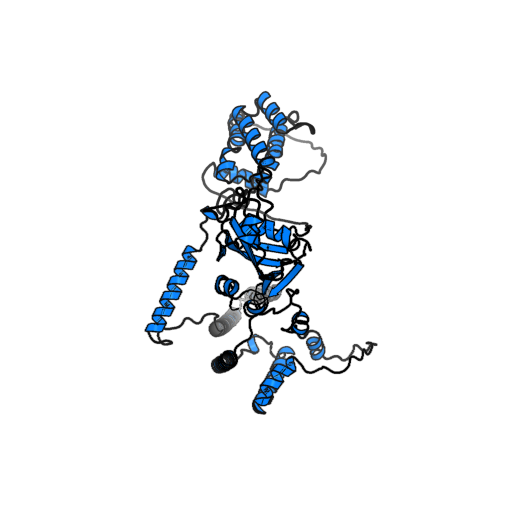3.44 372 ALA A C 1
ATOM 2927 O O . ALA A 1 372 ? -45.399 0.665 5.066 1.00 73.44 372 ALA A O 1
ATOM 2928 N N . GLY A 1 373 ? -43.941 -0.641 6.166 1.00 49.81 373 GLY A N 1
ATOM 2929 C CA . GLY A 1 373 ? -43.660 -1.569 5.069 1.00 49.81 373 GLY A CA 1
ATOM 2930 C C . GLY A 1 373 ? -42.261 -1.382 4.474 1.00 49.81 373 GLY A C 1
ATOM 2931 O O . GLY A 1 373 ? -41.808 -0.266 4.229 1.00 49.81 373 GLY A O 1
ATOM 2932 N N . GLY A 1 374 ? -41.574 -2.499 4.210 1.00 48.38 374 GLY A N 1
ATOM 2933 C CA . GLY A 1 374 ? -40.130 -2.557 3.918 1.00 48.38 374 GLY A CA 1
ATOM 2934 C C . GLY A 1 374 ? -39.614 -1.764 2.707 1.00 48.38 374 GLY A C 1
ATOM 2935 O O . GLY A 1 374 ? -38.404 -1.611 2.566 1.00 48.38 374 GLY A O 1
ATOM 2936 N N . ALA A 1 375 ? -40.489 -1.194 1.872 1.00 41.84 375 ALA A N 1
ATOM 2937 C CA . ALA A 1 375 ? -40.095 -0.224 0.846 1.00 41.84 375 ALA A CA 1
ATOM 2938 C C . ALA A 1 375 ? -39.483 1.061 1.449 1.00 41.84 375 ALA A C 1
ATOM 2940 O O . ALA A 1 375 ? -38.621 1.682 0.830 1.00 41.84 375 ALA A O 1
ATOM 2941 N N . GLY A 1 376 ? -39.872 1.430 2.678 1.00 38.97 376 GLY A N 1
ATOM 2942 C CA . GLY A 1 376 ? -39.336 2.596 3.386 1.00 38.97 376 GLY A CA 1
ATOM 2943 C C . GLY A 1 376 ? -37.894 2.439 3.885 1.00 38.97 376 GLY A C 1
ATOM 2944 O O . GLY A 1 376 ? -37.216 3.442 4.084 1.00 38.97 376 GLY A O 1
ATOM 2945 N N . ALA A 1 377 ? -37.379 1.213 4.040 1.00 38.75 377 ALA A N 1
ATOM 2946 C CA . ALA A 1 377 ? -36.033 0.987 4.577 1.00 38.75 377 ALA A CA 1
ATOM 2947 C C . ALA A 1 377 ? -34.930 1.498 3.629 1.00 38.75 377 ALA A C 1
ATOM 2949 O O . ALA A 1 377 ? -34.031 2.216 4.064 1.00 38.75 377 ALA A O 1
ATOM 2950 N N . LYS A 1 378 ? -35.056 1.231 2.317 1.00 35.94 378 LYS A N 1
ATOM 2951 C CA . LYS A 1 378 ? -34.160 1.811 1.297 1.00 35.94 378 LYS A CA 1
ATOM 2952 C C . LYS A 1 378 ? -34.307 3.331 1.180 1.00 35.94 378 LYS A C 1
ATOM 2954 O O . LYS A 1 378 ? -33.336 3.995 0.842 1.00 35.94 378 LYS A O 1
ATOM 2959 N N . ALA A 1 379 ? -35.482 3.887 1.483 1.00 33.25 379 ALA A N 1
ATOM 2960 C CA . ALA A 1 379 ? -35.693 5.333 1.488 1.00 33.25 379 ALA A CA 1
ATOM 2961 C C . ALA A 1 379 ? -35.083 6.019 2.724 1.00 33.25 379 ALA A C 1
ATOM 2963 O O . ALA A 1 379 ? -34.605 7.137 2.595 1.00 33.25 379 ALA A O 1
ATOM 2964 N N . ALA A 1 380 ? -35.052 5.365 3.891 1.00 35.91 380 ALA A N 1
ATOM 2965 C CA . ALA A 1 380 ? -34.482 5.920 5.123 1.00 35.91 380 ALA A CA 1
ATOM 2966 C C . ALA A 1 380 ? -32.938 5.939 5.122 1.00 35.91 380 ALA A C 1
ATOM 2968 O O . ALA A 1 380 ? -32.333 6.927 5.525 1.00 35.91 380 ALA A O 1
ATOM 2969 N N . GLU A 1 381 ? -32.290 4.883 4.615 1.00 37.31 381 GLU A N 1
ATOM 2970 C CA . GLU A 1 381 ? -30.821 4.841 4.452 1.00 37.31 381 GLU A CA 1
ATOM 2971 C C . GLU A 1 381 ? -30.369 5.791 3.306 1.00 37.31 381 GLU A C 1
ATOM 2973 O O . GLU A 1 381 ? -29.299 6.408 3.363 1.00 37.31 381 GLU A O 1
ATOM 2978 N N . ALA A 1 382 ? -31.241 6.017 2.309 1.00 34.22 382 ALA A N 1
ATOM 2979 C CA . ALA A 1 382 ? -31.059 7.034 1.270 1.00 34.22 382 ALA A CA 1
ATOM 2980 C C . ALA A 1 382 ? -31.385 8.473 1.729 1.00 34.22 382 ALA A C 1
ATOM 2982 O O . ALA A 1 382 ? -30.759 9.413 1.243 1.00 34.22 382 ALA A O 1
ATOM 2983 N N . SER A 1 383 ? -32.319 8.709 2.655 1.00 36.81 383 SER A N 1
ATOM 2984 C CA . SER A 1 383 ? -32.656 10.070 3.113 1.00 36.81 383 SER A CA 1
ATOM 2985 C C . SER A 1 383 ? -31.609 10.638 4.072 1.00 36.81 383 SER A C 1
ATOM 2987 O O . SER A 1 383 ? -31.344 11.837 4.031 1.00 36.81 383 SER A O 1
ATOM 2989 N N . SER A 1 384 ? -30.877 9.789 4.805 1.00 39.09 384 SER A N 1
ATOM 2990 C CA . SER A 1 384 ? -29.628 10.207 5.463 1.00 39.09 384 SER A CA 1
ATOM 2991 C C . SER A 1 384 ? -28.510 10.607 4.486 1.00 39.09 384 SER A C 1
ATOM 2993 O O . SER A 1 384 ? -27.499 11.154 4.921 1.00 39.09 384 SER A O 1
ATOM 2995 N N . SER A 1 385 ? -28.666 10.378 3.175 1.00 34.97 385 SER A N 1
ATOM 2996 C CA . SER A 1 385 ? -27.635 10.649 2.161 1.00 34.97 385 SER A CA 1
ATOM 2997 C C . SER A 1 385 ? -28.070 11.521 0.967 1.00 34.97 385 SER A C 1
ATOM 2999 O O . SER A 1 385 ? -27.183 12.039 0.299 1.00 34.97 385 SER A O 1
ATOM 3001 N N . SER A 1 386 ? -29.364 11.777 0.710 1.00 33.03 386 SER A N 1
ATOM 3002 C CA . SER A 1 386 ? -29.795 12.396 -0.570 1.00 33.03 386 SER A CA 1
ATOM 3003 C C . SER A 1 386 ? -30.946 13.425 -0.552 1.00 33.03 386 SER A C 1
ATOM 3005 O O . SER A 1 386 ? -31.271 13.964 -1.608 1.00 33.03 386 SER A O 1
ATOM 3007 N N . SER A 1 387 ? -31.553 13.773 0.591 1.00 28.19 387 SER A N 1
ATOM 3008 C CA . SER A 1 387 ? -32.708 14.697 0.617 1.00 28.19 387 SER A CA 1
ATOM 3009 C C . SER A 1 387 ? -32.384 16.146 1.025 1.00 28.19 387 SER A C 1
ATOM 3011 O O . SER A 1 387 ? -32.730 16.546 2.135 1.00 28.19 387 SER A O 1
ATOM 3013 N N . SER A 1 388 ? -31.790 16.939 0.119 1.00 33.12 388 SER A N 1
ATOM 3014 C CA . SER A 1 388 ? -31.924 18.422 0.092 1.00 33.12 388 SER A CA 1
ATOM 3015 C C . SER A 1 388 ? -31.312 19.103 -1.155 1.00 33.12 388 SER A C 1
ATOM 3017 O O . SER A 1 388 ? -30.76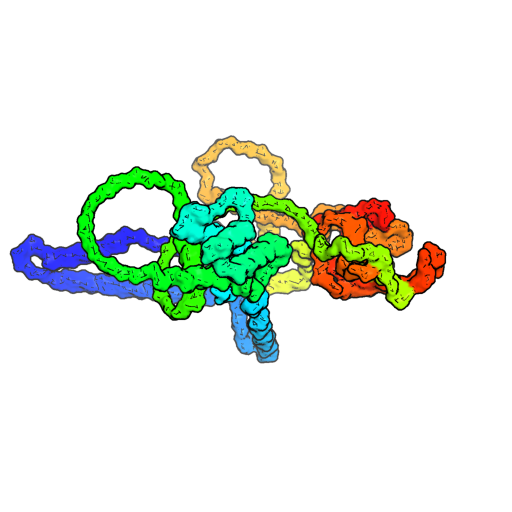5 20.203 -1.076 1.00 33.12 388 SER A O 1
ATOM 3019 N N . SER A 1 389 ? -31.421 18.502 -2.346 1.00 35.09 389 SER A N 1
ATOM 3020 C CA . SER A 1 389 ? -31.035 19.158 -3.607 1.00 35.09 389 SER A CA 1
ATOM 3021 C C . SER A 1 389 ? -32.086 20.179 -4.083 1.00 35.09 389 SER A C 1
ATOM 3023 O O . SER A 1 389 ? -32.778 19.973 -5.079 1.00 35.09 389 SER A O 1
ATOM 3025 N N . SER A 1 390 ? -32.195 21.321 -3.398 1.00 28.48 390 SER A N 1
ATOM 3026 C CA . SER A 1 390 ? -33.010 22.451 -3.869 1.00 28.48 390 SER A CA 1
ATOM 3027 C C . SER A 1 390 ? -32.428 23.812 -3.480 1.00 28.48 390 SER A C 1
ATOM 3029 O O . SER A 1 390 ? -32.446 24.188 -2.313 1.00 28.48 390 SER A O 1
ATOM 3031 N N . SER A 1 391 ? -31.987 24.549 -4.507 1.00 26.39 391 SER A N 1
ATOM 3032 C CA . SER A 1 391 ? -31.724 26.000 -4.540 1.00 26.39 391 SER A CA 1
ATOM 3033 C C . SER A 1 391 ? -30.885 26.606 -3.408 1.00 26.39 391 SER A C 1
ATOM 3035 O O . SER A 1 391 ? -31.390 26.941 -2.339 1.00 26.39 391 SER A O 1
ATOM 3037 N N . ALA A 1 392 ? -29.630 26.923 -3.734 1.00 31.47 392 ALA A N 1
ATOM 3038 C CA . ALA A 1 392 ? -28.877 27.938 -3.014 1.00 31.47 392 ALA A CA 1
ATOM 3039 C C . ALA A 1 392 ? -29.593 29.300 -3.107 1.00 31.47 392 ALA A C 1
ATOM 3041 O O . ALA A 1 392 ? -29.645 29.914 -4.173 1.00 31.47 392 ALA A O 1
ATOM 3042 N N . ALA A 1 393 ? -30.097 29.778 -1.974 1.00 24.52 393 ALA A N 1
ATOM 3043 C CA . ALA A 1 393 ? -30.367 31.185 -1.727 1.00 24.52 393 ALA A CA 1
ATOM 3044 C C . ALA A 1 393 ? -29.582 31.562 -0.469 1.00 24.52 393 ALA A C 1
ATOM 3046 O O . ALA A 1 393 ? -29.944 31.174 0.640 1.00 24.52 393 ALA A O 1
ATOM 3047 N N . ALA A 1 394 ? -28.460 32.257 -0.654 1.00 31.12 394 ALA A N 1
ATOM 3048 C CA . ALA A 1 394 ? -27.713 32.822 0.457 1.00 31.12 394 ALA A CA 1
ATOM 3049 C C . ALA A 1 394 ? -28.507 34.011 1.013 1.00 31.12 394 ALA A C 1
ATOM 3051 O O . ALA A 1 394 ? -28.433 35.113 0.474 1.00 31.12 394 ALA A O 1
ATOM 3052 N N . THR A 1 395 ? -29.286 33.774 2.066 1.00 26.47 395 THR A N 1
ATOM 3053 C CA . THR A 1 395 ? -29.838 34.852 2.889 1.00 26.47 395 THR A CA 1
ATOM 3054 C C . THR A 1 395 ? -28.809 35.187 3.958 1.00 26.47 395 THR A C 1
ATOM 3056 O O . THR A 1 395 ? -28.423 34.330 4.752 1.00 26.47 395 THR A O 1
ATOM 3059 N N . GLU A 1 396 ? -28.327 36.425 3.933 1.00 31.48 396 GLU A N 1
ATOM 3060 C CA . GLU A 1 396 ? -27.317 36.928 4.860 1.00 31.48 396 GLU A CA 1
ATOM 3061 C C . GLU A 1 396 ? -27.839 36.895 6.305 1.00 31.48 396 GLU A C 1
ATOM 3063 O O . GLU A 1 396 ? -28.971 37.291 6.583 1.00 31.48 396 GLU A O 1
ATOM 3068 N N . ALA A 1 397 ? -27.007 36.426 7.236 1.00 34.03 397 ALA A N 1
ATOM 3069 C CA . ALA A 1 397 ? -27.361 36.349 8.648 1.00 34.03 397 ALA A CA 1
ATOM 3070 C C . ALA A 1 397 ? -27.267 37.735 9.311 1.00 34.03 397 ALA A C 1
ATOM 3072 O O . ALA A 1 397 ? -26.221 38.119 9.838 1.00 34.03 397 ALA A O 1
ATOM 3073 N N . SER A 1 398 ? -28.372 38.480 9.307 1.00 30.27 398 SER A N 1
ATOM 3074 C CA . SER A 1 398 ? -28.560 39.659 10.155 1.00 30.27 398 SER A CA 1
ATOM 3075 C C . SER A 1 398 ? -29.331 39.286 11.427 1.00 30.27 398 SER A C 1
ATOM 3077 O O . SER A 1 398 ? -30.537 39.082 11.362 1.00 30.27 398 SER A O 1
ATOM 3079 N N . GLY A 1 399 ? -28.589 39.202 12.538 1.00 40.53 399 GLY A N 1
ATOM 3080 C CA . GLY A 1 399 ? -28.974 39.137 13.960 1.00 40.53 399 GLY A CA 1
ATOM 3081 C C . GLY A 1 399 ? -30.398 38.765 14.400 1.00 40.53 399 GLY A C 1
ATOM 3082 O O . GLY A 1 399 ? -31.328 39.509 14.128 1.00 40.53 399 GLY A O 1
ATOM 3083 N N . GLU A 1 400 ? -30.492 37.726 15.245 1.00 36.53 400 GLU A N 1
ATOM 3084 C CA . GLU A 1 400 ? -31.383 37.629 16.427 1.00 36.53 400 GLU A CA 1
ATOM 3085 C C . GLU A 1 400 ? -31.025 36.359 17.253 1.00 36.53 400 GLU A C 1
ATOM 3087 O O . GLU A 1 400 ? -31.607 35.290 17.095 1.00 36.53 400 GLU A O 1
ATOM 3092 N N . ASP A 1 401 ? -30.009 36.457 18.125 1.00 44.25 401 ASP A N 1
ATOM 3093 C CA . ASP A 1 401 ? -29.461 35.348 18.940 1.00 44.25 401 ASP A CA 1
ATOM 3094 C C . ASP A 1 401 ? -30.147 35.197 20.329 1.00 44.25 401 ASP A C 1
ATOM 3096 O O . ASP A 1 401 ? -29.458 35.252 21.348 1.00 44.25 401 ASP A O 1
ATOM 3100 N N . GLU A 1 402 ? -31.475 35.005 20.432 1.00 51.00 402 GLU A N 1
ATOM 3101 C CA . GLU A 1 402 ? -32.121 34.807 21.763 1.00 51.00 402 GLU A CA 1
ATOM 3102 C C . GLU A 1 402 ? -33.133 33.648 21.952 1.00 51.00 402 GLU A C 1
ATOM 3104 O O . GLU A 1 402 ? -33.488 33.398 23.102 1.00 51.00 402 GLU A O 1
ATOM 3109 N N . ASP A 1 403 ? -33.530 32.856 20.939 1.00 50.97 403 ASP A N 1
ATOM 3110 C CA . ASP A 1 403 ? -34.399 31.668 21.181 1.00 50.97 403 ASP A CA 1
ATOM 3111 C C . ASP A 1 403 ? -34.089 30.431 20.306 1.00 50.97 403 ASP A C 1
ATOM 3113 O O . ASP A 1 403 ? -34.976 29.756 19.788 1.00 50.97 403 ASP A O 1
ATOM 3117 N N . MET A 1 404 ? -32.801 30.107 20.136 1.00 53.03 404 MET A N 1
ATOM 3118 C CA . MET A 1 404 ? -32.384 28.817 19.564 1.00 53.03 404 MET A CA 1
ATOM 3119 C C . MET A 1 404 ? -32.329 27.745 20.654 1.00 53.03 404 MET A C 1
ATOM 3121 O O . MET A 1 404 ? -31.549 27.861 21.607 1.00 53.03 404 MET A O 1
ATOM 3125 N N . THR A 1 405 ? -33.096 26.663 20.501 1.00 69.75 405 THR A N 1
ATOM 3126 C CA . THR A 1 405 ? -33.124 25.598 21.509 1.00 69.75 405 THR A CA 1
ATOM 3127 C C . THR A 1 405 ? -31.764 24.901 21.621 1.00 69.75 405 THR A C 1
ATOM 3129 O O . THR A 1 405 ? -31.053 24.702 20.634 1.00 69.75 405 THR A O 1
ATOM 3132 N N . GLU A 1 406 ? -31.402 24.448 22.827 1.00 65.38 406 GLU A N 1
ATOM 3133 C CA . GLU A 1 406 ? -30.163 23.678 23.069 1.00 65.38 406 GLU A CA 1
ATOM 3134 C C . GLU A 1 406 ? -30.069 22.426 22.173 1.00 65.38 406 GLU A C 1
ATOM 3136 O O . GLU A 1 406 ? -28.990 21.921 21.872 1.00 65.38 406 GLU A O 1
ATOM 3141 N N . GLU A 1 407 ? -31.214 21.938 21.699 1.00 63.06 407 GLU A N 1
ATOM 3142 C CA . GLU A 1 407 ? -31.294 20.849 20.740 1.00 63.06 407 GLU A CA 1
ATOM 3143 C C . GLU A 1 407 ? -30.772 21.307 19.366 1.00 63.06 407 GLU A C 1
ATOM 3145 O O . GLU A 1 407 ? -29.820 20.723 18.838 1.00 63.06 407 GLU A O 1
ATOM 3150 N N . GLU A 1 408 ? -31.336 22.358 18.776 1.00 65.44 408 GLU A N 1
ATOM 3151 C CA . GLU A 1 408 ? -30.916 22.873 17.462 1.00 65.44 408 GLU A CA 1
ATOM 3152 C C . GLU A 1 408 ? -29.430 23.249 17.430 1.00 65.44 408 GLU A C 1
ATOM 3154 O O . GLU A 1 408 ? -28.741 22.916 16.467 1.00 65.44 408 GLU A O 1
ATOM 3159 N N . ARG A 1 409 ? -28.899 23.819 18.521 1.00 62.44 409 ARG A N 1
ATOM 3160 C CA . ARG A 1 409 ? -27.466 24.142 18.656 1.00 62.44 409 ARG A CA 1
ATOM 3161 C C . ARG A 1 409 ? -26.570 22.905 18.543 1.00 62.44 409 ARG A C 1
ATOM 3163 O O . ARG A 1 409 ? -25.568 22.943 17.835 1.00 62.44 409 ARG A O 1
ATOM 3170 N N . VAL A 1 410 ? -26.948 21.794 19.181 1.00 62.72 410 VAL A N 1
ATOM 3171 C CA . VAL A 1 410 ? -26.210 20.521 19.080 1.00 62.72 410 VAL A CA 1
ATOM 3172 C C . VAL A 1 410 ? -26.373 19.886 17.693 1.00 62.72 410 VAL A C 1
ATOM 3174 O O . VAL A 1 410 ? -25.411 19.339 17.167 1.00 62.72 410 VAL A O 1
ATOM 3177 N N . ALA A 1 411 ? -27.552 19.988 17.064 1.00 63.84 411 ALA A N 1
ATOM 3178 C CA . ALA A 1 411 ? -27.752 19.481 15.698 1.00 63.84 411 ALA A CA 1
ATOM 3179 C C . ALA A 1 411 ? -26.926 20.254 14.654 1.00 63.84 411 ALA A C 1
ATOM 3181 O O . ALA A 1 411 ? -26.351 19.641 13.763 1.00 63.84 411 ALA A O 1
ATOM 3182 N N . ALA A 1 412 ? -26.805 21.577 14.793 1.00 60.66 412 ALA A N 1
ATOM 3183 C CA . ALA A 1 412 ? -25.966 22.402 13.923 1.00 60.66 412 ALA A CA 1
ATOM 3184 C C . ALA A 1 412 ? -24.461 22.078 14.040 1.00 60.66 412 ALA A C 1
ATOM 3186 O O . ALA A 1 412 ? -23.685 22.402 13.143 1.00 60.66 412 ALA A O 1
ATOM 3187 N N . GLN A 1 413 ? -24.043 21.442 15.139 1.00 61.38 413 GLN A N 1
ATOM 3188 C CA . GLN A 1 413 ? -22.650 21.082 15.406 1.00 61.38 413 GLN A CA 1
ATOM 3189 C C . GLN A 1 413 ? -22.287 19.664 14.918 1.00 61.38 413 GLN A C 1
ATOM 3191 O O . GLN A 1 413 ? -21.106 19.355 14.741 1.00 61.38 413 GLN A O 1
ATOM 3196 N N . GLU A 1 414 ? -23.283 18.815 14.651 1.00 64.00 414 GLU A N 1
ATOM 3197 C CA . GLU A 1 414 ? -23.119 17.489 14.046 1.00 64.00 414 GLU A CA 1
ATOM 3198 C C . GLU A 1 414 ? -23.034 17.610 12.515 1.00 64.00 414 GLU A C 1
ATOM 3200 O O . GLU A 1 414 ? -23.991 17.360 11.783 1.00 64.00 414 GLU A O 1
ATOM 3205 N N . ALA A 1 415 ? -21.857 18.002 12.017 1.00 63.22 415 ALA A N 1
ATOM 3206 C CA . ALA A 1 415 ? -21.588 18.064 10.583 1.00 63.22 415 ALA A CA 1
ATOM 3207 C C . ALA A 1 415 ? -21.829 16.694 9.919 1.00 63.22 415 ALA A C 1
ATOM 3209 O O . ALA A 1 415 ? -21.106 15.724 10.167 1.00 63.22 415 ALA A O 1
ATOM 3210 N N . LYS A 1 416 ? -22.845 16.628 9.051 1.00 78.50 416 LYS A N 1
ATOM 3211 C CA . LYS A 1 416 ? -23.158 15.454 8.232 1.00 78.50 416 LYS A CA 1
ATOM 3212 C C . LYS A 1 416 ? -21.933 15.085 7.390 1.00 78.50 416 LYS A C 1
ATOM 3214 O O . LYS A 1 416 ? -21.472 15.885 6.580 1.00 78.50 416 LYS A O 1
ATOM 3219 N N . VAL A 1 417 ? -21.416 13.871 7.570 1.00 84.94 417 VAL A N 1
ATOM 3220 C CA . VAL A 1 417 ? -20.299 13.366 6.762 1.00 84.94 417 VAL A CA 1
ATOM 3221 C C . VAL A 1 417 ? -20.824 13.012 5.377 1.00 84.94 417 VAL A C 1
ATOM 3223 O O . VAL A 1 417 ? -21.498 11.998 5.197 1.00 84.94 417 VAL A O 1
ATOM 3226 N N . GLU A 1 418 ? -20.518 13.857 4.400 1.00 88.00 418 GLU A N 1
ATOM 3227 C CA . GLU A 1 418 ? -20.781 13.575 2.993 1.00 88.00 418 GLU A CA 1
ATOM 3228 C C . GLU A 1 418 ? -19.595 12.805 2.404 1.00 88.00 418 GLU A C 1
ATOM 3230 O O . GLU A 1 418 ? -18.439 13.211 2.521 1.00 88.00 418 GLU A O 1
ATOM 3235 N N . PHE A 1 419 ? -19.882 11.641 1.820 1.00 89.38 419 PHE A N 1
ATOM 3236 C CA . PHE A 1 419 ? -18.881 10.811 1.161 1.00 89.38 419 PHE A CA 1
ATOM 3237 C C . PHE A 1 419 ? -18.760 11.219 -0.307 1.00 89.38 419 PHE A C 1
ATOM 3239 O O . PHE A 1 419 ? -19.770 11.400 -0.984 1.00 89.38 419 PHE A O 1
ATOM 3246 N N . ASN A 1 420 ? -17.528 11.304 -0.808 1.00 92.25 420 ASN A N 1
ATOM 3247 C CA . ASN A 1 420 ? -17.277 11.536 -2.228 1.00 92.25 420 ASN A CA 1
ATOM 3248 C C . ASN A 1 420 ? -17.805 10.373 -3.087 1.00 92.25 420 ASN A C 1
ATOM 3250 O O . ASN A 1 420 ? -17.780 9.211 -2.668 1.00 92.25 420 ASN A O 1
ATOM 3254 N N . ASP A 1 421 ? -18.205 10.685 -4.321 1.00 93.75 421 ASP A N 1
ATOM 3255 C CA . ASP A 1 421 ? -18.578 9.686 -5.323 1.00 93.75 421 ASP A CA 1
ATOM 3256 C C . ASP A 1 421 ? -17.473 8.636 -5.525 1.00 93.75 421 ASP A C 1
ATOM 3258 O O . ASP A 1 421 ? -16.296 8.959 -5.686 1.00 93.75 421 ASP A O 1
ATOM 3262 N N . ARG A 1 422 ? -17.873 7.361 -5.625 1.00 94.12 422 ARG A N 1
ATOM 3263 C CA . ARG A 1 422 ? -16.973 6.249 -6.000 1.00 94.12 422 ARG A CA 1
ATOM 3264 C C . ARG A 1 422 ? -16.485 6.331 -7.453 1.00 94.12 422 ARG A C 1
ATOM 3266 O O . ARG A 1 422 ? -15.489 5.697 -7.787 1.00 94.12 422 ARG A O 1
ATOM 3273 N N . VAL A 1 423 ? -17.214 7.062 -8.298 1.00 94.75 423 VAL A N 1
ATOM 3274 C CA . VAL A 1 423 ? -16.947 7.261 -9.729 1.00 94.75 423 VAL A CA 1
ATOM 3275 C C . VAL A 1 423 ? -16.396 8.668 -9.915 1.00 94.75 423 VAL A C 1
ATOM 3277 O O . VAL A 1 423 ? -17.076 9.646 -9.596 1.00 94.75 423 VAL A O 1
ATOM 3280 N N . THR A 1 424 ? -15.179 8.794 -10.438 1.00 95.38 424 THR A N 1
ATOM 3281 C CA . THR A 1 424 ? -14.510 10.097 -10.562 1.00 95.38 424 THR A CA 1
ATOM 3282 C C . THR A 1 424 ? -14.935 10.845 -11.829 1.00 95.38 424 THR A C 1
ATOM 3284 O O . THR A 1 424 ? -15.718 10.364 -12.653 1.00 95.38 424 THR A O 1
ATOM 3287 N N . GLU A 1 425 ? -14.437 12.068 -12.021 1.00 95.56 425 GLU A N 1
ATOM 3288 C CA . GLU A 1 425 ? -14.553 12.731 -13.324 1.00 95.56 425 GLU A CA 1
ATOM 3289 C C . GLU A 1 425 ? -13.763 12.007 -14.422 1.00 95.56 425 GLU A C 1
ATOM 3291 O O . GLU A 1 425 ? -14.197 12.002 -15.574 1.00 95.56 425 GLU A O 1
ATOM 3296 N N . ALA A 1 426 ? -12.627 11.391 -14.077 1.00 95.12 426 ALA A N 1
ATOM 3297 C CA . ALA A 1 426 ? -11.794 10.652 -15.021 1.00 95.12 426 ALA A CA 1
ATOM 3298 C C . ALA A 1 426 ? -12.507 9.394 -15.536 1.00 95.12 426 ALA A C 1
ATOM 3300 O O . ALA A 1 426 ? -12.392 9.078 -16.717 1.00 95.12 426 ALA A O 1
ATOM 3301 N N . ASP A 1 427 ? -13.312 8.738 -14.694 1.00 94.00 427 ASP A N 1
ATOM 3302 C CA . ASP A 1 427 ? -14.210 7.655 -15.114 1.00 94.00 427 ASP A CA 1
ATOM 3303 C C . ASP A 1 427 ? -15.273 8.145 -16.101 1.00 94.00 427 ASP A C 1
ATOM 3305 O O . ASP A 1 427 ? -15.421 7.589 -17.189 1.00 94.00 427 ASP A O 1
ATOM 3309 N N . ARG A 1 428 ? -15.978 9.234 -15.763 1.00 95.88 428 ARG A N 1
ATOM 3310 C CA . ARG A 1 428 ? -17.037 9.815 -16.613 1.00 95.88 428 ARG A CA 1
ATOM 3311 C C . ARG A 1 428 ? -16.514 10.292 -17.974 1.00 95.88 428 ARG A C 1
ATOM 3313 O O . ARG A 1 428 ? -17.238 10.221 -18.962 1.00 95.88 428 ARG A O 1
ATOM 3320 N N . LYS A 1 429 ? -15.272 10.783 -18.021 1.00 96.25 429 LYS A N 1
ATOM 3321 C CA . LYS A 1 429 ? -14.571 11.234 -19.239 1.00 96.25 429 LYS A CA 1
ATOM 3322 C C . LYS A 1 429 ? -13.817 10.100 -19.957 1.00 96.25 429 LYS A C 1
ATOM 3324 O O . LYS A 1 429 ? -13.328 10.319 -21.060 1.00 96.25 429 LYS A O 1
ATOM 3329 N N . ASN A 1 430 ? -13.720 8.919 -19.338 1.00 93.31 430 ASN A N 1
ATOM 3330 C CA . ASN A 1 430 ? -12.836 7.808 -19.705 1.00 93.31 430 ASN A CA 1
ATOM 3331 C C . ASN A 1 430 ? -11.391 8.247 -20.031 1.00 93.31 430 ASN A C 1
ATOM 3333 O O . ASN A 1 430 ? -10.826 7.882 -21.063 1.00 93.31 430 ASN A O 1
ATOM 3337 N N . ASP A 1 431 ? -10.794 9.057 -19.153 1.00 95.31 431 ASP A N 1
ATOM 3338 C CA . ASP A 1 431 ? -9.426 9.553 -19.326 1.00 95.31 431 ASP A CA 1
ATOM 3339 C C . ASP A 1 431 ? -8.394 8.464 -19.002 1.00 95.31 431 ASP A C 1
ATOM 3341 O O . ASP A 1 431 ? -7.969 8.286 -17.857 1.00 95.31 431 ASP A O 1
ATOM 3345 N N . ILE A 1 432 ? -7.966 7.747 -20.041 1.00 94.38 432 ILE A N 1
ATOM 3346 C CA . ILE A 1 432 ? -6.977 6.667 -19.960 1.00 94.38 432 ILE A CA 1
ATOM 3347 C C . ILE A 1 432 ? -5.592 7.115 -19.468 1.00 94.38 432 ILE A C 1
ATOM 3349 O O . ILE A 1 432 ? -4.771 6.252 -19.176 1.00 94.38 432 ILE A O 1
ATOM 3353 N N . ARG A 1 433 ? -5.296 8.418 -19.366 1.00 94.12 433 ARG A N 1
ATOM 3354 C CA . ARG A 1 433 ? -4.021 8.913 -18.817 1.00 94.12 433 ARG A CA 1
ATOM 3355 C C . ARG A 1 433 ? -4.098 9.218 -17.320 1.00 94.12 433 ARG A C 1
ATOM 3357 O O . ARG A 1 433 ? -3.055 9.371 -16.686 1.00 94.12 433 ARG A O 1
ATOM 3364 N N . SER A 1 434 ? -5.290 9.270 -16.728 1.00 94.94 434 SER A N 1
ATOM 3365 C CA . SER A 1 434 ? -5.464 9.611 -15.315 1.00 94.94 434 SER A CA 1
ATOM 3366 C C . SER A 1 434 ? -5.323 8.407 -14.375 1.00 94.94 434 SER A C 1
ATOM 3368 O O . SER A 1 434 ? -5.909 7.347 -14.597 1.00 94.94 434 SER A O 1
ATOM 3370 N N . LEU A 1 435 ? -4.599 8.601 -13.266 1.00 94.94 435 LEU A N 1
ATOM 3371 C CA . LEU A 1 435 ? -4.502 7.636 -12.160 1.00 94.94 435 LEU A CA 1
ATOM 3372 C C . LEU A 1 435 ? -5.785 7.570 -11.308 1.00 94.94 435 LEU A C 1
ATOM 3374 O O . LEU A 1 435 ? -6.036 6.540 -10.676 1.00 94.94 435 LEU A O 1
ATOM 3378 N N . GLU A 1 436 ? -6.587 8.644 -11.334 1.00 94.56 436 GLU A N 1
ATOM 3379 C CA . GLU A 1 436 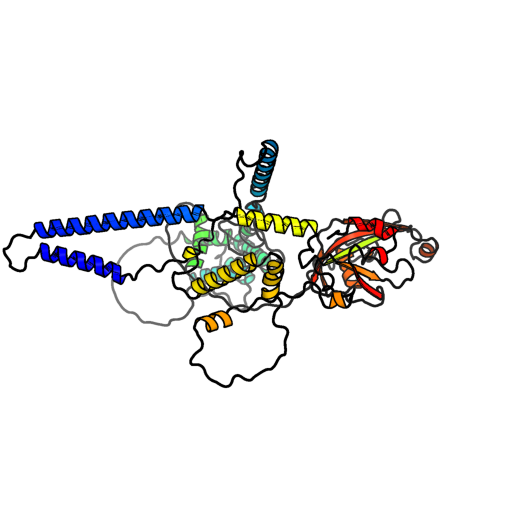? -7.882 8.805 -10.645 1.00 94.56 436 GLU A CA 1
ATOM 3380 C C . GLU A 1 436 ? -9.025 8.038 -11.339 1.00 94.56 436 GLU A C 1
ATOM 3382 O O . GLU A 1 436 ? -10.148 7.978 -10.837 1.00 94.56 436 GLU A O 1
ATOM 3387 N N . ARG A 1 437 ? -8.774 7.457 -12.518 1.00 95.12 437 ARG A N 1
ATOM 3388 C CA . ARG A 1 437 ? -9.716 6.553 -13.189 1.00 95.12 437 ARG A CA 1
ATOM 3389 C C . ARG A 1 437 ? -9.745 5.209 -12.458 1.00 95.12 437 ARG A C 1
ATOM 3391 O O . ARG A 1 437 ? -8.714 4.749 -11.978 1.00 95.12 437 ARG A O 1
ATOM 3398 N N . ALA A 1 438 ? -10.896 4.550 -12.407 1.00 93.81 438 ALA A N 1
ATOM 3399 C CA . ALA A 1 438 ? -11.112 3.190 -11.924 1.00 93.81 438 ALA A CA 1
ATOM 3400 C C . ALA A 1 438 ? -10.489 2.921 -10.540 1.00 93.81 438 ALA A C 1
ATOM 3402 O O . ALA A 1 438 ? -9.687 1.999 -10.362 1.00 93.81 438 ALA A O 1
ATOM 3403 N N . LEU A 1 439 ? -10.847 3.733 -9.539 1.00 95.25 439 LEU A N 1
ATOM 3404 C CA . LEU A 1 439 ? -10.289 3.664 -8.178 1.00 95.25 439 LEU A CA 1
ATOM 3405 C C . LEU A 1 439 ? -10.397 2.269 -7.533 1.00 95.25 439 LEU A C 1
ATOM 3407 O O . LEU A 1 439 ? -9.525 1.878 -6.760 1.00 95.25 439 LEU A O 1
ATOM 3411 N N . ALA A 1 440 ? -11.445 1.507 -7.857 1.00 94.38 440 ALA A N 1
ATOM 3412 C CA . ALA A 1 440 ? -11.699 0.161 -7.332 1.00 94.38 440 ALA A CA 1
ATOM 3413 C C . ALA A 1 440 ? -10.879 -0.959 -8.011 1.00 94.38 440 ALA A C 1
ATOM 3415 O O . ALA A 1 440 ? -11.015 -2.126 -7.644 1.00 94.38 440 ALA A O 1
ATOM 3416 N N . ARG A 1 441 ? -10.076 -0.624 -9.029 1.00 94.44 441 ARG A N 1
ATOM 3417 C CA . ARG A 1 441 ? -9.363 -1.562 -9.909 1.00 94.44 441 ARG A CA 1
ATOM 3418 C C . ARG A 1 441 ? -7.858 -1.344 -9.882 1.00 94.44 441 ARG A C 1
ATOM 3420 O O . ARG A 1 441 ? -7.407 -0.218 -9.673 1.00 94.44 441 ARG A O 1
ATOM 3427 N N . THR A 1 442 ? -7.079 -2.390 -10.158 1.00 96.06 442 THR A N 1
ATOM 3428 C CA . THR A 1 442 ? -5.648 -2.222 -10.458 1.00 96.06 442 THR A CA 1
ATOM 3429 C C . THR A 1 442 ? -5.472 -1.657 -11.872 1.00 96.06 442 THR A C 1
ATOM 3431 O O . THR A 1 442 ? -5.953 -2.252 -12.839 1.00 96.06 442 THR A O 1
ATOM 3434 N N . LEU A 1 443 ? -4.754 -0.537 -12.002 1.00 96.44 443 LEU A N 1
ATOM 3435 C CA . LEU A 1 443 ? -4.321 -0.001 -13.298 1.00 96.44 443 LEU A CA 1
ATOM 3436 C C . LEU A 1 443 ? -2.859 -0.346 -13.573 1.00 96.44 443 LEU A C 1
ATOM 3438 O O . LEU A 1 443 ? -2.030 -0.353 -12.662 1.00 96.44 443 LEU A O 1
ATOM 3442 N N . TYR A 1 444 ? -2.549 -0.578 -14.843 1.00 97.44 444 TYR A N 1
ATOM 3443 C CA . TYR A 1 444 ? -1.233 -0.929 -15.357 1.00 97.44 444 TYR A CA 1
ATOM 3444 C C . TYR A 1 444 ? -0.777 0.089 -16.396 1.00 97.44 444 TYR A C 1
ATOM 3446 O O . TYR A 1 444 ? -1.548 0.443 -17.288 1.00 97.44 444 TYR A O 1
ATOM 3454 N N . LEU A 1 445 ? 0.477 0.528 -16.298 1.00 97.00 445 LEU A N 1
ATOM 3455 C CA . LEU A 1 445 ? 1.077 1.413 -17.292 1.00 97.00 445 LEU A CA 1
ATOM 3456 C C . LEU A 1 445 ? 1.411 0.636 -18.568 1.00 97.00 445 LEU A C 1
ATOM 3458 O O . LEU A 1 445 ? 2.168 -0.331 -18.519 1.00 97.00 445 LEU A O 1
ATOM 3462 N N . ILE A 1 446 ? 0.912 1.102 -19.708 1.00 96.38 446 ILE A N 1
ATOM 3463 C CA . ILE A 1 446 ? 1.389 0.714 -21.037 1.00 96.38 446 ILE A CA 1
ATOM 3464 C C . ILE A 1 446 ? 1.857 1.947 -21.809 1.00 96.38 446 ILE A C 1
ATOM 3466 O O . ILE A 1 446 ? 1.325 3.045 -21.643 1.00 96.38 446 ILE A O 1
ATOM 3470 N N . VAL A 1 447 ? 2.846 1.751 -22.676 1.00 95.25 447 VAL A N 1
ATOM 3471 C CA . VAL A 1 447 ? 3.455 2.797 -23.505 1.00 95.25 447 VAL A CA 1
ATOM 3472 C C . VAL A 1 447 ? 3.394 2.427 -24.980 1.00 95.25 447 VAL A C 1
ATOM 3474 O O . VAL A 1 447 ? 3.409 1.247 -25.344 1.00 95.25 447 VAL A O 1
ATOM 3477 N N . LYS A 1 448 ? 3.316 3.449 -25.833 1.00 93.56 448 LYS A N 1
ATOM 3478 C CA . LYS A 1 448 ? 3.203 3.333 -27.285 1.00 93.56 448 LYS A CA 1
ATOM 3479 C C . LYS A 1 448 ? 4.509 3.749 -27.956 1.00 93.56 448 LYS A C 1
ATOM 3481 O O . LYS A 1 448 ? 4.825 4.936 -27.996 1.00 93.56 448 LYS A O 1
ATOM 3486 N N . LYS A 1 449 ? 5.239 2.794 -28.535 1.00 90.06 449 LYS A N 1
ATOM 3487 C CA . LYS A 1 449 ? 6.431 3.085 -29.355 1.00 90.06 449 LYS A CA 1
ATOM 3488 C C . LYS A 1 449 ? 6.022 3.612 -30.749 1.00 90.06 449 LYS A C 1
ATOM 3490 O O . LYS A 1 449 ? 4.932 3.262 -31.214 1.00 90.06 449 LYS A O 1
ATOM 3495 N N . PRO A 1 450 ? 6.858 4.413 -31.445 1.00 86.94 450 PRO A N 1
ATOM 3496 C CA . PRO A 1 450 ? 6.578 4.985 -32.772 1.00 86.94 450 PRO A CA 1
ATOM 3497 C C . PRO A 1 450 ? 6.631 3.928 -33.895 1.00 86.94 450 PRO A C 1
ATOM 3499 O O . PRO A 1 450 ? 7.509 3.935 -34.756 1.00 86.94 450 PRO A O 1
ATOM 3502 N N . ARG A 1 451 ? 5.697 2.972 -33.873 1.00 83.81 451 ARG A N 1
ATOM 3503 C CA . ARG A 1 451 ? 5.552 1.897 -34.865 1.00 83.81 451 ARG A CA 1
ATOM 3504 C C . ARG A 1 451 ? 4.087 1.502 -35.033 1.00 83.81 451 ARG A C 1
ATOM 3506 O O . ARG A 1 451 ? 3.335 1.523 -34.064 1.00 83.81 451 ARG A O 1
ATOM 3513 N N . ASP A 1 452 ? 3.700 1.079 -36.235 1.00 74.00 452 ASP A N 1
ATOM 3514 C CA . ASP A 1 452 ? 2.303 0.718 -36.532 1.00 74.00 452 ASP A CA 1
ATOM 3515 C C . ASP A 1 452 ? 1.894 -0.641 -35.942 1.00 74.00 452 ASP A C 1
ATOM 3517 O O . ASP A 1 452 ? 0.762 -0.827 -35.499 1.00 74.00 452 ASP A O 1
ATOM 3521 N N . GLN A 1 453 ? 2.818 -1.608 -35.916 1.00 74.81 453 GLN A N 1
ATOM 3522 C CA . GLN A 1 453 ? 2.575 -2.966 -35.417 1.00 74.81 453 GLN A CA 1
ATOM 3523 C C . GLN A 1 453 ? 3.173 -3.163 -34.022 1.00 74.81 453 GLN A C 1
ATOM 3525 O O . GLN A 1 453 ? 4.292 -2.730 -33.749 1.00 74.81 453 GLN A O 1
ATOM 3530 N N . HIS A 1 454 ? 2.431 -3.847 -33.143 1.00 78.69 454 HIS A N 1
ATOM 3531 C CA . HIS A 1 454 ? 2.785 -4.045 -31.730 1.00 78.69 454 HIS A CA 1
ATOM 3532 C C . HIS A 1 454 ? 3.138 -2.724 -31.017 1.00 78.69 454 HIS A C 1
ATOM 3534 O O . HIS A 1 454 ? 4.087 -2.673 -30.238 1.00 78.69 454 HIS A O 1
ATOM 3540 N N . ALA A 1 455 ? 2.442 -1.626 -31.331 1.00 86.62 455 ALA A N 1
ATOM 3541 C CA . ALA A 1 455 ? 2.768 -0.291 -30.822 1.00 86.62 455 ALA A CA 1
ATOM 3542 C C . ALA A 1 455 ? 2.775 -0.234 -29.284 1.00 86.62 455 ALA A C 1
ATOM 3544 O O . ALA A 1 455 ? 3.702 0.320 -28.696 1.00 86.62 455 ALA A O 1
ATOM 3545 N N . TRP A 1 456 ? 1.763 -0.846 -28.660 1.00 94.69 456 TRP A N 1
ATOM 3546 C CA . TRP A 1 456 ? 1.560 -0.881 -27.214 1.00 94.69 456 TRP A CA 1
ATOM 3547 C C . TRP A 1 456 ? 2.238 -2.079 -26.550 1.00 94.69 456 TRP A C 1
ATOM 3549 O O . TRP A 1 456 ? 2.123 -3.215 -27.014 1.00 94.69 456 TRP A O 1
ATOM 3559 N N . GLN A 1 457 ? 2.917 -1.813 -25.439 1.00 94.81 457 GLN A N 1
ATOM 3560 C CA . GLN A 1 457 ? 3.622 -2.791 -24.608 1.00 94.81 457 GLN A CA 1
ATOM 3561 C C . GLN A 1 457 ? 3.892 -2.195 -23.214 1.00 94.81 457 GLN A C 1
ATOM 3563 O O . GLN A 1 457 ? 3.603 -1.024 -22.967 1.00 94.81 457 GLN A O 1
ATOM 3568 N N . PHE A 1 458 ? 4.470 -2.982 -22.302 1.00 96.06 458 PHE A N 1
ATOM 3569 C CA . PHE A 1 458 ? 5.055 -2.418 -21.082 1.00 96.06 458 PHE A CA 1
ATOM 3570 C C . PHE A 1 458 ? 6.306 -1.584 -21.427 1.00 96.06 458 PHE A C 1
ATOM 3572 O O . PHE A 1 458 ? 6.963 -1.883 -22.437 1.00 96.06 458 PHE A O 1
ATOM 3579 N N . PRO A 1 459 ? 6.655 -0.577 -20.602 1.00 94.56 459 PRO A N 1
ATOM 3580 C CA . PRO A 1 459 ? 7.972 0.055 -20.635 1.00 94.56 459 PRO A CA 1
ATOM 3581 C C . PRO A 1 459 ? 9.055 -1.021 -20.563 1.00 94.56 459 PRO A C 1
ATOM 3583 O O . PRO A 1 459 ? 8.991 -1.894 -19.689 1.00 94.56 459 PRO A O 1
ATOM 3586 N N . GLN A 1 460 ? 9.988 -1.041 -21.515 1.00 93.31 460 GLN A N 1
ATOM 3587 C CA . GLN A 1 460 ? 11.005 -2.095 -21.574 1.00 93.31 460 GLN A CA 1
ATOM 3588 C C . GLN A 1 460 ? 12.243 -1.659 -22.349 1.00 93.31 460 GLN A C 1
ATOM 3590 O O . GLN A 1 460 ? 12.145 -1.096 -23.444 1.00 93.31 460 GLN A O 1
ATOM 3595 N N . GLY A 1 461 ? 13.400 -2.089 -21.857 1.00 91.19 461 GLY A N 1
ATOM 3596 C CA . GLY A 1 461 ? 14.670 -1.665 -22.412 1.00 91.19 461 GLY A CA 1
ATOM 3597 C C . GLY A 1 461 ? 15.832 -2.621 -22.179 1.00 91.19 461 GLY A C 1
ATOM 3598 O O . GLY A 1 461 ? 15.678 -3.728 -21.651 1.00 91.19 461 GLY A O 1
ATOM 3599 N N . GLY A 1 462 ? 16.997 -2.250 -22.700 1.00 91.88 462 GLY A N 1
ATOM 3600 C CA . GLY A 1 462 ? 18.142 -3.149 -22.796 1.00 91.88 462 GLY A CA 1
ATOM 3601 C C . GLY A 1 462 ? 18.871 -3.294 -21.470 1.00 91.88 462 GLY A C 1
ATOM 3602 O O . GLY A 1 462 ? 19.255 -2.302 -20.876 1.00 91.88 462 GLY A O 1
ATOM 3603 N N . VAL A 1 463 ? 19.155 -4.525 -21.049 1.00 93.62 463 VAL A N 1
ATOM 3604 C CA . VAL A 1 463 ? 19.997 -4.742 -19.864 1.00 93.62 463 VAL A CA 1
ATOM 3605 C C . VAL A 1 463 ? 21.462 -4.593 -20.261 1.00 93.62 463 VAL A C 1
ATOM 3607 O O . VAL A 1 463 ? 21.918 -5.261 -21.193 1.00 93.62 463 VAL A O 1
ATOM 3610 N N . HIS A 1 464 ? 22.212 -3.740 -19.573 1.00 91.94 464 HIS A N 1
ATOM 3611 C CA . HIS A 1 464 ? 23.664 -3.640 -19.703 1.00 91.94 464 HIS A CA 1
ATOM 3612 C C . HIS A 1 464 ? 24.393 -4.747 -18.927 1.00 91.94 464 HIS A C 1
ATOM 3614 O O . HIS A 1 464 ? 23.874 -5.324 -17.977 1.00 91.94 464 HIS A O 1
ATOM 3620 N N . VAL A 1 465 ? 25.639 -5.045 -19.305 1.00 88.88 465 VAL A N 1
ATOM 3621 C CA . VAL A 1 465 ? 26.441 -6.108 -18.654 1.00 88.88 465 VAL A CA 1
ATOM 3622 C C . VAL A 1 465 ? 26.745 -5.820 -17.170 1.00 88.88 465 VAL A C 1
ATOM 3624 O O . VAL A 1 465 ? 27.007 -6.751 -16.412 1.00 88.88 465 VAL A O 1
ATOM 3627 N N . THR A 1 466 ? 26.726 -4.551 -16.751 1.00 87.25 466 THR A N 1
ATOM 3628 C CA . THR A 1 466 ? 27.124 -4.099 -15.403 1.00 87.25 466 THR A CA 1
ATOM 3629 C C . THR A 1 466 ? 25.963 -3.764 -14.460 1.00 87.25 466 THR A C 1
ATOM 3631 O O . THR A 1 466 ? 26.223 -3.398 -13.320 1.00 87.25 466 THR A O 1
ATOM 3634 N N . GLU A 1 467 ? 24.708 -3.876 -14.903 1.00 88.62 467 GLU A N 1
ATOM 3635 C CA . GLU A 1 467 ? 23.507 -3.555 -14.108 1.00 88.62 467 GLU A CA 1
ATOM 3636 C C . GLU A 1 467 ? 22.632 -4.804 -13.902 1.00 88.62 467 GLU A C 1
ATOM 3638 O O . GLU A 1 467 ? 22.691 -5.759 -14.681 1.00 88.62 467 GLU A O 1
ATOM 3643 N N . ASN A 1 468 ? 21.810 -4.826 -12.849 1.00 91.38 468 ASN A N 1
ATOM 3644 C CA . ASN A 1 468 ? 20.834 -5.903 -12.648 1.00 91.38 468 ASN A CA 1
ATOM 3645 C C . ASN A 1 468 ? 19.466 -5.595 -13.295 1.00 91.38 468 ASN A C 1
ATOM 3647 O O . ASN A 1 468 ? 19.188 -4.470 -13.698 1.00 91.38 468 ASN A O 1
ATOM 3651 N N . LEU A 1 469 ? 18.578 -6.599 -13.383 1.00 93.12 469 LEU A N 1
ATOM 3652 C CA . LEU A 1 469 ? 17.257 -6.456 -14.026 1.00 93.12 469 LEU A CA 1
ATOM 3653 C C . LEU A 1 469 ? 16.381 -5.347 -13.416 1.00 93.12 469 LEU A C 1
ATOM 3655 O O . LEU A 1 469 ? 15.596 -4.733 -14.134 1.00 93.12 469 LEU A O 1
ATOM 3659 N N . GLN A 1 470 ? 16.492 -5.105 -12.106 1.00 93.75 470 GLN A N 1
ATOM 3660 C CA . GLN A 1 470 ? 15.720 -4.072 -11.413 1.00 93.75 470 GLN A CA 1
ATOM 3661 C C . GLN A 1 470 ? 16.273 -2.674 -11.729 1.00 93.75 470 GLN A C 1
ATOM 3663 O O . GLN A 1 470 ? 15.501 -1.760 -11.998 1.00 93.75 470 GLN A O 1
ATOM 3668 N N . GLU A 1 471 ? 17.599 -2.522 -11.728 1.00 92.19 471 GLU A N 1
ATOM 3669 C CA . GLU A 1 471 ? 18.293 -1.285 -12.110 1.00 92.19 471 GLU A CA 1
ATOM 3670 C C . GLU A 1 471 ? 18.036 -0.931 -13.577 1.00 92.19 471 GLU A C 1
ATOM 3672 O O . GLU A 1 471 ? 17.643 0.197 -13.856 1.00 92.19 471 GLU A O 1
ATOM 3677 N N . ALA A 1 472 ? 18.153 -1.903 -14.488 1.00 93.88 472 ALA A N 1
ATOM 3678 C CA . ALA A 1 472 ? 17.816 -1.736 -15.901 1.00 93.88 472 ALA A CA 1
ATOM 3679 C C . ALA A 1 472 ? 16.360 -1.281 -16.082 1.00 93.88 472 ALA A C 1
ATOM 3681 O O . ALA A 1 472 ? 16.107 -0.268 -16.724 1.00 93.88 472 ALA A O 1
ATOM 3682 N N . ALA A 1 473 ? 15.397 -1.977 -15.461 1.00 94.75 473 ALA A N 1
ATOM 3683 C CA . ALA A 1 473 ? 13.986 -1.597 -15.528 1.00 94.75 473 ALA A CA 1
ATOM 3684 C C . ALA A 1 473 ? 13.720 -0.195 -14.950 1.00 94.75 473 ALA A C 1
ATOM 3686 O O . ALA A 1 473 ? 12.875 0.522 -15.473 1.00 94.75 473 ALA A O 1
ATOM 3687 N N . GLY A 1 474 ? 14.421 0.202 -13.882 1.00 93.06 474 GLY A N 1
ATOM 3688 C CA . GLY A 1 474 ? 14.299 1.534 -13.284 1.00 93.06 474 GLY A CA 1
ATOM 3689 C C . GLY A 1 474 ? 14.908 2.644 -14.143 1.00 93.06 474 GLY A C 1
ATOM 3690 O O . GLY A 1 474 ? 14.300 3.703 -14.274 1.00 93.06 474 GLY A O 1
ATOM 3691 N N . ARG A 1 475 ? 16.073 2.391 -14.752 1.00 92.44 475 ARG A N 1
ATOM 3692 C CA . ARG A 1 475 ? 16.755 3.314 -15.670 1.00 92.44 475 ARG A CA 1
ATOM 3693 C C . ARG A 1 475 ? 15.924 3.552 -16.928 1.00 92.44 475 ARG A C 1
ATOM 3695 O O . ARG A 1 475 ? 15.567 4.689 -17.203 1.00 92.44 475 ARG A O 1
ATOM 3702 N N . GLU A 1 476 ? 15.560 2.480 -17.628 1.00 91.31 476 GLU A N 1
ATOM 3703 C CA . GLU A 1 476 ? 14.796 2.544 -18.882 1.00 91.31 476 GLU A CA 1
ATOM 3704 C C . GLU A 1 476 ? 13.416 3.184 -18.653 1.00 91.31 476 GLU A C 1
ATOM 3706 O O . GLU A 1 476 ? 12.963 3.987 -19.457 1.00 91.31 476 GLU A O 1
ATOM 3711 N N . LEU A 1 477 ? 12.766 2.927 -17.509 1.00 92.25 477 LEU A N 1
ATOM 3712 C CA . LEU A 1 477 ? 11.506 3.589 -17.153 1.00 92.25 477 LEU A CA 1
ATOM 3713 C C . LEU A 1 477 ? 11.677 5.092 -16.867 1.00 92.25 477 LEU A C 1
ATOM 3715 O O . LEU A 1 477 ? 10.796 5.873 -17.213 1.00 92.25 477 LEU A O 1
ATOM 3719 N N . ALA A 1 478 ? 12.786 5.515 -16.253 1.00 90.88 478 ALA A N 1
ATOM 3720 C CA . ALA A 1 478 ? 13.077 6.934 -16.041 1.00 90.88 478 ALA A CA 1
ATOM 3721 C C . ALA A 1 478 ? 13.465 7.659 -17.346 1.00 90.88 478 ALA A C 1
ATOM 3723 O O . ALA A 1 478 ? 13.198 8.854 -17.475 1.00 90.88 478 ALA A O 1
ATOM 3724 N N . GLU A 1 479 ? 14.060 6.940 -18.303 1.00 89.50 479 GLU A N 1
ATOM 3725 C CA . GLU A 1 479 ? 14.378 7.414 -19.657 1.00 89.50 479 GLU A CA 1
ATOM 3726 C C . GLU A 1 479 ? 13.101 7.525 -20.525 1.00 89.50 479 GLU A C 1
ATOM 3728 O O . GLU A 1 479 ? 12.845 8.585 -21.091 1.00 89.50 479 GLU A O 1
ATOM 3733 N N . GLU A 1 480 ? 12.249 6.490 -20.562 1.00 88.69 480 GLU A N 1
ATOM 3734 C CA . GLU A 1 480 ? 11.013 6.436 -21.370 1.00 88.69 480 GLU A CA 1
ATOM 3735 C C . GLU A 1 480 ? 9.843 7.273 -20.807 1.00 88.69 480 GLU A C 1
ATOM 3737 O O . GLU A 1 480 ? 9.027 7.793 -21.571 1.00 88.69 480 GLU A O 1
ATOM 3742 N N . CYS A 1 481 ? 9.699 7.343 -19.477 1.00 88.94 481 CYS A N 1
ATOM 3743 C CA . CYS A 1 481 ? 8.514 7.892 -18.795 1.00 88.94 481 CYS A CA 1
ATOM 3744 C C . CYS A 1 481 ? 8.821 9.042 -17.817 1.00 88.94 481 CYS A C 1
ATOM 3746 O O . CYS A 1 481 ? 7.906 9.531 -17.143 1.00 88.94 481 CYS A O 1
ATOM 3748 N N . GLY A 1 482 ? 10.082 9.474 -17.730 1.00 86.69 482 GLY A N 1
ATOM 3749 C CA . GLY A 1 482 ? 10.533 10.563 -16.867 1.00 86.69 482 GLY A CA 1
ATOM 3750 C C . GLY A 1 482 ? 10.680 10.193 -15.385 1.00 86.69 482 GLY A C 1
ATOM 3751 O O . GLY A 1 482 ? 10.148 9.204 -14.885 1.00 86.69 482 GLY A O 1
ATOM 3752 N N . ALA A 1 483 ? 11.404 11.037 -14.646 1.00 85.31 483 ALA A N 1
ATOM 3753 C CA . ALA A 1 483 ? 11.718 10.817 -13.229 1.00 85.31 483 ALA A CA 1
ATOM 3754 C C . ALA A 1 483 ? 10.603 11.244 -12.246 1.00 85.31 483 ALA A C 1
ATOM 3756 O O . ALA A 1 483 ? 10.745 11.053 -11.040 1.00 85.31 483 ALA A O 1
ATOM 3757 N N . ASN A 1 484 ? 9.500 11.832 -12.726 1.00 89.56 484 ASN A N 1
ATOM 3758 C CA . ASN A 1 484 ? 8.421 12.368 -11.884 1.00 89.56 484 ASN A CA 1
ATOM 3759 C C . ASN A 1 484 ? 7.387 11.298 -11.474 1.00 89.56 484 ASN A C 1
ATOM 3761 O O . ASN A 1 484 ? 6.178 11.501 -11.593 1.00 89.56 484 ASN A O 1
ATOM 3765 N N . MET A 1 485 ? 7.868 10.143 -11.014 1.00 90.31 485 MET A N 1
ATOM 3766 C CA . MET A 1 485 ? 7.056 9.045 -10.489 1.00 90.31 485 MET A CA 1
ATOM 3767 C C . MET A 1 485 ? 7.713 8.489 -9.224 1.00 90.31 485 MET A C 1
ATOM 3769 O O . MET A 1 485 ? 8.877 8.088 -9.252 1.00 90.31 485 MET A O 1
ATOM 3773 N N . ASP A 1 486 ? 6.966 8.429 -8.121 1.00 93.00 486 ASP A N 1
ATOM 3774 C CA . ASP A 1 486 ? 7.404 7.724 -6.916 1.00 93.00 486 ASP A CA 1
ATOM 3775 C C . ASP A 1 486 ? 7.045 6.243 -7.050 1.00 93.00 486 ASP A C 1
ATOM 3777 O O . ASP A 1 486 ? 5.869 5.856 -7.056 1.00 93.00 486 ASP A O 1
ATOM 3781 N N . LEU A 1 487 ? 8.086 5.431 -7.234 1.00 93.56 487 LEU A N 1
ATOM 3782 C CA . LEU A 1 487 ? 7.997 4.035 -7.633 1.00 93.56 487 LEU A CA 1
ATOM 3783 C C . LEU A 1 487 ? 8.721 3.135 -6.639 1.00 93.56 487 LEU A C 1
ATOM 3785 O O . LEU A 1 487 ? 9.895 3.336 -6.328 1.00 93.56 487 LEU A O 1
ATOM 3789 N N . TRP A 1 488 ? 8.048 2.062 -6.235 1.00 94.81 488 TRP A N 1
ATOM 3790 C CA . TRP A 1 488 ? 8.633 1.001 -5.427 1.00 94.81 488 TRP A CA 1
ATOM 3791 C C . TRP A 1 488 ? 8.621 -0.327 -6.180 1.00 94.81 488 TRP A C 1
ATOM 3793 O O . TRP A 1 488 ? 7.568 -0.890 -6.485 1.00 94.81 488 TRP A O 1
ATOM 3803 N N . PHE A 1 489 ? 9.812 -0.844 -6.475 1.00 95.00 489 PHE A N 1
ATOM 3804 C CA . PHE A 1 489 ? 9.988 -2.193 -7.005 1.00 95.00 489 PHE A CA 1
ATOM 3805 C C . PHE A 1 489 ? 9.790 -3.225 -5.892 1.00 95.00 489 PHE A C 1
ATOM 3807 O O . PHE A 1 489 ? 10.457 -3.170 -4.861 1.00 95.00 489 PHE A O 1
ATOM 3814 N N . VAL A 1 490 ? 8.917 -4.205 -6.133 1.00 94.56 490 VAL A N 1
ATOM 3815 C CA . VAL A 1 490 ? 8.538 -5.229 -5.138 1.00 94.56 490 VAL A CA 1
ATOM 3816 C C . VAL A 1 490 ? 9.719 -6.133 -4.764 1.00 94.56 490 VAL A C 1
ATOM 3818 O O . VAL A 1 490 ? 9.783 -6.659 -3.655 1.00 94.56 490 VAL A O 1
ATOM 3821 N N . GLY A 1 491 ? 10.665 -6.327 -5.685 1.00 91.75 491 GLY A N 1
ATOM 3822 C CA . GLY A 1 491 ? 11.877 -7.100 -5.446 1.00 91.75 491 GLY A CA 1
ATOM 3823 C C . GLY A 1 491 ? 12.702 -7.338 -6.710 1.00 91.75 491 GLY A C 1
ATOM 3824 O O . GLY A 1 491 ? 12.412 -6.809 -7.781 1.00 91.75 491 GLY A O 1
ATOM 3825 N N . ARG A 1 492 ? 13.734 -8.178 -6.571 1.00 93.19 492 ARG A N 1
ATOM 3826 C CA . ARG A 1 492 ? 14.717 -8.514 -7.623 1.00 93.19 492 ARG A CA 1
ATOM 3827 C C . ARG A 1 492 ? 14.363 -9.746 -8.462 1.00 93.19 492 ARG A C 1
ATOM 3829 O O . ARG A 1 492 ? 15.135 -10.129 -9.335 1.00 93.19 492 ARG A O 1
ATOM 3836 N N . VAL A 1 493 ? 13.220 -10.377 -8.198 1.00 95.19 493 VAL A N 1
ATOM 3837 C CA . VAL A 1 493 ? 12.752 -11.563 -8.928 1.00 95.19 493 VAL A CA 1
ATOM 3838 C C . VAL A 1 493 ? 11.786 -11.116 -10.032 1.00 95.19 493 VAL A C 1
ATOM 3840 O O . VAL A 1 493 ? 10.826 -10.408 -9.715 1.00 95.19 493 VAL A O 1
ATOM 3843 N N . PRO A 1 494 ? 11.999 -11.502 -11.304 1.00 95.88 494 PRO A N 1
ATOM 3844 C CA . PRO A 1 494 ? 11.042 -11.210 -12.361 1.00 95.88 494 PRO A CA 1
ATOM 3845 C C . PRO A 1 494 ? 9.757 -12.021 -12.156 1.00 95.88 494 PRO A C 1
ATOM 3847 O O . PRO A 1 494 ? 9.804 -13.214 -11.859 1.00 95.88 494 PRO A O 1
ATOM 3850 N N . ILE A 1 495 ? 8.606 -11.375 -12.337 1.00 96.50 495 ILE A N 1
ATOM 3851 C CA . ILE A 1 495 ? 7.277 -11.985 -12.168 1.00 96.50 495 ILE A CA 1
ATOM 3852 C C . ILE A 1 495 ? 6.807 -12.774 -13.400 1.00 96.50 495 ILE A C 1
ATOM 3854 O O . ILE A 1 495 ? 5.841 -13.525 -13.321 1.00 96.50 495 ILE A O 1
ATOM 3858 N N . GLY A 1 496 ? 7.508 -12.636 -14.525 1.00 94.88 496 GLY A N 1
ATOM 3859 C CA . GLY A 1 496 ? 7.267 -13.392 -15.748 1.00 94.88 496 GLY A CA 1
ATOM 3860 C C . GLY A 1 496 ? 8.260 -13.014 -16.842 1.00 94.88 496 GLY A C 1
ATOM 3861 O O . GLY A 1 496 ? 9.183 -12.222 -16.623 1.00 94.88 496 GLY A O 1
ATOM 3862 N N . HIS A 1 497 ? 8.091 -13.602 -18.024 1.00 95.25 497 HIS A N 1
ATOM 3863 C CA . HIS A 1 497 ? 8.976 -13.366 -19.159 1.00 95.25 497 HIS A CA 1
ATOM 3864 C C . HIS A 1 497 ? 8.236 -13.496 -20.492 1.00 95.25 497 HIS A C 1
ATOM 3866 O O . HIS A 1 497 ? 7.245 -14.213 -20.590 1.00 95.25 497 HIS A O 1
ATOM 3872 N N . TYR A 1 498 ? 8.755 -12.837 -21.524 1.00 95.00 498 TYR A N 1
ATOM 3873 C CA . TYR A 1 498 ? 8.288 -12.960 -22.904 1.00 95.00 498 TYR A CA 1
ATOM 3874 C C . TYR A 1 498 ? 9.487 -13.102 -23.843 1.00 95.00 498 TYR A C 1
ATOM 3876 O O . TYR A 1 498 ? 10.526 -12.475 -23.643 1.00 95.00 498 TYR A O 1
ATOM 3884 N N . ASN A 1 499 ? 9.374 -13.954 -24.858 1.00 93.62 499 ASN A N 1
ATOM 3885 C CA . ASN A 1 499 ? 10.461 -14.272 -25.778 1.00 93.62 499 ASN A CA 1
ATOM 3886 C C . ASN A 1 499 ? 9.960 -14.125 -27.211 1.00 93.62 499 ASN A C 1
ATOM 3888 O O . ASN A 1 499 ? 9.046 -14.842 -27.603 1.00 93.62 499 ASN A O 1
ATOM 3892 N N . TYR A 1 500 ? 10.580 -13.243 -27.992 1.00 89.81 500 TYR A N 1
ATOM 3893 C CA . TYR A 1 500 ? 10.218 -13.036 -29.392 1.00 89.81 500 TYR A CA 1
ATOM 3894 C C . TYR A 1 500 ? 11.454 -13.037 -30.291 1.00 89.81 500 TYR A C 1
ATOM 3896 O O . TYR A 1 500 ? 12.531 -12.553 -29.932 1.00 89.81 500 TYR A O 1
ATOM 3904 N N . SER A 1 501 ? 11.298 -13.609 -31.484 1.00 88.88 501 SER A N 1
ATOM 3905 C CA . SER A 1 501 ? 12.364 -13.669 -32.486 1.00 88.88 501 SER A CA 1
ATOM 3906 C C . SER A 1 501 ? 12.373 -12.406 -33.339 1.00 88.88 501 SER A C 1
ATOM 3908 O O . SER A 1 501 ? 11.322 -11.889 -33.715 1.00 88.88 501 SER A O 1
ATOM 3910 N N . PHE A 1 502 ? 13.559 -11.922 -33.696 1.00 85.75 502 PHE A N 1
ATOM 3911 C CA . PHE A 1 502 ? 13.692 -10.815 -34.634 1.00 85.75 502 PHE A CA 1
ATOM 3912 C C . PHE A 1 502 ? 13.478 -11.310 -36.069 1.00 85.75 502 PHE A C 1
ATOM 3914 O O . PHE A 1 502 ? 14.063 -12.313 -36.491 1.00 85.75 502 PHE A O 1
ATOM 3921 N N . SER A 1 503 ? 12.666 -10.587 -36.844 1.00 81.31 503 SER A N 1
ATOM 3922 C CA . SER A 1 503 ? 12.469 -10.886 -38.265 1.00 81.31 503 SER A CA 1
ATOM 3923 C C . SER A 1 503 ? 13.788 -10.747 -39.037 1.00 81.31 503 SER A C 1
ATOM 3925 O O . SER A 1 503 ? 14.658 -9.957 -38.664 1.00 81.31 503 SER A O 1
ATOM 3927 N N . LYS A 1 504 ? 13.958 -11.499 -40.134 1.00 77.62 504 LYS A N 1
ATOM 3928 C CA . LYS A 1 504 ? 15.199 -11.466 -40.938 1.00 77.62 504 LYS A CA 1
ATOM 3929 C C . LYS A 1 504 ? 15.548 -10.038 -41.392 1.00 77.62 504 LYS A C 1
ATOM 3931 O O . LYS A 1 504 ? 16.659 -9.580 -41.150 1.00 77.62 504 LYS A O 1
ATOM 3936 N N . ALA A 1 505 ? 14.550 -9.297 -41.877 1.00 74.88 505 ALA A N 1
ATOM 3937 C CA . ALA A 1 505 ? 14.679 -7.894 -42.273 1.00 74.88 505 ALA A CA 1
ATOM 3938 C C . ALA A 1 505 ? 15.041 -6.930 -41.119 1.00 74.88 505 ALA A C 1
ATOM 3940 O O . ALA A 1 505 ? 15.628 -5.879 -41.367 1.00 74.88 505 ALA A O 1
ATOM 3941 N N . PHE A 1 506 ? 14.709 -7.253 -39.861 1.00 74.56 506 PHE A N 1
ATOM 3942 C CA . PHE A 1 506 ? 15.171 -6.481 -38.700 1.00 74.56 506 PHE A CA 1
ATOM 3943 C C . PHE A 1 506 ? 16.622 -6.834 -38.341 1.00 74.56 506 PHE A C 1
ATOM 3945 O O . PHE A 1 506 ? 17.432 -5.944 -38.085 1.00 74.56 506 PHE A O 1
ATOM 3952 N N . ARG A 1 507 ? 16.981 -8.124 -38.392 1.00 77.12 507 ARG A N 1
ATOM 3953 C CA . ARG A 1 507 ? 18.349 -8.609 -38.131 1.00 77.12 507 ARG A CA 1
ATOM 3954 C C . ARG A 1 507 ? 19.369 -8.060 -39.131 1.00 77.12 507 ARG A C 1
ATOM 3956 O O . ARG A 1 507 ? 20.477 -7.740 -38.727 1.00 77.12 507 ARG A O 1
ATOM 3963 N N . GLU A 1 508 ? 18.981 -7.902 -40.394 1.00 72.75 508 GLU A N 1
ATOM 3964 C CA . GLU A 1 508 ? 19.803 -7.292 -41.455 1.00 72.75 508 GLU A CA 1
ATOM 3965 C C . GLU A 1 508 ? 20.026 -5.780 -41.267 1.00 72.75 508 GLU A C 1
ATOM 3967 O O . GLU A 1 508 ? 21.025 -5.248 -41.742 1.00 72.75 508 GLU A O 1
ATOM 3972 N N . LYS A 1 509 ? 19.124 -5.086 -40.556 1.00 69.94 509 LYS A N 1
ATOM 3973 C CA . LYS A 1 509 ? 19.242 -3.653 -40.222 1.00 69.94 509 LYS A CA 1
ATOM 3974 C C . LYS A 1 509 ? 19.907 -3.382 -38.869 1.00 69.94 509 L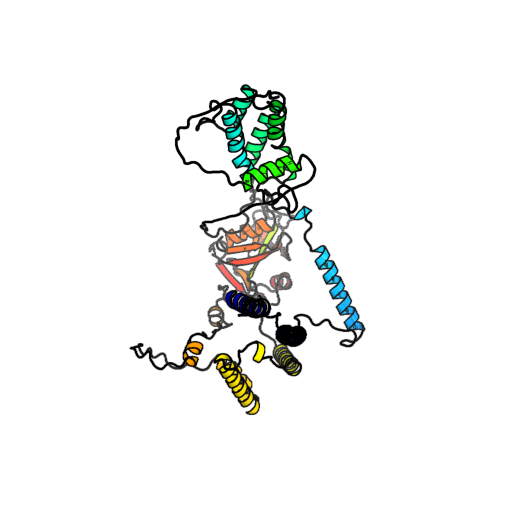YS A C 1
ATOM 3976 O O . LYS A 1 509 ? 20.183 -2.230 -38.553 1.00 69.94 509 LYS A O 1
ATOM 3981 N N . THR A 1 510 ? 20.116 -4.411 -38.051 1.00 69.69 510 THR A N 1
ATOM 3982 C CA . THR A 1 510 ? 20.689 -4.278 -36.705 1.00 69.69 510 THR A CA 1
ATOM 3983 C C . THR A 1 510 ? 22.210 -4.400 -36.772 1.00 69.69 510 THR A C 1
ATOM 3985 O O . THR A 1 510 ? 22.724 -5.269 -37.470 1.00 69.69 510 THR A O 1
ATOM 3988 N N . GLU A 1 511 ? 22.937 -3.606 -35.980 1.00 64.38 511 GLU A N 1
ATOM 3989 C CA . GLU A 1 511 ? 24.413 -3.606 -35.923 1.00 64.38 511 GLU A CA 1
ATOM 3990 C C . GLU A 1 511 ? 25.044 -4.978 -35.614 1.00 64.38 511 GLU A C 1
ATOM 3992 O O . GLU A 1 511 ? 26.226 -5.196 -35.873 1.00 64.38 511 GLU A O 1
ATOM 3997 N N . ASN A 1 512 ? 24.273 -5.916 -35.053 1.00 68.81 512 ASN A N 1
ATOM 3998 C CA . ASN A 1 512 ? 24.747 -7.242 -34.679 1.00 68.81 512 ASN A CA 1
ATOM 3999 C C . ASN A 1 512 ? 23.816 -8.358 -35.212 1.00 68.81 512 ASN A C 1
ATOM 4001 O O . ASN A 1 512 ? 22.962 -8.863 -34.474 1.00 68.81 512 ASN A O 1
ATOM 4005 N N . PRO A 1 513 ? 23.977 -8.793 -36.481 1.00 69.06 513 PRO A N 1
ATOM 4006 C CA . PRO A 1 513 ? 23.083 -9.761 -37.135 1.00 69.06 513 PRO A CA 1
ATOM 4007 C C . PRO A 1 513 ? 23.136 -11.173 -36.525 1.00 69.06 513 PRO A C 1
ATOM 4009 O O . PRO A 1 513 ? 22.310 -12.033 -36.852 1.00 69.06 513 PRO A O 1
ATOM 4012 N N . THR A 1 514 ? 24.081 -11.433 -35.614 1.00 76.25 514 THR A N 1
ATOM 4013 C CA . THR A 1 514 ? 24.169 -12.690 -34.855 1.00 76.25 514 THR A CA 1
ATOM 4014 C C . THR A 1 514 ? 23.032 -12.860 -33.843 1.00 76.25 514 THR A C 1
ATOM 4016 O O . THR A 1 514 ? 22.734 -13.994 -33.465 1.00 76.25 514 THR A O 1
ATOM 4019 N N . VAL A 1 515 ? 22.367 -11.773 -33.432 1.00 81.94 515 VAL A N 1
ATOM 4020 C CA . VAL A 1 515 ? 21.256 -11.810 -32.471 1.00 81.94 515 VAL A CA 1
ATOM 4021 C C . VAL A 1 515 ? 19.984 -12.315 -33.160 1.00 81.94 515 VAL A C 1
ATOM 4023 O O . VAL A 1 515 ? 19.582 -11.804 -34.206 1.00 81.94 515 VAL A O 1
ATOM 4026 N N . SER A 1 516 ? 19.354 -13.345 -32.593 1.00 85.12 516 SER A N 1
ATOM 4027 C CA . SER A 1 516 ? 18.175 -14.026 -33.146 1.00 85.12 516 SER A CA 1
ATOM 4028 C C . SER A 1 516 ? 16.843 -13.494 -32.608 1.00 85.12 516 SER A C 1
ATOM 4030 O O . SER A 1 516 ? 15.814 -13.673 -33.258 1.00 85.12 516 SER A O 1
ATOM 4032 N N . GLY A 1 517 ? 16.846 -12.823 -31.455 1.00 89.94 517 GLY A N 1
ATOM 4033 C CA . GLY A 1 517 ? 15.646 -12.301 -30.802 1.00 89.94 517 GLY A CA 1
ATOM 4034 C C . GLY A 1 517 ? 15.941 -11.621 -29.468 1.00 89.94 517 GLY A C 1
ATOM 4035 O O . GLY A 1 517 ? 17.103 -11.399 -29.116 1.00 89.94 517 GLY A O 1
ATOM 4036 N N . ALA A 1 518 ? 14.886 -11.335 -28.709 1.00 91.81 518 ALA A N 1
ATOM 4037 C CA . ALA A 1 518 ? 14.974 -10.760 -27.374 1.00 91.81 518 ALA A CA 1
ATOM 4038 C C . ALA A 1 518 ? 14.164 -11.566 -26.352 1.00 91.81 518 ALA A C 1
ATOM 4040 O O . ALA A 1 518 ? 13.073 -12.061 -26.643 1.00 91.81 518 ALA A O 1
ATOM 4041 N N . LYS A 1 519 ? 14.703 -11.648 -25.133 1.00 95.38 519 LYS A N 1
ATOM 4042 C CA . LYS A 1 519 ? 14.035 -12.212 -23.961 1.00 95.38 519 LYS A CA 1
ATOM 4043 C C . LYS A 1 519 ? 13.807 -11.101 -22.944 1.00 95.38 519 LYS A C 1
ATOM 4045 O O . LYS A 1 519 ? 14.762 -10.571 -22.377 1.00 95.38 519 LYS A O 1
ATOM 4050 N N . VAL A 1 520 ? 12.540 -10.759 -22.756 1.00 95.81 520 VAL A N 1
ATOM 4051 C CA . VAL A 1 520 ? 12.055 -9.756 -21.812 1.00 95.81 520 VAL A CA 1
ATOM 4052 C C . VAL A 1 520 ? 11.783 -10.433 -20.477 1.00 95.81 520 VAL A C 1
ATOM 4054 O O . VAL A 1 520 ? 11.067 -11.431 -20.436 1.00 95.81 520 VAL A O 1
ATOM 4057 N N . PHE A 1 521 ? 12.327 -9.888 -19.394 1.00 97.12 521 PHE A N 1
ATOM 4058 C CA . PHE A 1 521 ? 11.994 -10.260 -18.021 1.00 97.12 521 PHE A CA 1
ATOM 4059 C C . PHE A 1 521 ? 11.233 -9.115 -17.360 1.00 97.12 521 PHE A C 1
ATOM 4061 O O . PHE A 1 521 ? 11.694 -7.975 -17.379 1.00 97.12 521 PHE A O 1
ATOM 4068 N N . PHE A 1 522 ? 10.072 -9.411 -16.781 1.00 97.69 522 PHE A N 1
ATOM 4069 C CA . PHE A 1 522 ? 9.182 -8.393 -16.232 1.00 97.69 522 PHE A CA 1
ATOM 4070 C C . PHE A 1 522 ? 9.387 -8.213 -14.728 1.00 97.69 522 PHE A C 1
ATOM 4072 O O . PHE A 1 522 ? 9.200 -9.145 -13.947 1.00 97.69 522 PHE A O 1
ATOM 4079 N N . MET A 1 523 ? 9.739 -6.998 -14.324 1.00 97.50 523 MET A N 1
ATOM 4080 C CA . MET A 1 523 ? 9.929 -6.573 -12.940 1.00 97.50 523 MET A CA 1
ATOM 4081 C C . MET A 1 523 ? 8.662 -5.876 -12.439 1.00 97.50 523 MET A C 1
ATOM 4083 O O . MET A 1 523 ? 8.115 -5.014 -13.126 1.00 97.50 523 MET A O 1
ATOM 4087 N N . LYS A 1 524 ? 8.186 -6.226 -11.238 1.00 97.25 524 LYS A N 1
ATOM 4088 C CA . LYS A 1 524 ? 6.978 -5.618 -10.659 1.00 97.25 524 LYS A CA 1
ATOM 4089 C C . LYS A 1 524 ? 7.305 -4.327 -9.916 1.00 97.25 524 LYS A C 1
ATOM 4091 O O . LYS A 1 524 ? 8.145 -4.339 -9.013 1.00 97.25 524 LYS A O 1
ATOM 4096 N N . ALA A 1 525 ? 6.574 -3.260 -10.227 1.00 96.56 525 ALA A N 1
ATOM 4097 C CA . ALA A 1 525 ? 6.631 -1.995 -9.508 1.00 96.56 525 ALA A CA 1
ATOM 4098 C C . ALA A 1 525 ? 5.231 -1.502 -9.106 1.00 96.56 525 ALA A C 1
ATOM 4100 O O . ALA A 1 525 ? 4.222 -1.781 -9.764 1.00 96.56 525 ALA A O 1
ATOM 4101 N N . HIS A 1 526 ? 5.185 -0.739 -8.021 1.00 96.38 526 HIS A N 1
ATOM 4102 C CA . HIS A 1 526 ? 4.021 0.010 -7.573 1.00 96.38 526 HIS A CA 1
ATOM 4103 C C . HIS A 1 526 ? 4.292 1.504 -7.690 1.00 96.38 526 HIS A C 1
ATOM 4105 O O . HIS A 1 526 ? 5.382 1.950 -7.344 1.00 96.38 526 HIS A O 1
ATOM 4111 N N . ILE A 1 527 ? 3.301 2.253 -8.174 1.00 95.88 527 ILE A N 1
ATOM 4112 C CA . ILE A 1 527 ? 3.311 3.717 -8.153 1.00 95.88 527 ILE A CA 1
ATOM 4113 C C . ILE A 1 527 ? 2.540 4.212 -6.928 1.00 95.88 527 ILE A C 1
ATOM 4115 O O . ILE A 1 527 ? 1.439 3.727 -6.656 1.00 95.88 527 ILE A O 1
ATOM 4119 N N . PHE A 1 528 ? 3.127 5.163 -6.202 1.00 93.31 528 PHE A N 1
ATOM 4120 C CA . PHE A 1 528 ? 2.494 5.830 -5.060 1.00 93.31 528 PHE A CA 1
ATOM 4121 C C . PHE A 1 528 ? 2.088 7.271 -5.374 1.00 93.31 528 PHE A C 1
ATOM 4123 O O . PHE A 1 528 ? 1.038 7.718 -4.920 1.00 93.31 528 PHE A O 1
ATOM 4130 N N . ALA A 1 529 ? 2.891 7.984 -6.167 1.00 91.25 529 ALA A N 1
ATOM 4131 C CA . ALA A 1 529 ? 2.642 9.365 -6.566 1.00 91.25 529 ALA A CA 1
ATOM 4132 C C . ALA A 1 529 ? 3.332 9.696 -7.902 1.00 91.25 529 ALA A C 1
ATOM 4134 O O . ALA A 1 529 ? 4.168 8.934 -8.391 1.00 91.25 529 ALA A O 1
ATOM 4135 N N . GLY A 1 530 ? 3.014 10.863 -8.465 1.00 91.81 530 GLY A N 1
ATOM 4136 C CA . GLY A 1 530 ? 3.587 11.348 -9.723 1.00 91.81 530 GLY A CA 1
ATOM 4137 C C . GLY A 1 530 ? 2.792 10.928 -10.963 1.00 91.81 530 GLY A C 1
ATOM 4138 O O . GLY A 1 530 ? 1.677 10.424 -10.856 1.00 91.81 530 GLY A O 1
ATOM 4139 N N . GLN A 1 531 ? 3.342 11.194 -12.148 1.00 91.12 531 GLN A N 1
ATOM 4140 C CA . GLN A 1 531 ? 2.703 10.913 -13.437 1.00 91.12 531 GLN A CA 1
ATOM 4141 C C . GLN A 1 531 ? 3.755 10.778 -14.545 1.00 91.12 531 GLN A C 1
ATOM 4143 O O . GLN A 1 531 ? 4.792 11.441 -14.516 1.00 91.12 531 GLN A O 1
ATOM 4148 N N . VAL A 1 532 ? 3.444 9.954 -15.546 1.00 92.56 532 VAL A N 1
ATOM 4149 C CA . VAL A 1 532 ? 4.279 9.719 -16.730 1.00 92.56 532 VAL A CA 1
ATOM 4150 C C . VAL A 1 532 ? 4.490 11.005 -17.531 1.00 92.56 532 VAL A C 1
ATOM 4152 O O . VAL A 1 532 ? 3.543 11.724 -17.863 1.00 92.56 532 VAL A O 1
ATOM 4155 N N . GLN A 1 533 ? 5.745 11.255 -17.893 1.00 89.06 533 GLN A N 1
ATOM 4156 C CA . GLN A 1 533 ? 6.176 12.323 -18.788 1.00 89.06 533 GLN A CA 1
ATOM 4157 C C . GLN A 1 533 ? 6.847 11.688 -20.008 1.00 89.06 533 GLN A C 1
ATOM 4159 O O . GLN A 1 533 ? 7.932 11.127 -19.907 1.00 89.06 533 GLN A O 1
ATOM 4164 N N . VAL A 1 534 ? 6.166 11.746 -21.154 1.00 84.94 534 VAL A N 1
ATOM 4165 C CA . VAL A 1 534 ? 6.624 11.133 -22.409 1.00 84.94 534 VAL A CA 1
ATOM 4166 C C . VAL A 1 534 ? 7.692 11.998 -23.076 1.00 84.94 534 VAL A C 1
ATOM 4168 O O . VAL A 1 534 ? 7.514 13.209 -23.222 1.00 84.94 534 VAL A O 1
ATOM 4171 N N . ASP A 1 535 ? 8.778 11.365 -23.518 1.00 75.62 535 ASP A N 1
ATOM 4172 C CA . ASP A 1 535 ? 9.925 12.018 -24.159 1.00 75.62 535 ASP A CA 1
ATOM 4173 C C . ASP A 1 535 ? 9.652 12.481 -25.608 1.00 75.62 535 ASP A C 1
ATOM 4175 O O . ASP A 1 535 ? 10.311 13.396 -26.100 1.00 75.62 535 ASP A O 1
ATOM 4179 N N . ASN A 1 536 ? 8.651 11.884 -26.266 1.00 79.75 536 ASN A N 1
ATOM 4180 C CA . ASN A 1 536 ? 8.271 12.058 -27.674 1.00 79.75 536 ASN A CA 1
ATOM 4181 C C . ASN A 1 536 ? 9.331 11.599 -28.698 1.00 79.75 536 ASN A C 1
ATOM 4183 O O . ASN A 1 536 ? 9.154 11.859 -29.891 1.00 79.75 536 ASN A O 1
ATOM 4187 N N . ASN A 1 537 ? 10.390 10.893 -28.275 1.00 76.25 537 ASN A N 1
ATOM 4188 C CA . ASN A 1 537 ? 11.405 10.331 -29.176 1.00 76.25 537 ASN A CA 1
ATOM 4189 C C . ASN A 1 537 ? 11.338 8.799 -29.204 1.00 76.25 537 ASN A C 1
ATOM 4191 O O . ASN A 1 537 ? 11.203 8.218 -30.283 1.00 76.25 537 ASN A O 1
ATOM 4195 N N . GLU A 1 538 ? 11.400 8.138 -28.044 1.00 77.12 538 GLU A N 1
ATOM 4196 C CA . GLU A 1 538 ? 11.237 6.682 -27.932 1.00 77.12 538 GLU A CA 1
ATOM 4197 C C . GLU A 1 538 ? 9.776 6.269 -27.685 1.00 77.12 538 GLU A C 1
ATOM 4199 O O . GLU A 1 538 ? 9.326 5.238 -28.201 1.00 77.12 538 GLU A O 1
ATOM 4204 N N . ILE A 1 539 ? 9.011 7.085 -26.956 1.00 85.06 539 ILE A N 1
ATOM 4205 C CA . ILE A 1 539 ? 7.595 6.858 -26.654 1.00 85.06 539 ILE A CA 1
ATOM 4206 C C . ILE A 1 539 ? 6.750 7.989 -27.256 1.00 85.06 539 ILE A C 1
ATOM 4208 O O . ILE A 1 539 ? 7.130 9.152 -27.216 1.00 85.06 539 ILE A O 1
ATOM 4212 N N . VAL A 1 540 ? 5.580 7.660 -27.813 1.00 89.06 540 VAL A N 1
ATOM 4213 C CA . VAL A 1 540 ? 4.636 8.629 -28.416 1.00 89.06 540 VAL A CA 1
ATOM 4214 C C . VAL A 1 540 ? 3.406 8.860 -27.538 1.00 89.06 540 VAL A C 1
ATOM 4216 O O . VAL A 1 540 ? 2.787 9.918 -27.594 1.00 89.06 540 VAL A O 1
ATOM 4219 N N . ASP A 1 541 ? 3.005 7.859 -26.754 1.00 92.62 541 ASP A N 1
ATOM 4220 C CA . ASP A 1 541 ? 1.808 7.922 -25.914 1.00 92.62 541 ASP A CA 1
ATOM 4221 C C . ASP A 1 541 ? 1.898 6.930 -24.746 1.00 92.62 541 ASP A C 1
ATOM 4223 O O . ASP A 1 541 ? 2.688 5.983 -24.784 1.00 92.62 541 ASP A O 1
ATOM 4227 N N . TYR A 1 542 ? 1.052 7.112 -23.736 1.00 95.19 542 TYR A N 1
ATOM 4228 C CA . TYR A 1 542 ? 0.902 6.200 -22.605 1.00 95.19 542 TYR A CA 1
ATOM 4229 C C . TYR A 1 542 ? -0.566 6.058 -22.200 1.00 95.19 542 TYR A C 1
ATOM 4231 O O . TYR A 1 542 ? -1.391 6.933 -22.465 1.00 95.19 542 TYR A O 1
ATOM 4239 N N . ALA A 1 543 ? -0.884 4.952 -21.531 1.00 96.38 543 ALA A N 1
ATOM 4240 C CA . ALA A 1 543 ? -2.196 4.718 -20.948 1.00 96.38 543 ALA A CA 1
ATOM 4241 C C . ALA A 1 543 ? -2.093 3.895 -19.657 1.00 96.38 543 ALA A C 1
ATOM 4243 O O . ALA A 1 543 ? -1.251 3.006 -19.527 1.00 96.38 543 ALA A O 1
ATOM 4244 N N . TRP A 1 544 ? -2.998 4.172 -18.725 1.00 96.81 544 TRP A N 1
ATOM 4245 C CA . TRP A 1 544 ? -3.236 3.413 -17.507 1.00 96.81 544 TRP A CA 1
ATOM 4246 C C . TRP A 1 544 ? -4.477 2.537 -17.703 1.00 96.81 544 TRP A C 1
ATOM 4248 O O . TRP A 1 544 ? -5.620 3.002 -17.633 1.00 96.81 544 TRP A O 1
ATOM 4258 N N . VAL A 1 545 ? -4.253 1.252 -17.979 1.00 96.31 545 VAL A N 1
ATOM 4259 C CA . VAL A 1 545 ? -5.293 0.292 -18.384 1.00 96.31 545 VAL A CA 1
ATOM 4260 C C . VAL A 1 545 ? -5.553 -0.761 -17.313 1.00 96.31 545 VAL A C 1
ATOM 4262 O O . VAL A 1 545 ? -4.647 -1.195 -16.604 1.00 96.31 545 VAL A O 1
ATOM 4265 N N . THR A 1 546 ? -6.795 -1.218 -17.204 1.00 95.62 546 THR A N 1
ATOM 4266 C CA . THR A 1 546 ? -7.131 -2.418 -16.426 1.00 95.62 546 THR A CA 1
ATOM 4267 C C . THR A 1 546 ? -6.680 -3.687 -17.164 1.00 95.62 546 THR A C 1
ATOM 4269 O O . THR A 1 546 ? -6.486 -3.683 -18.383 1.00 95.62 546 THR A O 1
ATOM 4272 N N . LYS A 1 547 ? -6.587 -4.822 -16.451 1.00 94.75 547 LYS A N 1
ATOM 4273 C CA . LYS A 1 547 ? -6.335 -6.149 -17.057 1.00 94.75 547 LYS A CA 1
ATOM 4274 C C . LYS A 1 547 ? -7.306 -6.466 -18.206 1.00 94.75 547 LYS A C 1
ATOM 4276 O O . LYS A 1 547 ? -6.915 -7.081 -19.191 1.00 94.75 547 LYS A O 1
ATOM 4281 N N . GLN A 1 548 ? -8.558 -6.024 -18.085 1.00 93.50 548 GLN A N 1
ATOM 4282 C CA . GLN A 1 548 ? -9.635 -6.307 -19.036 1.00 93.50 548 GLN A CA 1
ATOM 4283 C C . GLN A 1 548 ? -9.528 -5.487 -20.326 1.00 93.50 548 GLN A C 1
ATOM 4285 O O . GLN A 1 548 ? -9.867 -6.005 -21.386 1.00 93.50 548 GLN A O 1
ATOM 4290 N N . GLU A 1 549 ? -9.054 -4.243 -20.235 1.00 94.25 549 GLU A N 1
ATOM 4291 C CA . GLU A 1 549 ? -8.839 -3.348 -21.381 1.00 94.25 549 GLU A CA 1
ATOM 4292 C C . GLU A 1 549 ? -7.526 -3.657 -22.106 1.00 94.25 549 GLU A C 1
ATOM 4294 O O . GLU A 1 549 ? -7.445 -3.513 -23.320 1.00 94.25 549 GLU A O 1
ATOM 4299 N N . MET A 1 550 ? -6.487 -4.110 -21.391 1.00 94.75 550 MET A N 1
ATOM 4300 C CA . MET A 1 550 ? -5.152 -4.329 -21.965 1.00 94.75 550 MET A CA 1
ATOM 4301 C C . MET A 1 550 ? -5.157 -5.246 -23.200 1.00 94.75 550 MET A C 1
ATOM 4303 O O . MET A 1 550 ? -4.386 -5.011 -24.132 1.00 94.75 550 MET A O 1
ATOM 4307 N N . LYS A 1 551 ? -6.054 -6.242 -23.237 1.00 94.00 551 LYS A N 1
ATOM 4308 C CA . LYS A 1 551 ? -6.256 -7.160 -24.374 1.00 94.00 551 LYS A CA 1
ATOM 4309 C C . LYS A 1 551 ? -6.581 -6.438 -25.696 1.00 94.00 551 LYS A C 1
ATOM 4311 O O . LYS A 1 551 ? -6.315 -6.987 -26.758 1.00 94.00 551 LYS A O 1
ATOM 4316 N N . ASP A 1 552 ? -7.177 -5.244 -25.620 1.00 93.88 552 ASP A N 1
ATOM 4317 C CA . ASP A 1 552 ? -7.632 -4.455 -26.770 1.00 93.88 552 ASP A CA 1
ATOM 4318 C C . ASP A 1 552 ? -6.517 -3.516 -27.283 1.00 93.88 552 ASP A C 1
ATOM 4320 O O . ASP A 1 552 ? -6.597 -3.001 -28.398 1.00 93.88 552 ASP A O 1
ATOM 4324 N N . TYR A 1 553 ? -5.451 -3.317 -26.491 1.00 93.75 553 TYR A N 1
ATOM 4325 C CA . TYR A 1 553 ? -4.283 -2.495 -26.834 1.00 93.75 553 TYR A CA 1
ATOM 4326 C C . TYR A 1 553 ? -3.098 -3.320 -27.354 1.00 93.75 553 TYR A C 1
ATOM 4328 O O . TYR A 1 553 ? -2.432 -2.911 -28.308 1.00 93.75 553 TYR A O 1
ATOM 4336 N N . VAL A 1 554 ? -2.794 -4.454 -26.711 1.00 94.31 554 VAL A N 1
ATOM 4337 C CA . VAL A 1 554 ? -1.616 -5.282 -27.025 1.00 94.31 554 VAL A CA 1
ATOM 4338 C C . VAL A 1 554 ? -1.980 -6.460 -27.934 1.00 94.31 554 VAL A C 1
ATOM 4340 O O . VAL A 1 554 ? -3.112 -6.933 -27.953 1.00 94.31 554 VAL A O 1
ATOM 4343 N N . SER A 1 555 ? -1.012 -6.986 -28.685 1.00 92.81 555 SER A N 1
ATOM 4344 C CA . SER A 1 555 ? -1.226 -8.182 -29.515 1.00 92.81 555 SER A CA 1
ATOM 4345 C C . SER A 1 555 ? -1.576 -9.413 -28.672 1.00 92.81 555 SER A C 1
ATOM 4347 O O . SER A 1 555 ? -0.948 -9.630 -27.638 1.00 92.81 555 SER A O 1
ATOM 4349 N N . ALA A 1 556 ? -2.481 -10.270 -29.159 1.00 93.81 556 ALA A N 1
ATOM 4350 C CA . ALA A 1 556 ? -2.968 -11.451 -28.435 1.00 93.81 556 ALA A CA 1
ATOM 4351 C C . ALA A 1 556 ? -1.853 -12.367 -27.884 1.00 93.81 556 ALA A C 1
ATOM 4353 O O . ALA A 1 556 ? -1.922 -12.768 -26.730 1.00 93.81 556 ALA A O 1
ATOM 4354 N N . GLU A 1 557 ? -0.793 -12.633 -28.659 1.00 93.19 557 GLU A N 1
ATOM 4355 C CA . GLU A 1 557 ? 0.377 -13.417 -28.213 1.00 93.19 557 GLU A CA 1
ATOM 4356 C C . GLU A 1 557 ? 1.079 -12.793 -26.991 1.00 93.19 557 GLU A C 1
ATOM 4358 O O . GLU A 1 557 ? 1.461 -13.490 -26.054 1.00 93.19 557 GLU A O 1
ATOM 4363 N N . TYR A 1 558 ? 1.189 -11.462 -26.969 1.00 94.06 558 TYR A N 1
ATOM 4364 C CA . TYR A 1 558 ? 1.751 -10.723 -25.841 1.00 94.06 558 TYR A CA 1
ATOM 4365 C C . TYR A 1 558 ? 0.792 -10.736 -24.646 1.00 94.06 558 TYR A C 1
ATOM 4367 O O . TYR A 1 558 ? 1.234 -10.984 -23.529 1.00 94.06 558 TYR A O 1
ATOM 4375 N N . TYR A 1 559 ? -0.515 -10.529 -24.866 1.00 95.38 559 TYR A N 1
ATOM 4376 C CA . TYR A 1 559 ? -1.518 -10.603 -23.796 1.00 95.38 559 TYR A CA 1
ATOM 4377 C C . TYR A 1 559 ? -1.510 -11.975 -23.111 1.00 95.38 559 TYR A C 1
ATOM 4379 O O . TYR A 1 559 ? -1.444 -12.049 -21.887 1.00 95.38 559 TYR A O 1
ATOM 4387 N N . GLU A 1 560 ? -1.493 -13.059 -23.888 1.00 94.88 560 GLU A N 1
ATOM 4388 C CA . GLU A 1 560 ? -1.429 -14.430 -23.377 1.00 94.88 560 GLU A CA 1
ATOM 4389 C C . GLU A 1 560 ? -0.164 -14.702 -22.551 1.00 94.88 560 GLU A C 1
ATOM 4391 O O . GLU A 1 560 ? -0.239 -15.417 -21.555 1.00 94.88 560 GLU A O 1
ATOM 4396 N N . ALA A 1 561 ? 0.972 -14.089 -22.899 1.00 93.69 561 ALA A N 1
ATOM 4397 C CA . ALA A 1 561 ? 2.208 -14.198 -22.125 1.00 93.69 561 ALA A CA 1
ATOM 4398 C C . ALA A 1 561 ? 2.217 -13.364 -20.829 1.00 93.69 561 ALA A C 1
ATOM 4400 O O . ALA A 1 561 ? 2.963 -13.691 -19.905 1.00 93.69 561 ALA A O 1
ATOM 4401 N N . VAL A 1 562 ? 1.427 -12.282 -20.746 1.00 95.19 562 VAL A N 1
ATOM 4402 C CA . VAL A 1 562 ? 1.447 -11.360 -19.593 1.00 95.19 562 VAL A CA 1
ATOM 4403 C C . VAL A 1 562 ? 0.232 -11.446 -18.673 1.00 95.19 562 VAL A C 1
ATOM 4405 O O . VAL A 1 562 ? 0.342 -11.042 -17.520 1.00 95.19 562 VAL A O 1
ATOM 4408 N N . LYS A 1 563 ? -0.909 -11.981 -19.123 1.00 94.62 563 LYS A N 1
ATOM 4409 C CA . LYS A 1 563 ? -2.187 -11.976 -18.382 1.00 94.62 563 LYS A CA 1
ATOM 4410 C C . LYS A 1 563 ? -2.105 -12.569 -16.970 1.00 94.62 563 LYS A C 1
ATOM 4412 O O . LYS A 1 563 ? -2.779 -12.068 -16.071 1.00 94.62 563 LYS A O 1
ATOM 4417 N N . ASP A 1 564 ? -1.266 -13.582 -16.759 1.00 93.62 564 ASP A N 1
ATOM 4418 C CA . ASP A 1 564 ? -1.130 -14.282 -15.473 1.00 93.62 564 ASP A CA 1
ATOM 4419 C C . ASP A 1 564 ? -0.281 -13.485 -14.462 1.00 93.62 564 ASP A C 1
ATOM 4421 O O . ASP A 1 564 ? -0.329 -13.740 -13.261 1.00 93.62 564 ASP A O 1
ATOM 4425 N N . MET A 1 565 ? 0.446 -12.460 -14.925 1.00 93.62 565 MET A N 1
ATOM 4426 C CA . MET A 1 565 ? 1.125 -11.478 -14.070 1.00 93.62 565 MET A CA 1
ATOM 4427 C C . MET A 1 565 ? 0.179 -10.384 -13.539 1.00 93.62 565 MET A C 1
ATOM 4429 O O . MET A 1 565 ? 0.576 -9.585 -12.684 1.00 93.62 565 MET A O 1
ATOM 4433 N N . LEU A 1 566 ? -1.048 -10.300 -14.069 1.00 94.31 566 LEU A N 1
ATOM 4434 C CA . LEU A 1 566 ? -1.991 -9.208 -13.820 1.00 94.31 566 LEU A CA 1
ATOM 4435 C C . LEU A 1 566 ? -3.098 -9.628 -12.844 1.00 94.31 566 LEU A C 1
ATOM 4437 O O . LEU A 1 566 ? -3.665 -10.715 -12.949 1.00 94.31 566 LEU A O 1
ATOM 4441 N N . SER A 1 567 ? -3.451 -8.721 -11.935 1.00 90.31 567 SER A N 1
ATOM 4442 C CA . SER A 1 567 ? -4.548 -8.865 -10.976 1.00 90.31 567 SER A CA 1
ATOM 4443 C C . SER A 1 567 ? -5.904 -8.875 -11.684 1.00 90.31 567 SER A C 1
ATOM 4445 O O . SER A 1 567 ? -6.167 -8.022 -12.532 1.00 90.31 567 SER A O 1
ATOM 4447 N N . ASP A 1 568 ? -6.783 -9.804 -11.302 1.00 77.06 568 ASP A N 1
ATOM 4448 C CA . ASP A 1 568 ? -8.203 -9.791 -11.694 1.00 77.06 568 ASP A CA 1
ATOM 4449 C C . ASP A 1 568 ? -9.038 -8.768 -10.903 1.00 77.06 568 ASP A C 1
ATOM 4451 O O . ASP A 1 568 ? -10.184 -8.490 -11.273 1.00 77.06 568 ASP A O 1
ATOM 4455 N N . LEU A 1 569 ? -8.460 -8.213 -9.829 1.00 60.12 569 LEU A N 1
ATOM 4456 C CA . LEU A 1 569 ? -8.982 -7.117 -9.008 1.00 60.12 569 LEU A CA 1
ATOM 4457 C C . LEU A 1 569 ? -8.398 -5.781 -9.467 1.00 60.12 569 LEU A C 1
ATOM 4459 O O . LEU A 1 569 ? -7.160 -5.610 -9.378 1.00 60.12 569 LEU A O 1
#

Radius of gyration: 39.85 Å; chains: 1; bounding box: 98×72×129 Å

Organism: NCBI:txid1343610

pLDDT: mean 71.96, std 22.49, range [24.52, 97.69]

Sequence (569 aa):
MPSKVPSPPVAHRICIFASAYDVIFQIFHPHNPGDPPDYKNLAVFAGSYFLLGLLATIFGFSRYVTVKMARQAIPKTYMPITEEDLPEKVYGFVQSELDRVARLAKKAVPLLEESGQPGWGKPESSLQNTHFKTFMASTPHFIERAAVAYSPEFARPPNMSISAYIHMLMDQRLIARDLGLEYILGYEQARFGGNESGESQTTNIPISVVAGYHRSYGQYRAEPSMASYGGGAPMAVPGQDVICEDEYRRFMKLLSLILQVAPIRLSAAARSYASSAPQLDSNISKSSSNLVSSTKPLIVNNQRIVAGAVVSRQPLILRDLLPFEQEYFQYQKDLERDHAAPFAAEFYFKKGSVAERRWRQSEADRMAAQKAGGAGAKAAEASSSSSSSSSAAATEASGEDEDMTEEERVAAQEAKVEFNDRVTEADRKNDIRSLERALARTLYLIVKKPRDQHAWQFPQGGVHVTENLQEAAGRELAEECGANMDLWFVGRVPIGHYNYSFSKAFREKTENPTVSGAKVFFMKAHIFAGQVQVDNNEIVDYAWVTKQEMKDYVSAEYYEAVKDMLSDL